Protein AF-A0A812UNE4-F1 (afdb_monomer_lite)

pLDDT: mean 74.18, std 19.71, range [27.61, 98.0]

Structure (mmCIF, N/CA/C/O backbone):
data_AF-A0A812UNE4-F1
#
_entry.id   AF-A0A812UNE4-F1
#
loop_
_atom_site.group_PDB
_atom_site.id
_atom_site.type_symbol
_atom_site.label_atom_id
_atom_site.label_alt_id
_atom_site.label_comp_id
_atom_site.label_asym_id
_atom_site.label_entity_id
_atom_site.label_seq_id
_atom_site.pdbx_PDB_ins_code
_atom_site.Cartn_x
_atom_site.Cartn_y
_atom_site.Cartn_z
_atom_site.occupancy
_atom_site.B_iso_or_equiv
_atom_site.auth_seq_id
_atom_site.auth_comp_id
_atom_site.auth_asym_id
_atom_site.auth_atom_id
_atom_site.pdbx_PDB_model_num
ATOM 1 N N . MET A 1 1 ? 1.009 -18.721 12.507 1.00 39.38 1 MET A N 1
ATOM 2 C CA . MET A 1 1 ? 2.216 -18.278 13.247 1.00 39.38 1 MET A CA 1
ATOM 3 C C . MET A 1 1 ? 1.965 -18.351 14.753 1.00 39.38 1 MET A C 1
ATOM 5 O O . MET A 1 1 ? 1.065 -17.675 15.223 1.00 39.38 1 MET A O 1
ATOM 9 N N . TRP A 1 2 ? 2.750 -19.126 15.506 1.00 39.91 2 TRP A N 1
ATOM 10 C CA . TRP A 1 2 ? 2.801 -19.058 16.975 1.00 39.91 2 TRP A CA 1
ATOM 11 C C . TRP A 1 2 ? 4.215 -18.581 17.345 1.00 39.91 2 TRP A C 1
ATOM 13 O O . TRP A 1 2 ? 5.193 -19.127 16.836 1.00 39.91 2 TRP A O 1
ATOM 23 N N . GLY A 1 3 ? 4.352 -17.502 18.121 1.00 40.56 3 GLY A N 1
ATOM 24 C CA . GLY A 1 3 ? 5.659 -16.883 18.385 1.00 40.56 3 GLY A CA 1
ATOM 25 C C . GLY A 1 3 ? 6.601 -17.743 19.246 1.00 40.56 3 GLY A C 1
ATOM 26 O O . GLY A 1 3 ? 6.205 -18.742 19.839 1.00 40.56 3 GLY A O 1
ATOM 27 N N . LYS A 1 4 ? 7.875 -17.334 19.345 1.00 43.41 4 LYS A N 1
ATOM 28 C CA . LYS A 1 4 ? 8.918 -18.058 20.107 1.00 43.41 4 LYS A CA 1
ATOM 29 C C . LYS A 1 4 ? 8.646 -18.134 21.625 1.00 43.41 4 LYS A C 1
ATOM 31 O O . LYS A 1 4 ? 9.214 -18.997 22.286 1.00 43.41 4 LYS A O 1
ATOM 36 N N . ARG A 1 5 ? 7.785 -17.262 22.170 1.00 56.56 5 ARG A N 1
ATOM 37 C CA . ARG A 1 5 ? 7.445 -17.157 23.604 1.00 56.56 5 ARG A CA 1
ATOM 38 C C . ARG A 1 5 ? 6.204 -17.978 23.972 1.00 56.56 5 ARG A C 1
ATOM 40 O O . ARG A 1 5 ? 5.314 -18.142 23.147 1.00 56.56 5 ARG A O 1
ATOM 47 N N . ALA A 1 6 ? 6.155 -18.468 25.212 1.00 65.50 6 ALA A N 1
ATOM 48 C CA . ALA A 1 6 ? 5.102 -19.357 25.718 1.00 65.50 6 ALA A CA 1
ATOM 49 C C . ALA A 1 6 ? 3.703 -18.706 25.810 1.00 65.50 6 ALA A C 1
ATOM 51 O O . ALA A 1 6 ? 2.700 -19.405 25.693 1.00 65.50 6 ALA A O 1
ATOM 52 N N . LEU A 1 7 ? 3.646 -17.385 25.999 1.00 76.56 7 LEU A N 1
ATOM 53 C CA . LEU A 1 7 ? 2.429 -16.577 26.060 1.00 76.56 7 LEU A CA 1
ATOM 54 C C . LEU A 1 7 ? 2.733 -15.192 25.480 1.00 76.56 7 LEU A C 1
ATOM 56 O O . LEU A 1 7 ? 3.752 -14.587 25.820 1.00 76.56 7 LEU A O 1
ATOM 60 N N . TRP A 1 8 ? 1.849 -14.692 24.627 1.00 83.44 8 TRP A N 1
ATOM 61 C CA . TRP A 1 8 ? 1.834 -13.303 24.184 1.00 83.44 8 TRP A CA 1
ATOM 62 C C . TRP A 1 8 ? 0.752 -12.549 24.938 1.00 83.44 8 TRP A C 1
ATOM 64 O O . TRP A 1 8 ? -0.376 -13.027 25.035 1.00 83.44 8 TRP A O 1
ATOM 74 N N . GLN A 1 9 ? 1.113 -11.377 25.451 1.00 85.88 9 GLN A N 1
ATOM 75 C CA . GLN A 1 9 ? 0.191 -10.428 26.061 1.00 85.88 9 GLN A CA 1
ATOM 76 C C . GLN A 1 9 ? 0.309 -9.131 25.269 1.00 85.88 9 GLN A C 1
ATOM 78 O O . GLN A 1 9 ? 1.378 -8.523 25.226 1.00 85.88 9 GLN A O 1
ATOM 83 N N . LEU A 1 10 ? -0.758 -8.770 24.571 1.00 89.00 10 LEU A N 1
ATOM 84 C CA . LEU A 1 10 ? -0.855 -7.560 23.768 1.00 89.00 10 LEU A CA 1
ATOM 85 C C . LEU A 1 10 ? -1.791 -6.605 24.499 1.00 89.00 10 LEU A C 1
ATOM 87 O O . LEU A 1 10 ? -2.883 -6.999 24.899 1.00 89.00 10 LEU A O 1
ATOM 91 N N . ILE A 1 11 ? -1.348 -5.367 24.684 1.00 88.06 11 ILE A N 1
ATOM 92 C CA . ILE A 1 11 ? -2.101 -4.331 25.389 1.00 88.06 11 ILE A CA 1
ATOM 93 C C . ILE A 1 11 ? -2.276 -3.171 24.420 1.00 88.06 11 ILE A C 1
ATOM 95 O O . ILE A 1 11 ? -1.298 -2.687 23.847 1.00 88.06 11 ILE A O 1
ATOM 99 N N . PHE A 1 12 ? -3.517 -2.740 24.222 1.00 86.06 12 PHE A N 1
ATOM 100 C CA . PHE A 1 12 ? -3.832 -1.567 23.422 1.00 86.06 12 PHE A CA 1
ATOM 101 C C . PHE A 1 12 ? -4.873 -0.721 24.145 1.00 86.06 12 PHE A C 1
ATOM 103 O O . PHE A 1 12 ? -6.046 -1.084 24.198 1.00 86.06 12 PHE A O 1
ATOM 110 N N . VAL A 1 13 ? -4.437 0.423 24.679 1.00 87.06 13 VAL A N 1
ATOM 111 C CA . VAL A 1 13 ? -5.266 1.296 25.525 1.00 87.06 13 VAL A CA 1
ATOM 112 C C . VAL A 1 13 ? -5.883 0.469 26.666 1.00 87.06 13 VAL A C 1
ATOM 114 O O . VAL A 1 13 ? -5.133 -0.008 27.513 1.00 87.06 13 VAL A O 1
ATOM 117 N N . ASP A 1 14 ? -7.197 0.234 26.645 1.00 85.31 14 ASP A N 1
ATOM 118 C CA . ASP A 1 14 ? -7.934 -0.481 27.693 1.00 85.31 14 ASP A CA 1
ATOM 119 C C . ASP A 1 14 ? -8.157 -1.974 27.370 1.00 85.31 14 ASP A C 1
ATOM 121 O O . ASP A 1 14 ? -8.713 -2.706 28.190 1.00 85.31 14 ASP A O 1
ATOM 125 N N . ASP A 1 15 ? -7.747 -2.444 26.184 1.00 85.88 15 ASP A N 1
ATOM 126 C CA . ASP A 1 15 ? -7.976 -3.817 25.724 1.00 85.88 15 ASP A CA 1
ATOM 127 C C . ASP A 1 15 ? -6.722 -4.693 25.888 1.00 85.88 15 ASP A C 1
ATOM 129 O O . ASP A 1 15 ? -5.637 -4.368 25.394 1.00 85.88 15 ASP A O 1
ATOM 133 N N . LEU A 1 16 ? -6.893 -5.869 26.505 1.00 89.19 16 LEU A N 1
ATOM 134 C CA . LEU A 1 16 ? -5.865 -6.908 26.616 1.00 89.19 16 LEU A CA 1
ATOM 135 C C . LEU A 1 16 ? -6.192 -8.114 25.732 1.00 89.19 16 LEU A C 1
ATOM 137 O O . LEU A 1 16 ? -7.337 -8.556 25.646 1.00 89.19 16 LEU A O 1
ATOM 141 N N . LEU A 1 17 ? -5.159 -8.674 25.109 1.00 89.50 17 LEU A N 1
ATOM 142 C CA . LEU A 1 17 ? -5.227 -9.897 24.321 1.00 89.50 17 LEU A CA 1
ATOM 143 C C . LEU A 1 17 ? -4.138 -10.874 24.763 1.00 89.50 17 LEU A C 1
ATOM 145 O O . LEU A 1 17 ? -2.944 -10.587 24.664 1.00 89.50 17 LEU A O 1
ATOM 149 N N . TRP A 1 18 ? -4.565 -12.061 25.186 1.00 87.69 18 TRP A N 1
ATOM 150 C CA . TRP A 1 18 ? -3.690 -13.184 25.505 1.00 87.69 18 TRP A CA 1
ATOM 151 C C . TRP A 1 18 ? -3.714 -14.224 24.389 1.00 87.69 18 TRP A C 1
ATOM 153 O O . TRP A 1 18 ? -4.770 -14.746 24.037 1.00 87.69 18 TRP A O 1
ATOM 163 N N . LEU A 1 19 ? -2.539 -14.559 23.860 1.00 85.25 19 LEU A N 1
ATOM 164 C CA . LEU A 1 19 ? -2.370 -15.609 22.858 1.00 85.25 19 LEU A CA 1
ATOM 165 C C . LEU A 1 19 ? -1.335 -16.631 23.357 1.00 85.25 19 LEU A C 1
ATOM 167 O O . LEU A 1 19 ? -0.148 -16.301 23.455 1.00 85.25 19 LEU A O 1
ATOM 171 N N . PRO A 1 20 ? -1.745 -17.866 23.695 1.00 78.56 20 PRO A N 1
ATOM 172 C CA . PRO A 1 20 ? -0.811 -18.921 24.085 1.00 78.56 20 PRO A CA 1
ATOM 173 C C . PRO A 1 20 ? -0.011 -19.409 22.868 1.00 78.56 20 PRO A C 1
ATOM 175 O O . PRO A 1 20 ? -0.375 -19.075 21.748 1.00 78.56 20 PRO A O 1
ATOM 178 N N . LYS A 1 21 ? 1.063 -20.196 23.056 1.00 71.94 21 LYS A N 1
ATOM 179 C CA . LYS A 1 21 ? 1.865 -20.777 21.950 1.00 71.94 21 LYS A CA 1
ATOM 180 C C . LYS A 1 21 ? 1.303 -22.090 21.390 1.00 71.94 21 LYS A C 1
ATOM 182 O O . LYS A 1 21 ? 1.582 -22.425 20.241 1.00 71.94 21 LYS A O 1
ATOM 187 N N . GLN A 1 22 ? 0.587 -22.869 22.192 1.00 68.12 22 GLN A N 1
ATOM 188 C CA . GLN A 1 22 ? 0.067 -24.172 21.778 1.00 68.12 22 GLN A CA 1
ATOM 189 C C . GLN A 1 22 ? -1.373 -24.378 22.246 1.00 68.12 22 GLN A C 1
ATOM 191 O O . GLN A 1 22 ? -1.836 -23.783 23.221 1.00 68.12 22 GLN A O 1
ATOM 196 N N . LYS A 1 23 ? -2.091 -25.260 21.545 1.00 60.94 23 LYS A N 1
ATOM 197 C CA . LYS A 1 23 ? -3.409 -25.737 21.966 1.00 60.94 23 LYS A CA 1
ATOM 198 C C . LYS A 1 23 ? -3.236 -26.504 23.286 1.00 60.94 23 LYS A C 1
ATOM 200 O O . LYS A 1 23 ? -2.572 -27.530 23.296 1.00 60.94 23 LYS A O 1
ATOM 205 N N . GLY A 1 24 ? -3.787 -25.982 24.385 1.00 59.56 24 GLY A N 1
ATOM 206 C CA . GLY A 1 24 ? -3.640 -26.555 25.736 1.00 59.56 24 GLY A CA 1
ATOM 207 C C . GLY A 1 24 ? -2.924 -25.647 26.743 1.00 59.56 24 GLY A C 1
ATOM 208 O O . GLY A 1 24 ? -3.093 -25.810 27.944 1.00 59.56 24 GLY A O 1
ATOM 209 N N . ASP A 1 25 ? -2.246 -24.595 26.279 1.00 71.12 25 ASP A N 1
ATOM 210 C CA . ASP A 1 25 ? -1.565 -23.605 27.129 1.00 71.12 25 ASP A CA 1
ATOM 211 C C . ASP A 1 25 ? -2.525 -22.595 27.801 1.00 71.12 25 ASP A C 1
ATOM 213 O O . ASP A 1 25 ? -2.114 -21.527 28.255 1.00 71.12 25 ASP A O 1
ATOM 217 N N . VAL A 1 26 ? -3.817 -22.924 27.895 1.00 74.12 26 VAL A N 1
ATOM 218 C CA . VAL A 1 26 ? -4.837 -22.087 28.551 1.00 74.12 26 VAL A CA 1
ATOM 219 C C . VAL A 1 26 ? -4.468 -21.835 30.013 1.00 74.12 26 VAL A C 1
ATOM 221 O O . VAL A 1 26 ? -4.659 -20.728 30.505 1.00 74.12 26 VAL A O 1
ATOM 224 N N . ALA A 1 27 ? -3.833 -22.806 30.678 1.00 69.25 27 ALA A N 1
ATOM 225 C CA . ALA A 1 27 ? -3.313 -22.648 32.036 1.00 69.25 27 ALA A CA 1
ATOM 226 C C . ALA A 1 27 ? -2.361 -21.444 32.181 1.00 69.25 27 ALA A C 1
ATOM 228 O O . ALA A 1 27 ? -2.376 -20.771 33.207 1.00 69.25 27 ALA A O 1
ATOM 229 N N . LYS A 1 28 ? -1.581 -21.108 31.142 1.00 77.00 28 LYS A N 1
ATOM 230 C CA . LYS A 1 28 ? -0.682 -19.940 31.151 1.00 77.00 28 LYS A CA 1
ATOM 231 C C . LYS A 1 28 ? -1.459 -18.627 31.098 1.00 77.00 28 LYS A C 1
ATOM 233 O O . LYS A 1 28 ? -1.069 -17.663 31.750 1.00 77.00 28 LYS A O 1
ATOM 238 N N . ILE A 1 29 ? -2.565 -18.596 30.352 1.00 81.50 29 ILE A N 1
ATOM 239 C CA . ILE A 1 29 ? -3.480 -17.448 30.327 1.00 81.50 29 ILE A CA 1
ATOM 240 C C . ILE A 1 29 ? -4.144 -17.291 31.696 1.00 81.50 29 ILE A C 1
ATOM 242 O O . ILE A 1 29 ? -4.142 -16.197 32.250 1.00 81.50 29 ILE A O 1
ATOM 246 N N . MET A 1 30 ? -4.637 -18.393 32.272 1.00 78.44 30 MET A N 1
ATOM 247 C CA . MET A 1 30 ? -5.255 -18.390 33.601 1.00 78.44 30 MET A CA 1
ATOM 248 C C . MET A 1 30 ? -4.277 -17.918 34.678 1.00 78.44 30 MET A C 1
ATOM 250 O O . MET A 1 30 ? -4.652 -17.109 35.517 1.00 78.44 30 MET A O 1
ATOM 254 N N . MET A 1 31 ? -3.013 -18.348 34.618 1.00 73.69 31 MET A N 1
ATOM 255 C CA . MET A 1 31 ? -1.964 -17.875 35.523 1.00 73.69 31 MET A CA 1
ATOM 256 C C . MET A 1 31 ? -1.707 -16.371 35.368 1.00 73.69 31 MET A C 1
ATOM 258 O O . MET A 1 31 ? -1.607 -15.662 36.363 1.00 73.69 31 MET A O 1
ATOM 262 N N . ALA A 1 32 ? -1.637 -15.859 34.134 1.00 78.12 32 ALA A N 1
ATOM 263 C CA . ALA A 1 32 ? -1.479 -14.425 33.905 1.00 78.12 32 ALA A CA 1
ATOM 264 C C . ALA A 1 32 ? -2.658 -13.632 34.491 1.00 78.12 32 ALA A C 1
ATOM 266 O O . ALA A 1 32 ? -2.442 -12.679 35.232 1.00 78.12 32 ALA A O 1
ATOM 267 N N . ILE A 1 33 ? -3.895 -14.060 34.223 1.00 79.19 33 ILE A N 1
ATOM 268 C CA . ILE A 1 33 ? -5.109 -13.440 34.776 1.00 79.19 33 ILE A CA 1
ATOM 269 C C . ILE A 1 33 ? -5.095 -13.489 36.308 1.00 79.19 33 ILE A C 1
ATOM 271 O O . ILE A 1 33 ? -5.383 -12.484 36.949 1.00 79.19 33 ILE A O 1
ATOM 275 N N . PHE A 1 34 ? -4.719 -14.626 36.896 1.00 70.94 34 PHE A N 1
ATOM 276 C CA . PHE A 1 34 ? -4.598 -14.782 38.344 1.00 70.94 34 PHE A CA 1
ATOM 277 C C . PHE A 1 34 ? -3.612 -13.773 38.946 1.00 70.94 34 PHE A C 1
ATOM 279 O O . PHE A 1 34 ? -3.946 -13.108 39.922 1.00 70.94 34 PHE A O 1
ATOM 286 N N . LEU A 1 35 ? -2.446 -13.583 38.322 1.00 66.12 35 LEU A N 1
ATOM 287 C CA . LEU A 1 35 ? -1.477 -12.568 38.740 1.00 66.12 35 LEU A CA 1
ATOM 288 C C . LEU A 1 35 ? -2.051 -11.147 38.645 1.00 66.12 35 LEU A C 1
ATOM 290 O O . LEU A 1 35 ? -1.874 -10.367 39.575 1.00 66.12 35 LEU A O 1
ATOM 294 N N . TYR A 1 36 ? -2.781 -10.808 37.577 1.00 77.12 36 TYR A N 1
ATOM 295 C CA . TYR A 1 36 ? -3.452 -9.505 37.466 1.00 77.12 36 TYR A CA 1
ATOM 296 C C . TYR A 1 36 ? -4.472 -9.278 38.588 1.00 77.12 36 TYR A C 1
ATOM 298 O O . TYR A 1 36 ? -4.517 -8.192 39.162 1.00 77.12 36 TYR A O 1
ATOM 306 N N . VAL A 1 37 ? -5.256 -10.303 38.931 1.00 71.25 37 VAL A N 1
ATOM 307 C CA . VAL A 1 37 ? -6.228 -10.236 40.030 1.00 71.25 37 VAL A CA 1
ATOM 308 C C . VAL A 1 37 ? -5.527 -10.083 41.379 1.00 71.25 37 VAL A C 1
ATOM 310 O O . VAL A 1 37 ? -5.940 -9.241 42.172 1.00 71.25 37 VAL A O 1
ATOM 313 N N . LEU A 1 38 ? -4.447 -10.834 41.628 1.00 57.31 38 LEU A N 1
ATOM 314 C CA . LEU A 1 38 ? -3.642 -10.703 42.850 1.00 57.31 38 LEU A CA 1
ATOM 315 C C . LEU A 1 38 ? -3.038 -9.303 43.006 1.00 57.31 38 LEU A C 1
ATOM 317 O O . LEU A 1 38 ? -2.975 -8.782 44.114 1.00 57.31 38 LEU A O 1
ATOM 321 N N . LEU A 1 39 ? -2.624 -8.684 41.899 1.00 69.50 39 LEU A N 1
ATOM 322 C CA . LEU A 1 39 ? -2.107 -7.314 41.868 1.00 69.50 39 LEU A CA 1
ATOM 323 C C . LEU A 1 39 ? -3.211 -6.246 41.973 1.00 69.50 39 LEU A C 1
ATOM 325 O O . LEU A 1 39 ? -2.919 -5.055 41.891 1.00 69.50 39 LEU A O 1
ATOM 329 N N . GLY A 1 40 ? -4.475 -6.649 42.136 1.00 73.94 40 GLY A N 1
ATOM 330 C CA . GLY A 1 40 ? -5.607 -5.739 42.288 1.00 73.94 40 GLY A CA 1
ATOM 331 C C . GLY A 1 40 ? -6.020 -5.033 40.995 1.00 73.94 40 GLY A C 1
ATOM 332 O O . GLY A 1 40 ? -6.696 -4.006 41.055 1.00 73.94 40 GLY A O 1
ATOM 333 N N . VAL A 1 41 ? -5.636 -5.550 39.821 1.00 80.19 41 VAL A N 1
ATOM 334 C CA . VAL A 1 41 ? -6.031 -4.947 38.543 1.00 80.19 41 VAL A CA 1
ATOM 335 C C . VAL A 1 41 ? -7.535 -5.151 38.323 1.00 80.19 41 VAL A C 1
ATOM 337 O O . VAL A 1 41 ? -8.007 -6.291 38.318 1.00 80.19 41 VAL A O 1
ATOM 340 N N . PRO A 1 42 ? -8.320 -4.073 38.131 1.00 78.75 42 PRO A N 1
ATOM 341 C CA . PRO A 1 42 ? -9.765 -4.178 37.994 1.00 78.75 42 PRO A CA 1
ATOM 342 C C . PRO A 1 42 ? -10.139 -4.795 36.641 1.00 78.75 42 PRO A C 1
ATOM 344 O O . PRO A 1 42 ? -9.988 -4.176 35.588 1.00 78.75 42 PRO A O 1
ATOM 347 N N . VAL A 1 43 ? -10.668 -6.020 36.669 1.00 79.94 43 VAL A N 1
ATOM 348 C CA . VAL A 1 43 ? -11.084 -6.761 35.472 1.00 79.94 43 VAL A CA 1
ATOM 349 C C . VAL A 1 43 ? -12.603 -6.715 35.295 1.00 79.94 43 VAL A C 1
ATOM 351 O O . VAL A 1 43 ? -13.371 -7.083 36.182 1.00 79.94 43 VAL A O 1
ATOM 354 N N . SER A 1 44 ? -13.066 -6.319 34.106 1.00 86.00 44 SER A N 1
ATOM 355 C CA . SER A 1 44 ? -14.484 -6.416 33.741 1.00 86.00 44 SER A CA 1
ATOM 356 C C . SER A 1 44 ? -14.812 -7.814 33.203 1.00 86.00 44 SER A C 1
ATOM 358 O O . SER A 1 44 ? -14.820 -8.033 31.994 1.00 86.00 44 SER A O 1
ATOM 360 N N . TRP A 1 45 ? -15.112 -8.765 34.092 1.00 85.44 45 TRP A N 1
ATOM 361 C CA . TRP A 1 45 ? -15.359 -10.176 33.742 1.00 85.44 45 TRP A CA 1
ATOM 362 C C . TRP A 1 45 ? -16.441 -10.388 32.675 1.00 85.44 45 TRP A C 1
ATOM 364 O O . TRP A 1 45 ? -16.308 -11.245 31.814 1.00 85.44 45 TRP A O 1
ATOM 374 N N . LYS A 1 46 ? -17.485 -9.552 32.657 1.00 89.31 46 LYS A N 1
ATOM 375 C CA . LYS A 1 46 ? -18.545 -9.607 31.631 1.00 89.31 46 LYS A CA 1
ATOM 376 C C . LYS A 1 46 ? -18.077 -9.247 30.214 1.00 89.31 46 LYS A C 1
ATOM 378 O O . LYS A 1 46 ? -18.796 -9.507 29.257 1.00 89.31 46 LYS A O 1
ATOM 383 N N . LYS A 1 47 ? -16.918 -8.594 30.083 1.00 85.81 47 LYS A N 1
ATOM 384 C CA . LYS A 1 47 ? -16.292 -8.243 28.799 1.00 85.81 47 LYS A CA 1
ATOM 385 C C . LYS A 1 47 ? -15.219 -9.249 28.380 1.00 85.81 47 LYS A C 1
ATOM 387 O O . LYS A 1 47 ? -14.664 -9.102 27.296 1.00 85.81 47 LYS A O 1
ATOM 392 N N . PHE A 1 48 ? -14.906 -10.238 29.219 1.00 86.25 48 PHE A N 1
ATOM 393 C CA . PHE A 1 48 ? -13.948 -11.274 28.860 1.00 86.25 48 PHE A CA 1
ATOM 394 C C . PHE A 1 48 ? -14.534 -12.155 27.763 1.00 86.25 48 PHE A C 1
ATOM 396 O O . PHE A 1 48 ? -15.601 -12.745 27.916 1.00 86.25 48 PHE A O 1
ATOM 403 N N . ILE A 1 49 ? -13.815 -12.234 26.651 1.00 85.12 49 ILE A N 1
ATOM 404 C CA . ILE A 1 49 ? -14.174 -13.056 25.503 1.00 85.12 49 ILE A CA 1
ATOM 405 C C . ILE A 1 49 ? -13.003 -14.000 25.260 1.00 85.12 49 ILE A C 1
ATOM 407 O O . ILE A 1 49 ? -11.849 -13.578 25.215 1.00 85.12 49 ILE A O 1
ATOM 411 N N . GLY A 1 50 ? -13.307 -15.284 25.118 1.00 84.38 50 GLY A N 1
ATOM 412 C CA . GLY A 1 50 ? -12.340 -16.320 24.782 1.00 84.38 50 GLY A CA 1
ATOM 413 C C . GLY A 1 50 ? -12.844 -17.174 23.628 1.00 84.38 50 GLY A C 1
ATOM 414 O O . GLY A 1 50 ? -13.998 -17.077 23.218 1.00 84.38 50 GLY A O 1
ATOM 415 N N . GLY A 1 51 ? -11.969 -18.028 23.107 1.00 86.56 51 GLY A N 1
ATOM 416 C CA . GLY A 1 51 ? -12.295 -18.950 22.025 1.00 86.56 51 GLY A CA 1
ATOM 417 C C . GLY A 1 51 ? -11.256 -18.931 20.911 1.00 86.56 51 GLY A C 1
ATOM 418 O O . GLY A 1 51 ? -10.205 -18.304 21.017 1.00 86.56 51 GLY A O 1
ATOM 419 N N . LEU A 1 52 ? -11.556 -19.655 19.834 1.00 85.81 52 LEU A N 1
ATOM 420 C CA . LEU A 1 52 ? -10.710 -19.710 18.635 1.00 85.81 52 LEU A CA 1
ATOM 421 C C . LEU A 1 52 ? -11.052 -18.610 17.624 1.00 85.81 52 LEU A C 1
ATOM 423 O O . LEU A 1 52 ? -10.310 -18.410 16.666 1.00 85.81 52 LEU A O 1
ATOM 427 N N . GLU A 1 53 ? -12.169 -17.918 17.832 1.00 88.88 53 GLU A N 1
ATOM 428 C CA . GLU A 1 53 ? -12.652 -16.834 16.988 1.00 88.88 53 GLU A CA 1
ATOM 429 C C . GLU A 1 53 ? -13.141 -15.711 17.891 1.00 88.88 53 GLU A C 1
ATOM 431 O O . GLU A 1 53 ? -14.039 -15.910 18.707 1.00 88.88 53 GLU A O 1
ATOM 436 N N . PHE A 1 54 ? -12.523 -14.542 17.784 1.00 90.19 54 PHE A N 1
ATOM 437 C CA . PHE A 1 54 ? -12.882 -13.387 18.600 1.00 90.19 54 PHE A CA 1
ATOM 438 C C . PHE A 1 54 ? -12.450 -12.094 17.912 1.00 90.19 54 PHE A C 1
ATOM 440 O O . PHE A 1 54 ? -11.765 -12.105 16.887 1.00 90.19 54 PHE A O 1
ATOM 447 N N . SER A 1 55 ? -12.888 -10.962 18.463 1.00 90.69 55 SER A N 1
ATOM 448 C CA . SER A 1 55 ? -12.492 -9.642 17.976 1.00 90.69 55 SER A CA 1
ATOM 449 C C . SER A 1 55 ? -11.625 -8.913 18.996 1.00 90.69 55 SER A C 1
ATOM 451 O O . SER A 1 55 ? -11.893 -8.995 20.190 1.00 90.69 55 SER A O 1
ATOM 453 N N . TRP A 1 56 ? -10.621 -8.176 18.526 1.00 89.88 56 TRP A N 1
ATOM 454 C CA . TRP A 1 56 ? -9.761 -7.335 19.361 1.00 89.88 56 TRP A CA 1
ATOM 455 C C . TRP A 1 56 ? -9.428 -6.040 18.616 1.00 89.88 56 TRP A C 1
ATOM 457 O O . TRP A 1 56 ? -9.008 -6.082 17.460 1.00 89.88 56 TRP A O 1
ATOM 467 N N . VAL A 1 57 ? -9.697 -4.885 19.238 1.00 87.81 57 VAL A N 1
ATOM 468 C CA . VAL A 1 57 ? -9.496 -3.539 18.655 1.00 87.81 57 VAL A CA 1
ATOM 469 C C . VAL A 1 57 ? -10.110 -3.401 17.244 1.00 87.81 57 VAL A C 1
ATOM 471 O O . VAL A 1 57 ? -9.567 -2.783 16.334 1.00 87.81 57 VAL A O 1
ATOM 474 N N . GLY A 1 58 ? -11.279 -4.014 17.031 1.00 84.69 58 GLY A N 1
ATOM 475 C CA . GLY A 1 58 ? -12.002 -3.985 15.751 1.00 84.69 58 GLY A CA 1
ATOM 476 C C . GLY A 1 58 ? -11.549 -5.009 14.702 1.00 84.69 58 GLY A C 1
ATOM 477 O O . GLY A 1 58 ? -12.261 -5.185 13.705 1.00 84.69 58 GLY A O 1
ATOM 478 N N . PHE A 1 59 ? -10.453 -5.731 14.941 1.00 91.12 59 PHE A N 1
ATOM 479 C CA . PHE A 1 59 ? -9.999 -6.827 14.088 1.00 91.12 59 PHE A CA 1
ATOM 480 C C . PHE A 1 59 ? -10.675 -8.140 14.462 1.00 91.12 59 PHE A C 1
ATOM 482 O O . PHE A 1 59 ? -10.900 -8.400 15.638 1.00 91.12 59 PHE A O 1
ATOM 489 N N . ALA A 1 60 ? -10.976 -8.974 13.469 1.00 92.25 60 ALA A N 1
ATOM 490 C CA . ALA A 1 60 ? -11.341 -10.370 13.669 1.00 92.25 60 ALA A CA 1
ATOM 491 C C . ALA A 1 60 ? -10.084 -11.230 13.653 1.00 92.25 60 ALA A C 1
ATOM 493 O O . ALA A 1 60 ? -9.341 -11.217 12.672 1.00 92.25 60 ALA A O 1
ATOM 494 N N . LEU A 1 61 ? -9.898 -12.012 14.710 1.00 91.31 61 LEU A N 1
ATOM 495 C CA . LEU A 1 61 ? -8.894 -13.057 14.788 1.00 91.31 61 LEU A CA 1
ATOM 496 C C . LEU A 1 61 ? -9.610 -14.399 14.672 1.00 91.31 61 LEU A C 1
ATOM 498 O O . LEU A 1 61 ? -10.476 -14.716 15.488 1.00 91.31 61 LEU A O 1
ATOM 502 N N . ASN A 1 62 ? -9.246 -15.184 13.663 1.00 88.69 62 ASN A N 1
ATOM 503 C CA . ASN A 1 62 ? -9.703 -16.556 13.515 1.00 88.69 62 ASN A CA 1
ATOM 504 C C . ASN A 1 62 ? -8.499 -17.498 13.586 1.00 88.69 62 ASN A C 1
ATOM 506 O O . ASN A 1 62 ? -7.774 -17.704 12.615 1.00 88.69 62 ASN A O 1
ATOM 510 N N . ILE A 1 63 ? -8.289 -18.077 14.763 1.00 85.25 63 ILE A N 1
ATOM 511 C CA . ILE A 1 63 ? -7.186 -18.998 15.034 1.00 85.25 63 ILE A CA 1
ATOM 512 C C . ILE A 1 63 ? -7.419 -20.338 14.324 1.00 85.25 63 ILE A C 1
ATOM 514 O O . ILE A 1 63 ? -6.455 -20.976 13.906 1.00 85.25 63 ILE A O 1
ATOM 518 N N . ARG A 1 64 ? -8.681 -20.757 14.139 1.00 83.44 64 ARG A N 1
ATOM 519 C CA . ARG A 1 64 ? -9.040 -22.045 13.521 1.00 83.44 64 ARG A CA 1
ATOM 520 C C . ARG A 1 64 ? -8.536 -22.148 12.083 1.00 83.44 64 ARG A C 1
ATOM 522 O O . ARG A 1 64 ? -7.969 -23.172 11.722 1.00 83.44 64 ARG A O 1
ATOM 529 N N . ILE A 1 65 ? -8.733 -21.095 11.294 1.00 83.81 65 ILE A N 1
ATOM 530 C CA . ILE A 1 65 ? -8.279 -21.028 9.894 1.00 83.81 65 ILE A CA 1
ATOM 531 C C . ILE A 1 65 ? -7.011 -20.184 9.718 1.00 83.81 65 ILE A C 1
ATOM 533 O O . ILE A 1 65 ? -6.631 -19.890 8.591 1.00 83.81 65 ILE A O 1
ATOM 537 N N . ALA A 1 66 ? -6.370 -19.783 10.823 1.00 85.31 66 ALA A N 1
ATOM 538 C CA . ALA A 1 66 ? -5.215 -18.891 10.837 1.00 85.31 66 ALA A CA 1
ATOM 539 C C . ALA A 1 66 ? -5.427 -17.642 9.963 1.00 85.31 66 ALA A C 1
ATOM 541 O O . ALA A 1 66 ? -4.660 -17.394 9.042 1.00 85.31 66 ALA A O 1
ATOM 542 N N . ALA A 1 67 ? -6.470 -16.858 10.241 1.00 88.00 67 ALA A N 1
ATOM 543 C CA . ALA A 1 67 ? -6.803 -15.650 9.493 1.00 88.00 67 ALA A CA 1
ATOM 544 C C . ALA A 1 67 ? -6.991 -14.432 10.410 1.00 88.00 67 ALA A C 1
ATOM 546 O O . ALA A 1 67 ? -7.424 -14.550 11.559 1.00 88.00 67 ALA A O 1
ATOM 547 N N . LEU A 1 68 ? -6.678 -13.252 9.881 1.00 90.94 68 LEU A N 1
ATOM 548 C CA . LEU A 1 68 ? -6.806 -11.953 10.538 1.00 90.94 68 LEU A CA 1
ATOM 549 C C . LEU A 1 68 ? -7.482 -10.982 9.575 1.00 90.94 68 LEU A C 1
ATOM 551 O O . LEU A 1 68 ? -7.202 -10.987 8.383 1.00 90.94 68 LEU A O 1
ATOM 555 N N . GLY A 1 69 ? -8.342 -10.109 10.075 1.00 93.25 69 GLY A N 1
ATOM 556 C CA . GLY A 1 69 ? -8.910 -9.057 9.243 1.00 93.25 69 GLY A CA 1
ATOM 557 C C . GLY A 1 69 ? -9.924 -8.232 9.998 1.00 93.25 69 GLY A C 1
ATOM 558 O O . GLY A 1 69 ? -9.745 -7.947 11.177 1.00 93.25 69 GLY A O 1
ATOM 559 N N . LEU A 1 70 ? -11.012 -7.857 9.341 1.00 93.81 70 LEU A N 1
ATOM 560 C CA . LEU A 1 70 ? -12.070 -7.057 9.943 1.00 93.81 70 LEU A CA 1
ATOM 561 C C . LEU A 1 70 ? -13.125 -7.920 10.629 1.00 93.81 70 LEU A C 1
ATOM 563 O O . LEU A 1 70 ? -13.599 -8.927 10.089 1.00 93.81 70 LEU A O 1
ATOM 567 N N . SER A 1 71 ? -13.549 -7.469 11.812 1.00 91.69 71 SER A N 1
ATOM 568 C CA . SER A 1 71 ? -14.778 -7.958 12.445 1.00 91.69 71 SER A CA 1
ATOM 569 C C . SER A 1 71 ? -15.979 -7.771 11.519 1.00 91.69 71 SER A C 1
ATOM 571 O O . SER A 1 71 ? -16.022 -6.839 10.715 1.00 91.69 71 SER A O 1
ATOM 573 N N . ALA A 1 72 ? -16.961 -8.671 11.618 1.00 91.25 72 ALA A N 1
ATOM 574 C CA . ALA A 1 72 ? -18.122 -8.672 10.727 1.00 91.25 72 ALA A CA 1
ATOM 575 C C . ALA A 1 72 ? -18.878 -7.332 10.760 1.00 91.25 72 ALA A C 1
ATOM 577 O O . ALA A 1 72 ? -19.241 -6.804 9.713 1.00 91.25 72 ALA A O 1
ATOM 578 N N . SER A 1 73 ? -19.028 -6.733 11.945 1.00 91.19 73 SER A N 1
ATOM 579 C CA . SER A 1 73 ? -19.662 -5.422 12.115 1.00 91.19 73 SER A CA 1
ATOM 580 C C . SER A 1 73 ? -18.875 -4.288 11.450 1.00 91.19 73 SER A C 1
ATOM 582 O O . SER A 1 73 ? -19.465 -3.420 10.809 1.00 91.19 73 SER A O 1
ATOM 584 N N . ARG A 1 74 ? -17.538 -4.295 11.550 1.00 91.88 74 ARG A N 1
ATOM 585 C CA . ARG A 1 74 ? -16.674 -3.289 10.908 1.00 91.88 74 ARG A CA 1
ATOM 586 C C . ARG A 1 74 ? -16.650 -3.438 9.393 1.00 91.88 74 ARG A C 1
ATOM 588 O O . ARG A 1 74 ? -16.705 -2.427 8.700 1.00 91.88 74 ARG A O 1
ATOM 595 N N . ALA A 1 75 ? -16.600 -4.672 8.895 1.00 94.44 75 ALA A N 1
ATOM 596 C CA . ALA A 1 75 ? -16.696 -4.956 7.470 1.00 94.44 75 ALA A CA 1
ATOM 597 C C . ALA A 1 75 ? -18.048 -4.487 6.912 1.00 94.44 75 ALA A C 1
ATOM 599 O O . ALA A 1 75 ? -18.067 -3.748 5.936 1.00 94.44 75 ALA A O 1
ATOM 600 N N . ALA A 1 76 ? -19.161 -4.817 7.579 1.00 95.19 76 ALA A N 1
ATOM 601 C CA . ALA A 1 76 ? -20.497 -4.375 7.176 1.00 95.19 76 ALA A CA 1
ATOM 602 C C . ALA A 1 76 ? -20.619 -2.845 7.149 1.00 95.19 76 ALA A C 1
ATOM 604 O O . ALA A 1 76 ? -21.110 -2.281 6.176 1.00 95.19 76 ALA A O 1
ATOM 605 N N . TRP A 1 77 ? -20.110 -2.159 8.179 1.00 94.88 77 TRP A N 1
ATOM 606 C CA . TRP A 1 77 ? -20.061 -0.697 8.186 1.00 94.88 77 TRP A CA 1
ATOM 607 C C . TRP A 1 77 ? -19.266 -0.143 6.994 1.00 94.88 77 TRP A C 1
ATOM 609 O O . TRP A 1 77 ? -19.740 0.772 6.322 1.00 94.88 77 TRP A O 1
ATOM 619 N N . ALA A 1 78 ? -18.077 -0.693 6.724 1.00 95.62 78 ALA A N 1
ATOM 620 C CA . ALA A 1 78 ? -17.219 -0.227 5.638 1.00 95.62 78 ALA A CA 1
ATOM 621 C C . ALA A 1 78 ? -17.875 -0.442 4.268 1.00 95.62 78 ALA A C 1
ATOM 623 O O . ALA A 1 78 ? -17.927 0.496 3.481 1.00 95.62 78 ALA A O 1
ATOM 624 N N . ILE A 1 79 ? -18.420 -1.636 4.015 1.00 97.31 79 ILE A N 1
ATOM 625 C CA . ILE A 1 79 ? -19.112 -1.985 2.767 1.00 97.31 79 ILE A CA 1
ATOM 626 C C . ILE A 1 79 ? -20.301 -1.050 2.546 1.00 97.31 79 ILE A C 1
ATOM 628 O O . ILE A 1 79 ? -20.358 -0.377 1.521 1.00 97.31 79 ILE A O 1
ATOM 632 N N . ASN A 1 80 ? -21.190 -0.925 3.535 1.00 97.38 80 ASN A N 1
ATOM 633 C CA . ASN A 1 80 ? -22.382 -0.086 3.416 1.00 97.38 80 ASN A CA 1
ATOM 634 C C . ASN A 1 80 ? -22.022 1.384 3.176 1.00 97.38 80 ASN A C 1
ATOM 636 O O . ASN A 1 80 ? -22.680 2.067 2.395 1.00 97.38 80 ASN A O 1
ATOM 640 N N . TRP A 1 81 ? -20.976 1.886 3.840 1.00 97.12 81 TRP A N 1
ATOM 641 C CA . TRP A 1 81 ? -20.519 3.256 3.631 1.00 97.12 81 TRP A CA 1
ATOM 642 C C . TRP A 1 81 ? -19.940 3.449 2.223 1.00 97.12 81 TRP A C 1
ATOM 644 O O . TRP A 1 81 ? -20.305 4.407 1.549 1.00 97.12 81 TRP A O 1
ATOM 654 N N . LEU A 1 82 ? -19.082 2.533 1.761 1.00 97.56 82 LEU A N 1
ATOM 655 C CA . LEU A 1 82 ? -18.470 2.581 0.428 1.00 97.56 82 LEU A CA 1
ATOM 656 C C . LEU A 1 82 ? -19.529 2.554 -0.680 1.00 97.56 82 LEU A C 1
ATOM 658 O O . LEU A 1 82 ? -19.505 3.406 -1.566 1.00 97.56 82 LEU A O 1
ATOM 662 N N . GLU A 1 83 ? -20.477 1.618 -0.603 1.00 98.00 83 GLU A N 1
ATOM 663 C CA . GLU A 1 83 ? -21.552 1.463 -1.589 1.00 98.00 83 GLU A CA 1
ATOM 664 C C . GLU A 1 83 ? -22.505 2.658 -1.583 1.00 98.00 83 GLU A C 1
ATOM 666 O O . GLU A 1 83 ? -22.860 3.166 -2.643 1.00 98.00 83 GLU A O 1
ATOM 671 N N . SER A 1 84 ? -22.873 3.160 -0.400 1.00 97.38 84 SER A N 1
ATOM 672 C CA . SER A 1 84 ? -23.762 4.318 -0.272 1.00 97.38 84 SER A CA 1
ATOM 673 C C . SER A 1 84 ? -23.144 5.584 -0.868 1.00 97.38 84 SER A C 1
ATOM 675 O O . SER A 1 84 ? -23.803 6.293 -1.625 1.00 97.38 84 SER A O 1
ATOM 677 N N . ILE A 1 85 ? -21.865 5.854 -0.589 1.00 97.19 85 ILE A N 1
ATOM 678 C CA . ILE A 1 85 ? -21.170 7.023 -1.142 1.00 97.19 85 ILE A CA 1
ATOM 679 C C . ILE A 1 85 ? -20.961 6.880 -2.652 1.00 97.19 85 ILE A C 1
ATOM 681 O O . ILE A 1 85 ? -21.181 7.842 -3.389 1.00 97.19 85 ILE A O 1
ATOM 685 N N . ALA A 1 86 ? -20.598 5.686 -3.128 1.00 97.00 86 ALA A N 1
ATOM 686 C CA . ALA A 1 86 ? -20.484 5.416 -4.557 1.00 97.00 86 ALA A CA 1
ATOM 687 C C . ALA A 1 86 ? -21.822 5.625 -5.291 1.00 97.00 86 ALA A C 1
ATOM 689 O O . ALA A 1 86 ? -21.838 6.265 -6.339 1.00 97.00 86 ALA A O 1
ATOM 690 N N . ALA A 1 87 ? -22.937 5.157 -4.719 1.00 97.12 87 ALA A N 1
ATOM 691 C CA . ALA A 1 87 ? -24.277 5.319 -5.287 1.00 97.12 87 ALA A CA 1
ATOM 692 C C . ALA A 1 87 ? -24.763 6.777 -5.270 1.00 97.12 87 ALA A C 1
ATOM 694 O O . ALA A 1 87 ? -25.387 7.233 -6.223 1.00 97.12 87 ALA A O 1
ATOM 695 N N . GLN A 1 88 ? -24.460 7.527 -4.206 1.00 96.19 88 GLN A N 1
ATOM 696 C CA . GLN A 1 88 ? -24.798 8.951 -4.117 1.00 96.19 88 GLN A CA 1
ATOM 697 C C . GLN A 1 88 ? -24.012 9.800 -5.123 1.00 96.19 88 GLN A C 1
ATOM 699 O O . GLN A 1 88 ? -24.485 10.859 -5.534 1.00 96.19 88 GLN A O 1
ATOM 704 N N . GLY A 1 89 ? -22.794 9.391 -5.485 1.00 95.69 89 GLY A N 1
ATOM 705 C CA . GLY A 1 89 ? -21.950 10.119 -6.433 1.00 95.69 89 GLY A CA 1
ATOM 706 C C . GLY A 1 89 ? -21.334 11.409 -5.877 1.00 95.69 89 GLY A C 1
ATOM 707 O O . GLY A 1 89 ? -20.565 12.059 -6.577 1.00 95.69 89 GLY A O 1
ATOM 708 N N . HIS A 1 90 ? -21.603 11.778 -4.623 1.00 94.62 90 HIS A N 1
ATOM 709 C CA . HIS A 1 90 ? -21.068 12.983 -3.993 1.00 94.62 90 HIS A CA 1
ATOM 710 C C . HIS A 1 90 ? -20.817 12.774 -2.495 1.00 94.62 90 HIS A C 1
ATOM 712 O O . HIS A 1 90 ? -21.439 11.931 -1.855 1.00 94.62 90 HIS A O 1
ATOM 718 N N . VAL A 1 91 ? -19.892 13.545 -1.914 1.00 94.94 91 VAL A N 1
ATOM 719 C CA . VAL A 1 91 ? -19.526 13.422 -0.494 1.00 94.94 91 VAL A CA 1
ATOM 720 C C . VAL A 1 91 ? -19.077 14.757 0.093 1.00 94.94 91 VAL A C 1
ATOM 722 O O . VAL A 1 91 ? -18.488 15.596 -0.590 1.00 94.94 91 VAL A O 1
ATOM 725 N N . ARG A 1 92 ? -19.343 14.965 1.386 1.00 93.81 92 ARG A N 1
ATOM 726 C CA . ARG A 1 92 ? -18.771 16.081 2.149 1.00 93.81 92 ARG A CA 1
ATOM 727 C C . ARG A 1 92 ? -17.319 15.774 2.519 1.00 93.81 92 ARG A C 1
ATOM 729 O O . ARG A 1 92 ? -17.029 14.690 3.023 1.00 93.81 92 ARG A O 1
ATOM 736 N N . VAL A 1 93 ? -16.412 16.737 2.346 1.00 90.31 93 VAL A N 1
ATOM 737 C CA . VAL A 1 93 ? -14.965 16.531 2.579 1.00 90.31 93 VAL A CA 1
ATOM 738 C C . VAL A 1 93 ? -14.668 16.024 3.995 1.00 90.31 93 VAL A C 1
ATOM 740 O O . VAL A 1 93 ? -13.857 15.116 4.168 1.00 90.31 93 VAL A O 1
ATOM 743 N N . GLY A 1 94 ? -15.337 16.573 5.013 1.00 90.94 94 GLY A N 1
ATOM 744 C CA . GLY A 1 94 ? -15.192 16.138 6.403 1.00 90.94 94 GLY A CA 1
ATOM 745 C C . GLY A 1 94 ? -15.576 14.671 6.619 1.00 90.94 94 GLY A C 1
ATOM 746 O O . GLY A 1 94 ? -14.851 13.945 7.299 1.00 90.94 94 GLY A O 1
ATOM 747 N N . ASP A 1 95 ? -16.652 14.210 5.977 1.00 93.38 95 ASP A N 1
ATOM 748 C CA . ASP A 1 95 ? -17.095 12.814 6.074 1.00 93.38 95 ASP A CA 1
ATOM 749 C C . ASP A 1 95 ? -16.134 11.877 5.344 1.00 93.38 95 ASP A C 1
ATOM 751 O O . ASP A 1 95 ? -15.784 10.825 5.882 1.00 93.38 95 ASP A O 1
ATOM 755 N N . MET A 1 96 ? -15.639 12.292 4.170 1.00 94.56 96 MET A N 1
ATOM 756 C CA . MET A 1 96 ? -14.618 11.552 3.426 1.00 94.56 96 MET A CA 1
ATOM 757 C C . MET A 1 96 ? -13.337 11.402 4.253 1.00 94.56 96 MET A C 1
ATOM 759 O O . MET A 1 96 ? -12.815 10.299 4.371 1.00 94.56 96 MET A O 1
ATOM 763 N N . ARG A 1 97 ? -12.850 12.480 4.888 1.00 92.94 97 ARG A N 1
ATOM 764 C CA . ARG A 1 97 ? -11.661 12.444 5.762 1.00 92.94 97 ARG A CA 1
ATOM 765 C C . ARG A 1 97 ? -11.861 11.521 6.963 1.00 92.94 97 ARG A C 1
ATOM 767 O O . ARG A 1 97 ? -10.988 10.706 7.258 1.00 92.94 97 ARG A O 1
ATOM 774 N N . ALA A 1 98 ? -13.010 11.619 7.633 1.00 93.06 98 ALA A N 1
ATOM 775 C CA . ALA A 1 98 ? -13.327 10.774 8.780 1.00 93.06 98 ALA A CA 1
ATOM 776 C C . ALA A 1 98 ? -13.407 9.289 8.392 1.00 93.06 98 ALA A C 1
ATOM 778 O O . ALA A 1 98 ? -12.879 8.427 9.097 1.00 93.06 98 ALA A O 1
ATOM 779 N N . ALA A 1 99 ? -14.041 8.978 7.261 1.00 94.12 99 ALA A N 1
ATOM 780 C CA . ALA A 1 99 ? -14.117 7.617 6.750 1.00 94.12 99 ALA A CA 1
ATOM 781 C C . ALA A 1 99 ? -12.752 7.091 6.301 1.00 94.12 99 ALA A C 1
ATOM 783 O O . ALA A 1 99 ? -12.402 5.972 6.663 1.00 94.12 99 ALA A O 1
ATOM 784 N N . LEU A 1 100 ? -11.951 7.906 5.613 1.00 94.06 100 LEU A N 1
ATOM 785 C CA . LEU A 1 100 ? -10.607 7.550 5.163 1.00 94.06 100 LEU A CA 1
ATOM 786 C C . LEU A 1 100 ? -9.678 7.219 6.338 1.00 94.06 100 LEU A C 1
ATOM 788 O O . LEU A 1 100 ? -8.944 6.235 6.279 1.00 94.06 100 LEU A O 1
ATOM 792 N N . GLY A 1 101 ? -9.762 7.967 7.444 1.00 92.31 101 GLY A N 1
ATOM 793 C CA . GLY A 1 101 ? -9.051 7.635 8.684 1.00 92.31 101 GLY A CA 1
ATOM 794 C C . GLY A 1 101 ? -9.469 6.274 9.255 1.00 92.31 101 GLY A C 1
ATOM 795 O O . GLY A 1 101 ? -8.618 5.443 9.576 1.00 92.31 101 GLY A O 1
ATOM 796 N N . ARG A 1 102 ? -10.782 5.998 9.308 1.00 92.25 102 ARG A N 1
ATOM 797 C CA . ARG A 1 102 ? -11.308 4.693 9.750 1.00 92.25 102 ARG A CA 1
ATOM 798 C C . ARG A 1 102 ? -10.898 3.551 8.816 1.00 92.25 102 ARG A C 1
ATOM 800 O O . ARG A 1 102 ? -10.569 2.474 9.301 1.00 92.25 102 ARG A O 1
ATOM 807 N N . MET A 1 103 ? -10.884 3.781 7.505 1.00 92.56 103 MET A N 1
ATOM 808 C CA . MET A 1 103 ? -10.459 2.798 6.505 1.00 92.56 103 MET A CA 1
ATOM 809 C C . MET A 1 103 ? -8.966 2.518 6.579 1.00 92.56 103 MET A C 1
ATOM 811 O O . MET A 1 103 ? -8.576 1.361 6.529 1.00 92.56 103 MET A O 1
ATOM 815 N N . SER A 1 104 ? -8.127 3.537 6.767 1.00 92.31 104 SER A N 1
ATOM 816 C CA . SER A 1 104 ? -6.689 3.330 6.950 1.00 92.31 104 SER A CA 1
ATOM 817 C C . SER A 1 104 ? -6.391 2.451 8.160 1.00 92.31 104 SER A C 1
ATOM 819 O O . SER A 1 104 ? -5.498 1.608 8.096 1.00 92.31 104 SER A O 1
ATOM 821 N N . PHE A 1 105 ? -7.134 2.631 9.254 1.00 89.00 105 PHE A N 1
ATOM 822 C CA . PHE A 1 105 ? -7.026 1.755 10.415 1.00 89.00 105 PHE A CA 1
ATOM 823 C C . PHE A 1 105 ? -7.528 0.340 10.096 1.00 89.00 105 PHE A C 1
ATOM 825 O O . PHE A 1 105 ? -6.825 -0.637 10.344 1.00 89.00 105 PHE A O 1
ATOM 832 N N . ALA A 1 106 ? -8.708 0.227 9.483 1.00 88.38 106 ALA A N 1
ATOM 833 C CA . ALA A 1 106 ? -9.320 -1.047 9.118 1.00 88.38 106 ALA A CA 1
ATOM 834 C C . ALA A 1 106 ? -8.422 -1.888 8.184 1.00 88.38 106 ALA A C 1
ATOM 836 O O . ALA A 1 106 ? -8.171 -3.066 8.437 1.00 88.38 106 ALA A O 1
ATOM 837 N N . LEU A 1 107 ? -7.875 -1.275 7.135 1.00 91.38 107 LEU A N 1
ATOM 838 C CA . LEU A 1 107 ? -7.049 -1.947 6.133 1.00 91.38 107 LEU A CA 1
ATOM 839 C C . LEU A 1 107 ? -5.612 -2.212 6.604 1.00 91.38 107 LEU A C 1
ATOM 841 O O . LEU A 1 107 ? -4.823 -2.770 5.849 1.00 91.38 107 LEU A O 1
ATOM 845 N N . SER A 1 108 ? -5.251 -1.880 7.849 1.00 88.44 108 SER A N 1
ATOM 846 C CA . SER A 1 108 ? -3.946 -2.273 8.401 1.00 88.44 108 SER A CA 1
ATOM 847 C C . SER A 1 108 ? -3.781 -3.798 8.489 1.00 88.44 108 SER A C 1
ATOM 849 O O . SER A 1 108 ? -2.684 -4.299 8.262 1.00 88.44 108 SER A O 1
ATOM 851 N N . ALA A 1 109 ? -4.871 -4.537 8.728 1.00 86.75 109 ALA A N 1
ATOM 852 C CA . ALA A 1 109 ? -4.888 -6.002 8.694 1.00 86.75 109 ALA A CA 1
ATOM 853 C C . ALA A 1 109 ? -5.045 -6.586 7.276 1.00 86.75 109 ALA A C 1
ATOM 855 O O . ALA A 1 109 ? -4.757 -7.758 7.057 1.00 86.75 109 ALA A O 1
ATOM 856 N N . LEU A 1 110 ? -5.489 -5.774 6.311 1.00 90.62 110 LEU A N 1
ATOM 857 C CA . LEU A 1 110 ? -5.704 -6.146 4.909 1.00 90.62 110 LEU A CA 1
ATOM 858 C C . LEU A 1 110 ? -4.773 -5.310 4.024 1.00 90.62 110 LEU A C 1
ATOM 860 O O . LEU A 1 110 ? -5.215 -4.502 3.207 1.00 90.62 110 LEU A O 1
ATOM 864 N N . GLY A 1 111 ? -3.464 -5.480 4.236 1.00 88.88 111 GLY A N 1
ATOM 865 C CA . GLY A 1 111 ? -2.423 -4.629 3.651 1.00 88.88 111 GLY A CA 1
ATOM 866 C C . GLY A 1 111 ? -2.508 -4.483 2.128 1.00 88.88 111 GLY A C 1
ATOM 867 O O . GLY A 1 111 ? -2.303 -3.387 1.614 1.00 88.88 111 GLY A O 1
ATOM 868 N N . HIS A 1 112 ? -2.902 -5.549 1.427 1.00 90.88 112 HIS A N 1
ATOM 869 C CA . HIS A 1 112 ? -3.082 -5.584 -0.028 1.00 90.88 112 HIS A CA 1
ATOM 870 C C . HIS A 1 112 ? -4.150 -4.600 -0.548 1.00 90.88 112 HIS A C 1
ATOM 872 O O . HIS A 1 112 ? -4.075 -4.182 -1.697 1.00 90.88 112 HIS A O 1
ATOM 878 N N . LEU A 1 113 ? -5.106 -4.163 0.286 1.00 95.06 113 LEU A N 1
ATOM 879 C CA . LEU A 1 113 ? -6.114 -3.159 -0.089 1.00 95.06 113 LEU A CA 1
ATOM 880 C C . LEU A 1 113 ? -5.679 -1.717 0.206 1.00 95.06 113 LEU A C 1
ATOM 882 O O . LEU A 1 113 ? -6.338 -0.774 -0.228 1.00 95.06 113 LEU A O 1
ATOM 886 N N . ARG A 1 114 ? -4.580 -1.496 0.936 1.00 94.69 114 ARG A N 1
ATOM 887 C CA . ARG A 1 114 ? -4.101 -0.139 1.262 1.00 94.69 114 ARG A CA 1
ATOM 888 C C . ARG A 1 114 ? -3.769 0.728 0.037 1.00 94.69 114 ARG A C 1
ATOM 890 O O . ARG A 1 114 ? -4.076 1.922 0.111 1.00 94.69 114 ARG A O 1
ATOM 897 N N . PRO A 1 115 ? -3.229 0.199 -1.084 1.00 96.00 115 PRO A N 1
ATOM 898 C CA . PRO A 1 115 ? -2.938 1.002 -2.273 1.00 96.00 115 PRO A CA 1
ATOM 899 C C . PRO A 1 115 ? -4.148 1.777 -2.808 1.00 96.00 115 PRO A C 1
ATOM 901 O O . PRO A 1 115 ? -4.001 2.910 -3.269 1.00 96.00 115 PRO A O 1
ATOM 904 N N . PHE A 1 116 ? -5.352 1.222 -2.650 1.00 96.75 116 PHE A N 1
ATOM 905 C CA . PHE A 1 116 ? -6.618 1.822 -3.079 1.00 96.75 116 PHE A CA 1
ATOM 906 C C . PHE A 1 116 ? -6.981 3.101 -2.313 1.00 96.75 116 PHE A C 1
ATOM 908 O O . PHE A 1 116 ? -7.748 3.926 -2.802 1.00 96.75 116 PHE A O 1
ATOM 915 N N . LEU A 1 117 ? -6.389 3.344 -1.140 1.00 96.44 117 LEU A N 1
ATOM 916 C CA . LEU A 1 117 ? -6.572 4.612 -0.430 1.00 96.44 117 LEU A CA 1
ATOM 917 C C . LEU A 1 117 ? -5.757 5.757 -1.055 1.00 96.44 117 LEU A C 1
ATOM 919 O O . LEU A 1 117 ? -6.078 6.926 -0.846 1.00 96.44 117 LEU A O 1
ATOM 923 N N . GLY A 1 118 ? -4.716 5.447 -1.833 1.00 95.75 118 GLY A N 1
ATOM 924 C CA . GLY A 1 118 ? -3.806 6.416 -2.449 1.00 95.75 118 GLY A CA 1
ATOM 925 C C . GLY A 1 118 ? -4.497 7.478 -3.317 1.00 95.75 118 GLY A C 1
ATOM 926 O O . GLY A 1 118 ? -4.334 8.671 -3.038 1.00 95.75 118 GLY A O 1
ATOM 927 N N . PRO A 1 119 ? -5.295 7.088 -4.334 1.00 95.69 119 PRO A N 1
ATOM 928 C CA . PRO A 1 119 ? -6.081 8.027 -5.138 1.00 95.69 119 PRO A CA 1
ATOM 929 C C . PRO A 1 119 ? -7.014 8.906 -4.296 1.00 95.69 119 PRO A C 1
ATOM 931 O O . PRO A 1 119 ? -7.129 10.107 -4.540 1.00 95.69 119 PRO A O 1
ATOM 934 N N . ILE A 1 120 ? -7.634 8.331 -3.261 1.00 96.00 120 ILE A N 1
ATOM 935 C CA . ILE A 1 120 ? -8.547 9.050 -2.369 1.00 96.00 120 ILE A CA 1
ATOM 936 C C . ILE A 1 120 ? -7.789 10.110 -1.560 1.00 96.00 120 ILE A C 1
ATOM 938 O O . ILE A 1 120 ? -8.234 11.256 -1.489 1.00 96.00 120 ILE A O 1
ATOM 942 N N . TYR A 1 121 ? -6.628 9.770 -0.990 1.00 95.56 121 TYR A N 1
ATOM 943 C CA . TYR A 1 121 ? -5.767 10.742 -0.309 1.00 95.56 121 TYR A CA 1
ATOM 944 C C . TYR A 1 121 ? -5.337 11.872 -1.247 1.00 95.56 121 TYR A C 1
ATOM 946 O O . TYR A 1 121 ? -5.390 13.040 -0.860 1.00 95.56 121 TYR A O 1
ATOM 954 N N . ALA A 1 122 ? -4.934 11.539 -2.478 1.00 94.38 122 ALA A N 1
ATOM 955 C CA . ALA A 1 122 ? -4.518 12.524 -3.473 1.00 94.38 122 ALA A CA 1
ATOM 956 C C . ALA A 1 122 ? -5.647 13.505 -3.816 1.00 94.38 122 ALA A C 1
ATOM 958 O O . ALA A 1 122 ? -5.411 14.712 -3.900 1.00 94.38 122 ALA A O 1
ATOM 959 N N . TRP A 1 123 ? -6.866 12.985 -3.971 1.00 94.50 123 TRP A N 1
ATOM 960 C CA . TRP A 1 123 ? -8.062 13.768 -4.246 1.00 94.50 123 TRP A CA 1
ATOM 961 C C . TRP A 1 123 ? -8.438 14.660 -3.059 1.00 94.50 123 TRP A C 1
ATOM 963 O O . TRP A 1 123 ? -8.491 15.877 -3.193 1.00 94.50 123 TRP A O 1
ATOM 973 N N . VAL A 1 124 ? -8.590 14.097 -1.857 1.00 92.69 124 VAL A N 1
ATOM 974 C CA . VAL A 1 124 ? -8.990 14.845 -0.650 1.00 92.69 124 VAL A CA 1
ATOM 975 C C . VAL A 1 124 ? -7.984 15.938 -0.261 1.00 92.69 124 VAL A C 1
ATOM 977 O O . VAL A 1 124 ? -8.376 16.950 0.326 1.00 92.69 124 VAL A O 1
ATOM 980 N N . ALA A 1 125 ? -6.698 15.763 -0.584 1.00 91.06 125 ALA A N 1
ATOM 981 C CA . ALA A 1 125 ? -5.648 16.741 -0.295 1.00 91.06 125 ALA A CA 1
ATOM 982 C C . ALA A 1 125 ? -5.804 18.063 -1.069 1.00 91.06 125 ALA A C 1
ATOM 984 O O . ALA A 1 125 ? -5.323 19.103 -0.609 1.00 91.06 125 ALA A O 1
ATOM 985 N N . VAL A 1 126 ? -6.462 18.039 -2.233 1.00 89.75 126 VAL A N 1
ATOM 986 C CA . VAL A 1 126 ? -6.680 19.242 -3.052 1.00 89.75 126 VAL A CA 1
ATOM 987 C C . VAL A 1 126 ? -8.029 19.909 -2.809 1.00 89.75 126 VAL A C 1
ATOM 989 O O . VAL A 1 126 ? -8.204 21.057 -3.208 1.00 89.75 126 VAL A O 1
ATOM 992 N N . LEU A 1 127 ? -8.957 19.222 -2.137 1.00 87.31 127 LEU A N 1
ATOM 993 C CA . LEU A 1 127 ? -10.271 19.768 -1.806 1.00 87.31 127 LEU A CA 1
ATOM 994 C C . LEU A 1 127 ? -10.174 20.834 -0.709 1.00 87.31 127 LEU A C 1
ATOM 996 O O . LEU A 1 127 ? -9.280 20.799 0.148 1.00 87.31 127 LEU A O 1
ATOM 1000 N N . ASP A 1 128 ? -11.107 21.783 -0.754 1.00 77.50 128 ASP A N 1
ATOM 1001 C CA . ASP A 1 128 ? -11.182 22.901 0.180 1.00 77.50 128 ASP A CA 1
ATOM 1002 C C . ASP A 1 128 ? -11.875 22.511 1.511 1.00 77.50 128 ASP A C 1
ATOM 1004 O O . ASP A 1 128 ? -11.653 21.424 2.056 1.00 77.50 128 ASP A O 1
ATOM 1008 N N . ASN A 1 129 ? -12.628 23.450 2.082 1.00 72.62 129 ASN A N 1
ATOM 1009 C CA . ASN A 1 129 ? -13.331 23.405 3.358 1.00 72.62 129 ASN A CA 1
ATOM 1010 C C . ASN A 1 129 ? -13.981 22.038 3.667 1.00 72.62 129 ASN A C 1
ATOM 1012 O O . ASN A 1 129 ? -14.634 21.413 2.832 1.00 72.62 129 ASN A O 1
ATOM 1016 N N . THR A 1 130 ? -13.871 21.601 4.924 1.00 72.94 130 THR A N 1
ATOM 1017 C CA . THR A 1 130 ? -14.431 20.336 5.421 1.00 72.94 130 THR A CA 1
ATOM 1018 C C . THR A 1 130 ? -15.954 20.248 5.298 1.00 72.94 130 THR A C 1
ATOM 1020 O O . THR A 1 130 ? -16.498 19.142 5.310 1.00 72.94 130 THR A O 1
ATOM 1023 N N . THR A 1 131 ? -16.654 21.376 5.163 1.00 72.00 131 THR A N 1
ATOM 1024 C CA . THR A 1 131 ? -18.120 21.428 5.077 1.00 72.00 131 THR A CA 1
ATOM 1025 C C . THR A 1 131 ? -18.675 21.288 3.658 1.00 72.00 131 THR A C 1
ATOM 1027 O O . THR A 1 131 ? -19.847 20.937 3.511 1.00 72.00 131 THR A O 1
ATOM 1030 N N . ARG A 1 132 ? -17.863 21.509 2.615 1.00 85.56 132 ARG A N 1
ATOM 1031 C CA . ARG A 1 132 ? -18.315 21.503 1.215 1.00 85.56 132 ARG A CA 1
ATOM 1032 C C . ARG A 1 132 ? -18.558 20.080 0.700 1.00 85.56 132 ARG A C 1
ATOM 1034 O O . ARG A 1 132 ? -17.871 19.135 1.097 1.00 85.56 132 ARG A O 1
ATOM 1041 N N . ARG A 1 133 ? -19.547 19.931 -0.188 1.00 88.75 133 ARG A N 1
ATOM 1042 C CA . ARG A 1 133 ? -19.832 18.691 -0.929 1.00 88.75 133 ARG A CA 1
ATOM 1043 C C . ARG A 1 133 ? -19.169 18.728 -2.301 1.00 88.75 133 ARG A C 1
ATOM 1045 O O . ARG A 1 133 ? -19.223 19.752 -2.977 1.00 88.75 133 ARG A O 1
ATOM 1052 N N . TYR A 1 134 ? -18.587 17.604 -2.698 1.00 91.50 134 TYR A N 1
ATOM 1053 C CA . TYR A 1 134 ? -17.938 17.422 -3.991 1.00 91.50 134 TYR A CA 1
ATOM 1054 C C . TYR A 1 134 ? -18.488 16.196 -4.705 1.00 91.50 134 TYR A C 1
ATOM 1056 O O . TYR A 1 134 ? -18.735 15.171 -4.067 1.00 91.50 134 TYR A O 1
ATOM 1064 N N . GLN A 1 135 ? -18.635 16.310 -6.024 1.00 93.50 135 GLN A N 1
ATOM 1065 C CA . GLN A 1 135 ? -18.916 15.177 -6.897 1.00 93.50 135 GLN A CA 1
ATOM 1066 C C . GLN A 1 135 ? -17.694 14.251 -6.933 1.00 93.50 135 GLN A C 1
ATOM 1068 O O . GLN A 1 135 ? -16.557 14.712 -7.045 1.00 93.50 135 GLN A O 1
ATOM 1073 N N . LEU A 1 136 ? -17.931 12.950 -6.820 1.00 94.00 136 LEU A N 1
ATOM 1074 C CA . LEU A 1 136 ? -16.910 11.919 -6.943 1.00 94.00 136 LEU A CA 1
ATOM 1075 C C . LEU A 1 136 ? -16.547 11.756 -8.423 1.00 94.00 136 LEU A C 1
ATOM 1077 O O . LEU A 1 136 ? -17.429 11.657 -9.278 1.00 94.00 136 LEU A O 1
ATOM 1081 N N . SER A 1 137 ? -15.252 11.688 -8.729 1.00 93.25 137 SER A N 1
ATOM 1082 C CA . SER A 1 137 ? -14.812 11.302 -10.070 1.00 93.25 137 SER A CA 1
ATOM 1083 C C . SER A 1 137 ? -15.052 9.807 -10.300 1.00 93.25 137 SER A C 1
ATOM 1085 O O . SER A 1 137 ? -15.115 9.018 -9.350 1.00 93.25 137 SER A O 1
ATOM 1087 N N . LYS A 1 138 ? -15.125 9.393 -11.571 1.00 94.19 138 LYS A N 1
ATOM 1088 C CA . LYS A 1 138 ? -15.311 7.980 -11.947 1.00 94.19 138 LYS A CA 1
ATOM 1089 C C . LYS A 1 138 ? -14.257 7.068 -11.310 1.00 94.19 138 LYS A C 1
ATOM 1091 O O . LYS A 1 138 ? -14.609 6.022 -10.779 1.00 94.19 138 LYS A O 1
ATOM 1096 N N . ALA A 1 139 ? -12.995 7.502 -11.273 1.00 95.06 139 ALA A N 1
ATOM 1097 C CA . ALA A 1 139 ? -11.908 6.749 -10.647 1.00 95.06 139 ALA A CA 1
ATOM 1098 C C . ALA A 1 139 ? -12.137 6.516 -9.147 1.00 95.06 139 ALA A C 1
ATOM 1100 O O . ALA A 1 139 ? -11.917 5.413 -8.654 1.00 95.06 139 ALA A O 1
ATOM 1101 N N . ILE A 1 140 ? -12.607 7.532 -8.412 1.00 96.62 140 ILE A N 1
ATOM 1102 C CA . ILE A 1 140 ? -12.910 7.366 -6.986 1.00 96.62 140 ILE A CA 1
ATOM 1103 C C . ILE A 1 140 ? -14.083 6.399 -6.810 1.00 96.62 140 ILE A C 1
ATOM 1105 O O . ILE A 1 140 ? -13.994 5.508 -5.974 1.00 96.62 140 ILE A O 1
ATOM 1109 N N . ILE A 1 141 ? -15.145 6.517 -7.612 1.00 96.88 141 ILE A N 1
ATOM 1110 C CA . ILE A 1 141 ? -16.290 5.593 -7.557 1.00 96.88 141 ILE A CA 1
ATOM 1111 C C . ILE A 1 141 ? -15.836 4.148 -7.800 1.00 96.88 141 ILE A C 1
ATOM 1113 O O . ILE A 1 141 ? -16.177 3.270 -7.008 1.00 96.88 141 ILE A O 1
ATOM 1117 N N . LEU A 1 142 ? -15.019 3.906 -8.830 1.00 96.62 142 LEU A N 1
ATOM 1118 C CA . LEU A 1 142 ? -14.467 2.581 -9.129 1.00 96.62 142 LEU A CA 1
ATOM 1119 C C . LEU A 1 142 ? -13.666 2.017 -7.954 1.00 96.62 142 LEU A C 1
ATOM 1121 O O . LEU A 1 142 ? -13.887 0.879 -7.548 1.00 96.62 142 LEU A O 1
ATOM 1125 N N . VAL A 1 143 ? -12.794 2.829 -7.352 1.00 97.25 143 VAL A N 1
ATOM 1126 C CA . VAL A 1 143 ? -12.020 2.442 -6.166 1.00 97.25 143 VAL A CA 1
ATOM 1127 C C . VAL A 1 143 ? -12.932 2.088 -4.984 1.00 97.25 143 VAL A C 1
ATOM 1129 O O . VAL A 1 143 ? -12.701 1.080 -4.314 1.00 97.25 143 VAL A O 1
ATOM 1132 N N . LEU A 1 144 ? -13.977 2.881 -4.719 1.00 97.31 144 LEU A N 1
ATOM 1133 C CA . LEU A 1 144 ? -14.910 2.620 -3.615 1.00 97.31 144 LEU A CA 1
ATOM 1134 C C . LEU A 1 144 ? -15.697 1.319 -3.836 1.00 97.31 144 LEU A C 1
ATOM 1136 O O . LEU A 1 144 ? -15.808 0.508 -2.915 1.00 97.31 144 LEU A O 1
ATOM 1140 N N . LEU A 1 145 ? -16.202 1.099 -5.053 1.00 97.50 145 LEU A N 1
ATOM 1141 C CA . LEU A 1 145 ? -16.926 -0.120 -5.424 1.00 97.50 145 LEU A CA 1
ATOM 1142 C C . LEU A 1 145 ? -16.025 -1.355 -5.367 1.00 97.50 145 LEU A C 1
ATOM 1144 O O . LEU A 1 145 ? -16.446 -2.402 -4.870 1.00 97.50 145 LEU A O 1
ATOM 1148 N N . PHE A 1 146 ? -14.775 -1.231 -5.817 1.00 96.81 146 PHE A N 1
ATOM 1149 C CA . PHE A 1 146 ? -13.797 -2.306 -5.724 1.00 96.81 146 PHE A CA 1
ATOM 1150 C C . PHE A 1 146 ? -13.528 -2.685 -4.266 1.00 96.81 146 PHE A C 1
ATOM 1152 O O . PHE A 1 146 ? -13.633 -3.857 -3.910 1.00 96.81 146 PHE A O 1
ATOM 1159 N N . LEU A 1 147 ? -13.256 -1.702 -3.400 1.00 96.94 147 LEU A N 1
ATOM 1160 C CA . LEU A 1 147 ? -13.047 -1.939 -1.970 1.00 96.94 147 LEU A CA 1
ATOM 1161 C C . LEU A 1 147 ? -14.270 -2.595 -1.318 1.00 96.94 147 LEU A C 1
ATOM 1163 O O . LEU A 1 147 ? -14.119 -3.534 -0.538 1.00 96.94 147 LEU A O 1
ATOM 1167 N N . ALA A 1 148 ? -15.482 -2.147 -1.656 1.00 97.06 148 ALA A N 1
ATOM 1168 C CA . ALA A 1 148 ? -16.706 -2.750 -1.140 1.00 97.06 148 ALA A CA 1
ATOM 1169 C C . ALA A 1 148 ? -16.819 -4.221 -1.555 1.00 97.06 148 ALA A C 1
ATOM 1171 O O . ALA A 1 148 ? -17.077 -5.082 -0.715 1.00 97.06 148 ALA A O 1
ATOM 1172 N N . LYS A 1 149 ? -16.570 -4.523 -2.836 1.00 96.62 149 LYS A N 1
ATOM 1173 C CA . LYS A 1 149 ? -16.570 -5.889 -3.370 1.00 96.62 149 LYS A CA 1
ATOM 1174 C C . LYS A 1 149 ? -15.504 -6.756 -2.696 1.00 96.62 149 LYS A C 1
ATOM 1176 O O . LYS A 1 149 ? -15.818 -7.869 -2.284 1.00 96.62 149 LYS A O 1
ATOM 1181 N N . ALA A 1 150 ? -14.287 -6.240 -2.534 1.00 94.75 150 ALA A N 1
ATOM 1182 C CA . ALA A 1 150 ? -13.166 -6.956 -1.931 1.00 94.75 150 ALA A CA 1
ATOM 1183 C C . ALA A 1 150 ? -13.400 -7.301 -0.452 1.00 94.75 150 ALA A C 1
ATOM 1185 O O . ALA A 1 150 ? -12.926 -8.326 0.022 1.00 94.75 150 ALA A O 1
ATOM 1186 N N . LEU A 1 151 ? -14.160 -6.485 0.284 1.00 95.44 151 LEU A N 1
ATOM 1187 C CA . LEU A 1 151 ? -14.454 -6.727 1.699 1.00 95.44 151 LEU A CA 1
ATOM 1188 C C . LEU A 1 151 ? -15.625 -7.695 1.939 1.00 95.44 151 LEU A C 1
ATOM 1190 O O . LEU A 1 151 ? -15.842 -8.110 3.081 1.00 95.44 151 LEU A O 1
ATOM 1194 N N . LYS A 1 152 ? -16.397 -8.066 0.911 1.00 94.44 152 LYS A N 1
ATOM 1195 C CA . LYS A 1 152 ? -17.543 -8.975 1.067 1.00 94.44 152 LYS A CA 1
ATOM 1196 C C . LYS A 1 152 ? -17.102 -10.401 1.408 1.00 94.44 152 LYS A C 1
ATOM 1198 O O . LYS A 1 152 ? -16.041 -10.879 1.010 1.00 94.44 152 LYS A O 1
ATOM 1203 N N . GLY A 1 153 ? -17.963 -11.111 2.139 1.00 88.94 153 GLY A N 1
ATOM 1204 C CA . GLY A 1 153 ? -17.770 -12.525 2.464 1.00 88.94 153 GLY A CA 1
ATOM 1205 C C . GLY A 1 153 ? -16.455 -12.792 3.204 1.00 88.94 153 GLY A C 1
ATOM 1206 O O . GLY A 1 153 ? -16.218 -12.244 4.283 1.00 88.94 153 GLY A O 1
ATOM 1207 N N . GLN A 1 154 ? -15.618 -13.660 2.631 1.00 84.81 154 GLN A N 1
ATOM 1208 C CA . GLN A 1 154 ? -14.313 -14.021 3.195 1.00 84.81 154 GLN A CA 1
ATOM 1209 C C . GLN A 1 154 ? -13.220 -12.977 2.931 1.00 84.81 154 GLN A C 1
ATOM 1211 O O . GLN A 1 154 ? -12.232 -12.976 3.656 1.00 84.81 154 GLN A O 1
ATOM 1216 N N . GLY A 1 155 ? -13.404 -12.046 1.987 1.00 88.62 155 GLY A N 1
ATOM 1217 C CA . GLY A 1 155 ? -12.390 -11.039 1.651 1.00 88.62 155 GLY A CA 1
ATOM 1218 C C . GLY A 1 155 ? -12.110 -10.022 2.768 1.00 88.62 155 GLY A C 1
ATOM 1219 O O . GLY A 1 155 ? -11.067 -9.372 2.786 1.00 88.62 155 GLY A O 1
ATOM 1220 N N . ARG A 1 156 ? -12.978 -9.950 3.789 1.00 92.69 156 ARG A N 1
ATOM 1221 C CA . ARG A 1 156 ? -12.700 -9.217 5.037 1.00 92.69 156 ARG A CA 1
ATOM 1222 C C . ARG A 1 156 ? -11.590 -9.841 5.891 1.00 92.69 156 ARG A C 1
ATOM 1224 O O . ARG A 1 156 ? -11.205 -9.225 6.882 1.00 92.69 156 ARG A O 1
ATOM 1231 N N . LEU A 1 157 ? -11.153 -11.064 5.590 1.00 91.00 157 LEU A N 1
ATOM 1232 C CA . LEU A 1 157 ? -10.099 -11.791 6.293 1.00 91.00 157 LEU A CA 1
ATOM 1233 C C . LEU A 1 157 ? -8.941 -12.069 5.332 1.00 91.00 157 LEU A C 1
ATOM 1235 O O . LEU A 1 157 ? -9.150 -12.455 4.188 1.00 91.00 157 LEU A O 1
ATOM 1239 N N . ALA A 1 158 ? -7.718 -11.928 5.826 1.00 87.00 158 ALA A N 1
ATOM 1240 C CA . ALA A 1 158 ? -6.507 -12.369 5.158 1.00 87.00 158 ALA A CA 1
ATOM 1241 C C . ALA A 1 158 ? -5.924 -13.585 5.895 1.00 87.00 158 ALA A C 1
ATOM 1243 O O . ALA A 1 158 ? -5.898 -13.600 7.133 1.00 87.00 158 ALA A O 1
ATOM 1244 N N . PRO A 1 159 ? -5.442 -14.607 5.171 1.00 81.75 159 PRO A N 1
ATOM 1245 C CA . PRO A 1 159 ? -4.716 -15.705 5.788 1.00 81.75 159 PRO A CA 1
ATOM 1246 C C . PRO A 1 159 ? -3.418 -15.186 6.423 1.00 81.75 159 PRO A C 1
ATOM 1248 O O . PRO A 1 159 ? -2.701 -14.362 5.862 1.00 81.75 159 PRO A O 1
ATOM 1251 N N . VAL A 1 160 ? -3.102 -15.695 7.607 1.00 77.81 160 VAL A N 1
ATOM 1252 C CA . VAL A 1 160 ? -1.882 -15.412 8.362 1.00 77.81 160 VAL A CA 1
ATOM 1253 C C . VAL A 1 160 ? -0.980 -16.637 8.267 1.00 77.81 160 VAL A C 1
ATOM 1255 O O . VAL A 1 160 ? -1.104 -17.598 9.032 1.00 77.81 160 VAL A O 1
ATOM 1258 N N . GLY A 1 161 ? -0.059 -16.604 7.305 1.00 63.94 161 GLY A N 1
ATOM 1259 C CA . GLY A 1 161 ? 0.852 -17.713 7.031 1.00 63.94 161 GLY A CA 1
ATOM 1260 C C . GLY A 1 161 ? 1.910 -17.956 8.115 1.00 63.94 161 GLY A C 1
ATOM 1261 O O . GLY A 1 161 ? 2.103 -17.178 9.056 1.00 63.94 161 GLY A O 1
ATOM 1262 N N . VAL A 1 162 ? 2.625 -19.074 7.989 1.00 54.91 162 VAL A N 1
ATOM 1263 C CA . VAL A 1 162 ? 3.941 -19.259 8.620 1.00 54.91 162 VAL A CA 1
ATOM 1264 C C . VAL A 1 162 ? 4.929 -18.375 7.852 1.00 54.91 162 VAL A C 1
ATOM 1266 O O . VAL A 1 162 ? 4.845 -18.310 6.628 1.00 54.91 162 VAL A O 1
ATOM 1269 N N . ARG A 1 163 ? 5.822 -17.655 8.552 1.00 51.44 163 ARG A N 1
ATOM 1270 C CA . ARG A 1 163 ? 6.902 -16.897 7.892 1.00 51.44 163 ARG A CA 1
ATOM 1271 C C . ARG A 1 163 ? 7.656 -17.850 6.966 1.00 51.44 163 ARG A C 1
ATOM 1273 O O . ARG A 1 163 ? 8.095 -18.891 7.457 1.00 51.44 163 ARG A O 1
ATOM 1280 N N . ALA A 1 164 ? 7.823 -17.488 5.693 1.00 54.75 164 ALA A N 1
ATOM 1281 C CA . ALA A 1 164 ? 8.782 -18.167 4.834 1.00 54.75 164 ALA A CA 1
ATOM 1282 C C . ALA A 1 164 ? 10.123 -18.254 5.570 1.00 54.75 164 ALA A C 1
ATOM 1284 O O . ALA A 1 164 ? 10.653 -17.256 6.061 1.00 54.75 164 ALA A O 1
ATOM 1285 N N . THR A 1 165 ? 10.631 -19.474 5.709 1.00 51.28 165 THR A N 1
ATOM 1286 C CA . THR A 1 165 ? 11.960 -19.745 6.262 1.00 51.28 165 THR A CA 1
ATOM 1287 C C . THR A 1 165 ? 13.060 -19.457 5.244 1.00 51.28 165 THR A C 1
ATOM 1289 O O . THR A 1 165 ? 14.221 -19.368 5.627 1.00 51.28 165 THR A O 1
ATOM 1292 N N . CYS A 1 166 ? 12.697 -19.291 3.970 1.00 56.16 166 CYS A N 1
ATOM 1293 C CA . CYS A 1 166 ? 13.596 -19.009 2.863 1.00 56.16 166 CYS A CA 1
ATOM 1294 C C . CYS A 1 166 ? 13.056 -17.812 2.070 1.00 56.16 166 CYS A C 1
ATOM 1296 O O . CYS A 1 166 ? 11.936 -17.849 1.565 1.00 56.16 166 CYS A O 1
ATOM 1298 N N . GLU A 1 167 ? 13.845 -16.745 2.011 1.00 67.00 167 GLU A N 1
ATOM 1299 C CA . GLU A 1 167 ? 13.659 -15.623 1.096 1.00 67.00 167 GLU A CA 1
ATOM 1300 C C . GLU A 1 167 ? 14.566 -15.892 -0.105 1.00 67.00 167 GLU A C 1
ATOM 1302 O O . GLU A 1 167 ? 15.775 -16.061 0.067 1.00 67.00 167 GLU A O 1
ATOM 1307 N N . LYS A 1 168 ? 13.979 -16.014 -1.299 1.00 72.12 168 LYS A N 1
ATOM 1308 C CA . LYS A 1 168 ? 14.716 -16.255 -2.543 1.00 72.12 168 LYS A CA 1
ATOM 1309 C C . LYS A 1 168 ? 14.467 -15.093 -3.489 1.00 72.12 168 LYS A C 1
ATOM 1311 O O . LYS A 1 168 ? 13.316 -14.705 -3.708 1.00 72.12 168 LYS A O 1
ATOM 1316 N N . GLU A 1 169 ? 15.550 -14.586 -4.065 1.00 82.25 169 GLU A N 1
ATOM 1317 C CA . GLU A 1 169 ? 15.463 -13.583 -5.118 1.00 82.25 169 GLU A CA 1
ATOM 1318 C C . GLU A 1 169 ? 14.990 -14.279 -6.395 1.00 82.25 169 GLU A C 1
ATOM 1320 O O . GLU A 1 169 ? 15.598 -15.250 -6.846 1.00 82.25 169 GLU A O 1
ATOM 1325 N N . LEU A 1 170 ? 13.828 -13.858 -6.897 1.00 87.06 170 LEU A N 1
ATOM 1326 C CA . LEU A 1 170 ? 13.144 -14.522 -8.005 1.00 87.06 170 LEU A CA 1
ATOM 1327 C C . LEU A 1 170 ? 13.498 -13.915 -9.351 1.00 87.06 170 LEU A C 1
ATOM 1329 O O . LEU A 1 170 ? 13.588 -14.634 -10.340 1.00 87.06 170 LEU A O 1
ATOM 1333 N N . PHE A 1 171 ? 13.649 -12.599 -9.401 1.00 90.56 171 PHE A N 1
ATOM 1334 C CA . PHE A 1 171 ? 13.885 -11.875 -10.636 1.00 90.56 171 PHE A CA 1
ATOM 1335 C C . PHE A 1 171 ? 14.528 -10.525 -10.350 1.00 90.56 171 PHE A C 1
ATOM 1337 O O . PHE A 1 171 ? 14.431 -9.983 -9.244 1.00 90.56 171 PHE A O 1
ATOM 1344 N N . ARG A 1 172 ? 15.138 -9.961 -11.387 1.00 91.88 172 ARG A N 1
ATOM 1345 C CA . ARG A 1 172 ? 15.620 -8.582 -11.401 1.00 91.88 172 ARG A CA 1
ATOM 1346 C C . ARG A 1 172 ? 14.973 -7.838 -12.544 1.00 91.88 172 ARG A C 1
ATOM 1348 O O . ARG A 1 172 ? 14.784 -8.398 -13.624 1.00 91.88 172 ARG A O 1
ATOM 1355 N N . THR A 1 173 ? 14.621 -6.590 -12.287 1.00 93.06 173 THR A N 1
ATOM 1356 C CA . THR A 1 173 ? 13.966 -5.728 -13.265 1.00 93.06 173 THR A CA 1
ATOM 1357 C C . THR A 1 173 ? 14.663 -4.392 -13.333 1.00 93.06 173 THR A C 1
ATOM 1359 O O . THR A 1 173 ? 15.304 -3.961 -12.375 1.00 93.06 173 THR A O 1
ATOM 1362 N N . ASP A 1 174 ? 14.506 -3.740 -14.470 1.00 92.50 174 ASP A N 1
ATOM 1363 C CA . ASP A 1 174 ? 14.971 -2.388 -14.692 1.00 92.50 174 ASP A CA 1
ATOM 1364 C C . ASP A 1 174 ? 14.024 -1.659 -15.651 1.00 92.50 174 ASP A C 1
ATOM 1366 O O . ASP A 1 174 ? 13.227 -2.278 -16.375 1.00 92.50 174 ASP A O 1
ATOM 1370 N N . ALA A 1 175 ? 14.110 -0.333 -15.664 1.00 91.75 175 ALA A N 1
ATOM 1371 C CA . ALA A 1 175 ? 13.486 0.471 -16.695 1.00 91.75 175 ALA A CA 1
ATOM 1372 C C . ALA A 1 175 ? 14.384 1.629 -17.126 1.00 91.75 175 ALA A C 1
ATOM 1374 O O . ALA A 1 175 ? 15.033 2.278 -16.312 1.00 91.75 175 ALA A O 1
ATOM 1375 N N . ARG A 1 176 ? 14.331 1.953 -18.418 1.00 90.38 176 ARG A N 1
ATOM 1376 C CA . ARG A 1 176 ? 15.016 3.102 -19.010 1.00 90.38 176 ARG A CA 1
ATOM 1377 C C . ARG A 1 176 ? 13.999 4.045 -19.632 1.00 90.38 176 ARG A C 1
ATOM 1379 O O . ARG A 1 176 ? 13.047 3.614 -20.278 1.00 90.38 176 ARG A O 1
ATOM 1386 N N . ALA A 1 177 ? 14.221 5.340 -19.447 1.00 88.25 177 ALA A N 1
ATOM 1387 C CA . ALA A 1 177 ? 13.483 6.391 -20.131 1.00 88.25 177 ALA A CA 1
ATOM 1388 C C . ALA A 1 177 ? 14.454 7.499 -20.539 1.00 88.25 177 ALA A C 1
ATOM 1390 O O . ALA A 1 177 ? 14.879 8.294 -19.698 1.00 88.25 177 ALA A O 1
ATOM 1391 N N . GLU A 1 178 ? 14.813 7.535 -21.820 1.00 83.62 178 GLU A N 1
ATOM 1392 C CA . GLU A 1 178 ? 15.698 8.549 -22.387 1.00 83.62 178 GLU A CA 1
ATOM 1393 C C . GLU A 1 178 ? 15.123 9.063 -23.710 1.00 83.62 178 GLU A C 1
ATOM 1395 O O . GLU A 1 178 ? 15.029 8.334 -24.695 1.00 83.62 178 GLU A O 1
ATOM 1400 N N . GLY A 1 179 ? 14.689 10.326 -23.717 1.00 78.38 179 GLY A N 1
ATOM 1401 C CA . GLY A 1 179 ? 13.929 10.888 -24.834 1.00 78.38 179 GLY A CA 1
ATOM 1402 C C . GLY A 1 179 ? 12.650 10.085 -25.107 1.00 78.38 179 GLY A C 1
ATOM 1403 O O . GLY A 1 179 ? 11.846 9.860 -24.194 1.00 78.38 179 GLY A O 1
ATOM 1404 N N . ASP A 1 180 ? 12.500 9.642 -26.358 1.00 78.62 180 ASP A N 1
ATOM 1405 C CA . ASP A 1 180 ? 11.385 8.812 -26.835 1.00 78.62 180 ASP A CA 1
ATOM 1406 C C . ASP A 1 180 ? 11.635 7.300 -26.699 1.00 78.62 180 ASP A C 1
ATOM 1408 O O . ASP A 1 180 ? 10.726 6.503 -26.934 1.00 78.62 180 ASP A O 1
ATOM 1412 N N . GLU A 1 181 ? 12.840 6.891 -26.292 1.00 85.31 181 GLU A N 1
ATOM 1413 C CA . GLU A 1 181 ? 13.177 5.488 -26.061 1.00 85.31 181 GLU A CA 1
ATOM 1414 C C . GLU A 1 181 ? 12.869 5.119 -24.608 1.00 85.31 181 GLU A C 1
ATOM 1416 O O . GLU A 1 181 ? 13.606 5.441 -23.668 1.00 85.31 181 GLU A O 1
ATOM 1421 N N . VAL A 1 182 ? 11.736 4.440 -24.426 1.00 91.12 182 VAL A N 1
ATOM 1422 C CA . VAL A 1 182 ? 11.270 3.958 -23.127 1.00 91.12 182 VAL A CA 1
ATOM 1423 C C . VAL A 1 182 ? 11.189 2.441 -23.153 1.00 91.12 182 VAL A C 1
ATOM 1425 O O . VAL A 1 182 ? 10.472 1.860 -23.966 1.00 91.12 182 VAL A O 1
ATOM 1428 N N . TRP A 1 183 ? 11.905 1.802 -22.236 1.00 93.56 183 TRP A N 1
ATOM 1429 C CA . TRP A 1 183 ? 12.037 0.352 -22.178 1.00 93.56 183 TRP A CA 1
ATOM 1430 C C . TRP A 1 183 ? 11.846 -0.161 -20.757 1.00 93.56 183 TRP A C 1
ATOM 1432 O O . TRP A 1 183 ? 12.296 0.447 -19.786 1.00 93.56 183 TRP A O 1
ATOM 1442 N N . THR A 1 184 ? 11.209 -1.321 -20.646 1.00 94.38 184 THR A N 1
ATOM 1443 C CA . THR A 1 184 ? 11.142 -2.111 -19.413 1.00 94.38 184 THR A CA 1
ATOM 1444 C C . THR A 1 184 ? 11.742 -3.479 -19.674 1.00 94.38 184 THR A C 1
ATOM 1446 O O . THR A 1 184 ? 11.430 -4.099 -20.691 1.00 94.38 184 THR A O 1
ATOM 1449 N N . GLY A 1 185 ? 12.574 -3.960 -18.759 1.00 94.69 185 GLY A N 1
ATOM 1450 C CA . GLY A 1 185 ? 13.268 -5.230 -18.912 1.00 94.69 185 GLY A CA 1
ATOM 1451 C C . GLY A 1 185 ? 13.360 -5.983 -17.599 1.00 94.69 185 GLY A C 1
ATOM 1452 O O . GLY A 1 185 ? 13.317 -5.402 -16.512 1.00 94.69 185 GLY A O 1
ATOM 1453 N N . GLY A 1 186 ? 13.486 -7.298 -17.697 1.00 94.69 186 GLY A N 1
ATOM 1454 C CA . GLY A 1 186 ? 13.705 -8.129 -16.531 1.00 94.69 186 GLY A CA 1
ATOM 1455 C C . GLY A 1 186 ? 14.009 -9.568 -16.886 1.00 94.69 186 GLY A C 1
ATOM 1456 O O . GLY A 1 186 ? 13.712 -10.038 -17.984 1.00 94.69 186 GLY A O 1
ATOM 1457 N N . TRP A 1 187 ? 14.596 -10.277 -15.932 1.00 94.75 187 TRP A N 1
ATOM 1458 C CA . TRP A 1 187 ? 14.934 -11.686 -16.070 1.00 94.75 187 TRP A CA 1
ATOM 1459 C C . TRP A 1 187 ? 14.713 -12.434 -14.759 1.00 94.75 187 TRP A C 1
ATOM 1461 O O . TRP A 1 187 ? 14.860 -11.874 -13.668 1.00 94.75 187 TRP A O 1
ATOM 1471 N N . ALA A 1 188 ? 14.329 -13.700 -14.878 1.00 92.75 188 ALA A N 1
ATOM 1472 C CA . ALA A 1 188 ? 14.113 -14.607 -13.765 1.00 92.75 188 ALA A CA 1
ATOM 1473 C C . ALA A 1 188 ? 15.432 -15.261 -13.348 1.00 92.75 188 ALA A C 1
ATOM 1475 O O . ALA A 1 188 ? 16.191 -15.742 -14.186 1.00 92.75 188 ALA A O 1
ATOM 1476 N N . MET A 1 189 ? 15.687 -15.348 -12.046 1.00 89.00 189 MET A N 1
ATOM 1477 C CA . MET A 1 189 ? 16.864 -16.019 -11.495 1.00 89.00 189 MET A CA 1
ATOM 1478 C C . MET A 1 189 ? 16.634 -17.530 -11.371 1.00 89.00 189 MET A C 1
ATOM 1480 O O . MET A 1 189 ? 16.690 -18.121 -10.286 1.00 89.00 189 MET A O 1
ATOM 1484 N N . ASP A 1 190 ? 16.329 -18.144 -12.513 1.00 85.88 190 ASP A N 1
ATOM 1485 C CA . ASP A 1 190 ? 16.075 -19.577 -12.635 1.00 85.88 190 ASP A CA 1
ATOM 1486 C C . ASP A 1 190 ? 17.386 -20.382 -12.578 1.00 85.88 190 ASP A C 1
ATOM 1488 O O . ASP A 1 190 ? 17.419 -21.469 -11.998 1.00 85.88 190 ASP A O 1
ATOM 1492 N N . HIS A 1 191 ? 18.472 -19.833 -13.135 1.00 89.38 191 HIS A N 1
ATOM 1493 C CA . HIS A 1 191 ? 19.763 -20.501 -13.293 1.00 89.38 191 HIS A CA 1
ATOM 1494 C C . HIS A 1 191 ? 20.949 -19.526 -13.113 1.00 89.38 191 HIS A C 1
ATOM 1496 O O . HIS A 1 191 ? 20.775 -18.308 -13.127 1.00 89.38 191 HIS A O 1
ATOM 1502 N N . SER A 1 192 ? 22.168 -20.050 -12.918 1.00 88.44 192 SER A N 1
ATOM 1503 C CA . SER A 1 192 ? 23.399 -19.238 -12.818 1.00 88.44 192 SER A CA 1
ATOM 1504 C C . SER A 1 192 ? 23.887 -18.705 -14.171 1.00 88.44 192 SER A C 1
ATOM 1506 O O . SER A 1 192 ? 24.568 -17.686 -14.226 1.00 88.44 192 SER A O 1
ATOM 1508 N N . ASP A 1 193 ? 23.538 -19.402 -15.249 1.00 92.31 193 ASP A N 1
ATOM 1509 C CA . ASP A 1 193 ? 23.775 -19.006 -16.640 1.00 92.31 193 ASP A CA 1
ATOM 1510 C C . ASP A 1 193 ? 22.543 -18.286 -17.203 1.00 92.31 193 ASP A C 1
ATOM 1512 O O . ASP A 1 193 ? 21.476 -18.890 -17.336 1.00 92.31 193 ASP A O 1
ATOM 1516 N N . THR A 1 194 ? 22.708 -17.010 -17.565 1.00 92.69 194 THR A N 1
ATOM 1517 C CA . THR A 1 194 ? 21.632 -16.140 -18.068 1.00 92.69 194 THR A CA 1
ATOM 1518 C C . THR A 1 194 ? 21.008 -16.639 -19.363 1.00 92.69 194 THR A C 1
ATOM 1520 O O . THR A 1 194 ? 19.844 -16.343 -19.620 1.00 92.69 194 THR A O 1
ATOM 1523 N N . LYS A 1 195 ? 21.717 -17.446 -20.164 1.00 94.44 195 LYS A N 1
ATOM 1524 C CA . LYS A 1 195 ? 21.139 -18.027 -21.385 1.00 94.44 195 LYS A CA 1
ATOM 1525 C C . LYS A 1 195 ? 20.003 -19.004 -21.100 1.00 94.44 195 LYS A C 1
ATOM 1527 O O . LYS A 1 195 ? 19.138 -19.185 -21.944 1.00 94.44 195 LYS A O 1
ATOM 1532 N N . GLN A 1 196 ? 19.977 -19.592 -19.908 1.00 94.19 196 GLN A N 1
ATOM 1533 C CA . GLN A 1 196 ? 18.940 -20.532 -19.478 1.00 94.19 196 GLN A CA 1
ATOM 1534 C C . GLN A 1 196 ? 17.855 -19.863 -18.622 1.00 94.19 196 GLN A C 1
ATOM 1536 O O . GLN A 1 196 ? 16.973 -20.540 -18.099 1.00 94.19 196 GLN A O 1
ATOM 1541 N N . CYS A 1 197 ? 17.913 -18.542 -18.455 1.00 94.44 197 CYS A N 1
ATOM 1542 C CA . CYS A 1 197 ? 16.955 -17.789 -17.659 1.00 94.44 197 CYS A CA 1
ATOM 1543 C C . CYS A 1 197 ? 15.841 -17.225 -18.537 1.00 94.44 197 CYS A C 1
ATOM 1545 O O . CYS A 1 197 ? 16.097 -16.696 -19.620 1.00 94.44 197 CYS A O 1
ATOM 1547 N N . ARG A 1 198 ? 14.598 -17.276 -18.046 1.00 96.06 198 ARG A N 1
ATOM 1548 C CA . ARG A 1 198 ? 13.473 -16.577 -18.684 1.00 96.06 198 ARG A CA 1
ATOM 1549 C C . ARG A 1 198 ? 13.679 -15.070 -18.589 1.00 96.06 198 ARG A C 1
ATOM 1551 O O . ARG A 1 198 ? 14.136 -14.569 -17.562 1.00 96.06 198 ARG A O 1
ATOM 1558 N N . TRP A 1 199 ? 13.312 -14.334 -19.631 1.00 96.94 199 TRP A N 1
ATOM 1559 C CA . TRP A 1 199 ? 13.516 -12.884 -19.675 1.00 96.94 199 TRP A CA 1
ATOM 1560 C C . TRP A 1 199 ? 12.467 -12.176 -20.530 1.00 96.94 199 TRP A C 1
ATOM 1562 O O . TRP A 1 199 ? 11.823 -12.793 -21.373 1.00 96.94 199 TRP A O 1
ATOM 1572 N N . PHE A 1 200 ? 12.300 -10.872 -20.324 1.00 96.75 200 PHE A N 1
ATOM 1573 C CA . PHE A 1 200 ? 11.518 -10.000 -21.196 1.00 96.75 200 PHE A CA 1
ATOM 1574 C C . PHE A 1 200 ? 12.241 -8.666 -21.400 1.00 96.75 200 PHE A C 1
ATOM 1576 O O . PHE A 1 200 ? 13.031 -8.218 -20.568 1.00 96.75 200 PHE A O 1
ATOM 1583 N N . SER A 1 201 ? 11.948 -8.025 -22.525 1.00 96.06 201 SER A N 1
ATOM 1584 C CA . SER A 1 201 ? 12.356 -6.656 -22.833 1.00 96.06 201 SER A CA 1
ATOM 1585 C C . SER A 1 201 ? 11.295 -6.071 -23.750 1.00 96.06 201 SER A C 1
ATOM 1587 O O . SER A 1 201 ? 11.002 -6.648 -24.803 1.00 96.06 201 SER A O 1
ATOM 1589 N N . GLU A 1 202 ? 10.664 -4.989 -23.313 1.00 94.75 202 GLU A N 1
ATOM 1590 C CA . GLU A 1 202 ? 9.504 -4.404 -23.976 1.00 94.75 202 GLU A CA 1
ATOM 1591 C C . GLU A 1 202 ? 9.683 -2.901 -24.116 1.00 94.75 202 GLU A C 1
ATOM 1593 O O . GLU A 1 202 ? 9.985 -2.198 -23.146 1.00 94.75 202 GLU A O 1
ATOM 1598 N N . ARG A 1 203 ? 9.475 -2.424 -25.344 1.00 93.25 203 ARG A N 1
ATOM 1599 C CA . ARG A 1 203 ? 9.478 -1.005 -25.670 1.00 93.25 203 ARG A CA 1
ATOM 1600 C C . ARG A 1 203 ? 8.087 -0.440 -25.453 1.00 93.25 203 ARG A C 1
ATOM 1602 O O . ARG A 1 203 ? 7.110 -0.989 -25.959 1.00 93.25 203 ARG A O 1
ATOM 1609 N N . LEU A 1 204 ? 8.015 0.678 -24.748 1.00 91.00 204 LEU A N 1
ATOM 1610 C CA . LEU A 1 204 ? 6.790 1.434 -24.545 1.00 91.00 204 LEU A CA 1
ATOM 1611 C C . LEU A 1 204 ? 6.788 2.653 -25.461 1.00 91.00 204 LEU A C 1
ATOM 1613 O O . LEU A 1 204 ? 7.819 3.269 -25.715 1.00 91.00 204 LEU A O 1
ATOM 1617 N N . ASP A 1 205 ? 5.607 3.002 -25.952 1.00 85.94 205 ASP A N 1
ATOM 1618 C CA . ASP A 1 205 ? 5.393 4.145 -26.829 1.00 85.94 205 ASP A CA 1
ATOM 1619 C C . ASP A 1 205 ? 4.131 4.930 -26.438 1.00 85.94 205 ASP A C 1
ATOM 1621 O O . ASP A 1 205 ? 3.396 4.588 -25.508 1.00 85.94 205 ASP A O 1
ATOM 1625 N N . HIS A 1 206 ? 3.860 6.010 -27.169 1.00 80.75 206 HIS A N 1
ATOM 1626 C CA . HIS A 1 206 ? 2.699 6.871 -26.944 1.00 80.75 206 HIS A CA 1
ATOM 1627 C C . HIS A 1 206 ? 1.345 6.167 -27.130 1.00 80.75 206 HIS A C 1
ATOM 1629 O O . HIS A 1 206 ? 0.342 6.670 -26.624 1.00 80.75 206 HIS A O 1
ATOM 1635 N N . LYS A 1 207 ? 1.290 5.036 -27.849 1.00 80.75 207 LYS A N 1
ATOM 1636 C CA . LYS A 1 207 ? 0.051 4.277 -28.075 1.00 80.75 207 LYS A CA 1
ATOM 1637 C C . LYS A 1 207 ? -0.210 3.305 -26.932 1.00 80.75 207 LYS A C 1
ATOM 1639 O O . LYS A 1 207 ? -1.326 3.227 -26.432 1.00 80.75 207 LYS A O 1
ATOM 1644 N N . THR A 1 208 ? 0.831 2.595 -26.516 1.00 80.81 208 THR A N 1
ATOM 1645 C CA . THR A 1 208 ? 0.803 1.562 -25.473 1.00 80.81 208 THR A CA 1
ATOM 1646 C C . THR A 1 208 ? 0.788 2.150 -24.062 1.00 80.81 208 THR A C 1
ATOM 1648 O O . THR A 1 208 ? 0.159 1.592 -23.165 1.00 80.81 208 THR A O 1
ATOM 1651 N N . ALA A 1 209 ? 1.424 3.306 -23.853 1.00 83.94 209 ALA A N 1
ATOM 1652 C CA . ALA A 1 209 ? 1.500 3.971 -22.556 1.00 83.94 209 ALA A CA 1
ATOM 1653 C C . ALA A 1 209 ? 1.294 5.503 -22.653 1.00 83.94 209 ALA A C 1
ATOM 1655 O O . ALA A 1 209 ? 2.200 6.278 -22.329 1.00 83.94 209 ALA A O 1
ATOM 1656 N N . PRO A 1 210 ? 0.080 5.986 -23.003 1.00 81.75 210 PRO A N 1
ATOM 1657 C CA . PRO A 1 210 ? -0.208 7.423 -23.132 1.00 81.75 210 PRO A CA 1
ATOM 1658 C C . PRO A 1 210 ? 0.096 8.240 -21.864 1.00 81.75 210 PRO A C 1
ATOM 1660 O O . PRO A 1 210 ? 0.440 9.421 -21.921 1.00 81.75 210 PRO A O 1
ATOM 1663 N N . TRP A 1 211 ? -0.004 7.606 -20.692 1.00 82.44 211 TRP A N 1
ATOM 1664 C CA . TRP A 1 211 ? 0.261 8.217 -19.391 1.00 82.44 211 TRP A CA 1
ATOM 1665 C C . TRP A 1 211 ? 1.717 8.677 -19.212 1.00 82.44 211 TRP A C 1
ATOM 1667 O O . TRP A 1 211 ? 1.945 9.589 -18.410 1.00 82.44 211 TRP A O 1
ATOM 1677 N N . LEU A 1 212 ? 2.684 8.112 -19.949 1.00 78.94 212 LEU A N 1
ATOM 1678 C CA . LEU A 1 212 ? 4.105 8.485 -19.862 1.00 78.94 212 LEU A CA 1
ATOM 1679 C C . LEU A 1 212 ? 4.318 9.971 -20.146 1.00 78.94 212 LEU A C 1
ATOM 1681 O O . LEU A 1 212 ? 5.003 10.664 -19.397 1.00 78.94 212 LEU A O 1
ATOM 1685 N N . TYR A 1 213 ? 3.625 10.472 -21.162 1.00 72.44 213 TYR A N 1
ATOM 1686 C CA . TYR A 1 213 ? 3.819 11.810 -21.713 1.00 72.44 213 TYR A CA 1
ATOM 1687 C C . TYR A 1 213 ? 2.945 12.872 -21.032 1.00 72.44 213 TYR A C 1
ATOM 1689 O O . TYR A 1 213 ? 3.069 14.070 -21.277 1.00 72.44 213 TYR A O 1
ATOM 1697 N N . THR A 1 214 ? 2.073 12.471 -20.099 1.00 68.00 214 THR A N 1
ATOM 1698 C CA . THR A 1 214 ? 1.184 13.410 -19.390 1.00 68.00 214 THR A CA 1
ATOM 1699 C C . THR A 1 214 ? 1.912 14.324 -18.398 1.00 68.00 214 THR A C 1
ATOM 1701 O O . THR A 1 214 ? 1.322 15.291 -17.913 1.00 68.00 214 THR A O 1
ATOM 1704 N N . SER A 1 215 ? 3.170 14.041 -18.050 1.00 60.59 215 SER A N 1
ATOM 1705 C CA . SER A 1 215 ? 3.978 14.820 -17.091 1.00 60.59 215 SER A CA 1
ATOM 1706 C C . SER A 1 215 ? 5.106 15.633 -17.750 1.00 60.59 215 SER A C 1
ATOM 1708 O O . SER A 1 215 ? 5.972 16.164 -17.039 1.00 60.59 215 SER A O 1
ATOM 1710 N N . GLY A 1 216 ? 5.081 15.753 -19.081 1.00 68.88 216 GLY A N 1
ATOM 1711 C CA . GLY A 1 216 ? 6.201 16.240 -19.883 1.00 68.88 216 GLY A CA 1
ATOM 1712 C C . GLY A 1 216 ? 7.172 15.094 -20.157 1.00 68.88 216 GLY A C 1
ATOM 1713 O O . GLY A 1 216 ? 6.773 14.089 -20.731 1.00 68.88 216 GLY A O 1
ATOM 1714 N N . GLU A 1 217 ? 8.412 15.241 -19.694 1.00 67.88 217 GLU A N 1
ATOM 1715 C CA . GLU A 1 217 ? 9.508 14.292 -19.926 1.00 67.88 217 GLU A CA 1
ATOM 1716 C C . GLU A 1 217 ? 9.262 12.886 -19.346 1.00 67.88 217 GLU A C 1
ATOM 1718 O O . GLU A 1 217 ? 8.860 12.744 -18.183 1.00 67.88 217 GLU A O 1
ATOM 1723 N N . SER A 1 218 ? 9.589 11.852 -20.128 1.00 69.38 218 SER A N 1
ATOM 1724 C CA . SER A 1 218 ? 9.398 10.427 -19.808 1.00 69.38 218 SER A CA 1
ATOM 1725 C C . SER A 1 218 ? 10.168 9.979 -18.553 1.00 69.38 218 SER A C 1
ATOM 1727 O O . SER A 1 218 ? 9.620 9.250 -17.720 1.00 69.38 218 SER A O 1
ATOM 1729 N N . TYR A 1 219 ? 11.379 10.507 -18.322 1.00 70.50 219 TYR A N 1
ATOM 1730 C CA . TYR A 1 219 ? 12.196 10.186 -17.136 1.00 70.50 219 TYR A CA 1
ATOM 1731 C C . TYR A 1 219 ? 11.517 10.552 -15.806 1.00 70.50 219 TYR A C 1
ATOM 1733 O O . TYR A 1 219 ? 11.804 9.962 -14.764 1.00 70.50 219 TYR A O 1
ATOM 1741 N N . ARG A 1 220 ? 10.564 11.497 -15.803 1.00 77.81 220 ARG A N 1
ATOM 1742 C CA . ARG A 1 220 ? 9.817 11.867 -14.584 1.00 77.81 220 ARG A CA 1
ATOM 1743 C C . ARG A 1 220 ? 8.922 10.736 -14.079 1.00 77.81 220 ARG A C 1
ATOM 1745 O O . ARG A 1 220 ? 8.442 10.803 -12.946 1.00 77.81 220 ARG A O 1
ATOM 1752 N N . GLN A 1 221 ? 8.696 9.717 -14.907 1.00 83.38 221 GLN A N 1
ATOM 1753 C CA . GLN A 1 221 ? 7.894 8.540 -14.603 1.00 83.38 221 GLN A CA 1
ATOM 1754 C C . GLN A 1 221 ? 8.732 7.286 -14.334 1.00 83.38 221 GLN A C 1
ATOM 1756 O O . GLN A 1 221 ? 8.150 6.210 -14.225 1.00 83.38 221 GLN A O 1
ATOM 1761 N N . ILE A 1 222 ? 10.055 7.408 -14.162 1.00 86.81 222 ILE A N 1
ATOM 1762 C CA . ILE A 1 222 ? 10.962 6.262 -13.984 1.00 86.81 222 ILE A CA 1
ATOM 1763 C C . ILE A 1 222 ? 10.512 5.301 -12.874 1.00 86.81 222 ILE A C 1
ATOM 1765 O O . ILE A 1 222 ? 10.403 4.104 -13.096 1.00 86.81 222 ILE A O 1
ATOM 1769 N N . ALA A 1 223 ? 10.072 5.825 -11.724 1.00 88.31 223 ALA A N 1
ATOM 1770 C CA . ALA A 1 223 ? 9.553 4.990 -10.638 1.00 88.31 223 ALA A CA 1
ATOM 1771 C C . ALA A 1 223 ? 8.312 4.177 -11.051 1.00 88.31 223 ALA A C 1
ATOM 1773 O O . ALA A 1 223 ? 8.163 3.025 -10.650 1.00 88.31 223 ALA A O 1
ATOM 1774 N N . SER A 1 224 ? 7.420 4.769 -11.854 1.00 91.31 224 SER A N 1
ATOM 1775 C CA . SER A 1 224 ? 6.231 4.086 -12.380 1.00 91.31 224 SER A CA 1
ATOM 1776 C C . SER A 1 224 ? 6.617 3.005 -13.390 1.00 91.31 224 SER A C 1
ATOM 1778 O O . SER A 1 224 ? 6.023 1.934 -13.371 1.00 91.31 224 SER A O 1
ATOM 1780 N N . LEU A 1 225 ? 7.615 3.278 -14.234 1.00 91.75 225 LEU A N 1
ATOM 1781 C CA . LEU A 1 225 ? 8.149 2.340 -15.222 1.00 91.75 225 LEU A CA 1
ATOM 1782 C C . LEU A 1 225 ? 8.839 1.140 -14.574 1.00 91.75 225 LEU A C 1
ATOM 1784 O O . LEU A 1 225 ? 8.587 0.005 -14.956 1.00 91.75 225 LEU A O 1
ATOM 1788 N N . GLU A 1 226 ? 9.647 1.368 -13.549 1.00 91.06 226 GLU A N 1
ATOM 1789 C CA . GLU A 1 226 ? 10.274 0.281 -12.803 1.00 91.06 226 GLU A CA 1
ATOM 1790 C C . GLU A 1 226 ? 9.249 -0.568 -12.042 1.00 91.06 226 GLU A C 1
ATOM 1792 O O . GLU A 1 226 ? 9.362 -1.794 -11.992 1.00 91.06 226 GLU A O 1
ATOM 1797 N N . LEU A 1 227 ? 8.205 0.056 -11.477 1.00 92.69 227 LEU A N 1
ATOM 1798 C CA . LEU A 1 227 ? 7.136 -0.705 -10.827 1.00 92.69 227 LEU A CA 1
ATOM 1799 C C . LEU A 1 227 ? 6.311 -1.496 -11.853 1.00 92.69 227 LEU A C 1
ATOM 1801 O O . LEU A 1 227 ? 5.869 -2.604 -11.556 1.00 92.69 227 LEU A O 1
ATOM 1805 N N . LEU A 1 228 ? 6.135 -0.959 -13.063 1.00 94.38 228 LEU A N 1
ATOM 1806 C CA . LEU A 1 228 ? 5.560 -1.682 -14.194 1.00 94.38 228 LEU A CA 1
ATOM 1807 C C . LEU A 1 228 ? 6.442 -2.868 -14.608 1.00 94.38 228 LEU A C 1
ATOM 1809 O O . LEU A 1 228 ? 5.909 -3.953 -14.803 1.00 94.38 228 LEU A O 1
ATOM 1813 N N . ALA A 1 229 ? 7.766 -2.705 -14.680 1.00 93.94 229 ALA A N 1
ATOM 1814 C CA . ALA A 1 229 ? 8.688 -3.805 -14.962 1.00 93.94 229 ALA A CA 1
ATOM 1815 C C . ALA A 1 229 ? 8.582 -4.905 -13.890 1.00 93.94 229 ALA A C 1
ATOM 1817 O O . ALA A 1 229 ? 8.495 -6.087 -14.214 1.00 93.94 229 ALA A O 1
ATOM 1818 N N . THR A 1 230 ? 8.477 -4.520 -12.613 1.00 93.38 230 THR A N 1
ATOM 1819 C CA . THR A 1 230 ? 8.210 -5.459 -11.511 1.00 93.38 230 THR A CA 1
ATOM 1820 C C . THR A 1 230 ? 6.873 -6.184 -11.688 1.00 93.38 230 THR A C 1
ATOM 1822 O O . THR A 1 230 ? 6.800 -7.398 -11.509 1.00 93.38 230 THR A O 1
ATOM 1825 N N . LEU A 1 231 ? 5.804 -5.465 -12.043 1.00 94.12 231 LEU A N 1
ATOM 1826 C CA . LEU A 1 231 ? 4.496 -6.064 -12.312 1.00 94.12 231 LEU A CA 1
ATOM 1827 C C . LEU A 1 231 ? 4.563 -7.053 -13.483 1.00 94.12 231 LEU A C 1
ATOM 1829 O O . LEU A 1 231 ? 4.062 -8.167 -13.356 1.00 94.12 231 LEU A O 1
ATOM 1833 N N . ALA A 1 232 ? 5.209 -6.670 -14.583 1.00 94.69 232 ALA A N 1
ATOM 1834 C CA . ALA A 1 232 ? 5.421 -7.529 -15.741 1.00 94.69 232 ALA A CA 1
ATOM 1835 C C . ALA A 1 232 ? 6.170 -8.809 -15.346 1.00 94.69 232 ALA A C 1
ATOM 1837 O O . ALA A 1 232 ? 5.719 -9.901 -15.674 1.00 94.69 232 ALA A O 1
ATOM 1838 N N . ALA A 1 233 ? 7.240 -8.700 -14.553 1.00 93.25 233 ALA A N 1
ATOM 1839 C CA . ALA A 1 233 ? 7.978 -9.854 -14.047 1.00 93.25 233 ALA A CA 1
ATOM 1840 C C . ALA A 1 233 ? 7.097 -10.799 -13.212 1.00 93.25 233 ALA A C 1
ATOM 1842 O O . ALA A 1 233 ? 7.107 -12.004 -13.446 1.00 93.25 233 ALA A O 1
ATOM 1843 N N . VAL A 1 234 ? 6.284 -10.264 -12.292 1.00 91.44 234 VAL A N 1
ATOM 1844 C CA . VAL A 1 234 ? 5.342 -11.068 -11.487 1.00 91.44 234 VAL A CA 1
ATOM 1845 C C . VAL A 1 234 ? 4.304 -11.775 -12.359 1.00 91.44 234 VAL A C 1
ATOM 1847 O O . VAL A 1 234 ? 3.933 -12.911 -12.074 1.00 91.44 234 VAL A O 1
ATOM 1850 N N . VAL A 1 235 ? 3.821 -11.114 -13.411 1.00 92.06 235 VAL A N 1
ATOM 1851 C CA . VAL A 1 235 ? 2.822 -11.681 -14.325 1.00 92.06 235 VAL A CA 1
ATOM 1852 C C . VAL A 1 235 ? 3.432 -12.761 -15.218 1.00 92.06 235 VAL A C 1
ATOM 1854 O O . VAL A 1 235 ? 2.798 -13.787 -15.442 1.00 92.06 235 VAL A O 1
ATOM 1857 N N . VAL A 1 236 ? 4.643 -12.536 -15.726 1.00 93.62 236 VAL A N 1
ATOM 1858 C CA . VAL A 1 236 ? 5.221 -13.322 -16.822 1.00 93.62 236 VAL A CA 1
ATOM 1859 C C . VAL A 1 236 ? 6.126 -14.452 -16.335 1.00 93.62 236 VAL A C 1
ATOM 1861 O O . VAL A 1 236 ? 6.110 -15.537 -16.911 1.00 93.62 236 VAL A O 1
ATOM 1864 N N . PHE A 1 237 ? 6.896 -14.244 -15.265 1.00 90.69 237 PHE A N 1
ATOM 1865 C CA . PHE A 1 237 ? 7.697 -15.316 -14.658 1.00 90.69 237 PHE A CA 1
ATOM 1866 C C . PHE A 1 237 ? 6.891 -16.192 -13.704 1.00 90.69 237 PHE A C 1
ATOM 1868 O O . PHE A 1 237 ? 7.351 -17.279 -13.341 1.00 90.69 237 PHE A O 1
ATOM 1875 N N . ASP A 1 238 ? 5.693 -15.727 -13.356 1.00 79.50 238 ASP A N 1
ATOM 1876 C CA . ASP A 1 238 ? 4.845 -16.254 -12.300 1.00 79.50 238 ASP A CA 1
ATOM 1877 C C . ASP A 1 238 ? 5.537 -16.256 -10.925 1.00 79.50 238 ASP A C 1
ATOM 1879 O O . ASP A 1 238 ? 6.737 -15.995 -10.782 1.00 79.50 238 ASP A O 1
ATOM 1883 N N . VAL A 1 239 ? 4.768 -16.515 -9.872 1.00 74.00 239 VAL A N 1
ATOM 1884 C CA . VAL A 1 239 ? 5.320 -16.722 -8.531 1.00 74.00 239 VAL A CA 1
ATOM 1885 C C . VAL A 1 239 ? 5.250 -18.214 -8.222 1.00 74.00 239 VAL A C 1
ATOM 1887 O O . VAL A 1 239 ? 4.158 -18.768 -8.307 1.00 74.00 239 VAL A O 1
ATOM 1890 N N . PRO A 1 240 ? 6.366 -18.880 -7.859 1.00 66.94 240 PRO A N 1
ATOM 1891 C CA . PRO A 1 240 ? 6.359 -20.315 -7.600 1.00 66.94 240 PRO A CA 1
ATOM 1892 C C . PRO A 1 240 ? 5.277 -20.724 -6.593 1.00 66.94 240 PRO A C 1
ATOM 1894 O O . PRO A 1 240 ? 5.161 -20.118 -5.523 1.00 66.94 240 PRO A O 1
ATOM 1897 N N . ASP A 1 241 ? 4.550 -21.801 -6.903 1.00 56.78 241 ASP A N 1
ATOM 1898 C CA . ASP A 1 241 ? 3.558 -22.422 -6.021 1.00 56.78 241 ASP A CA 1
ATOM 1899 C C . ASP A 1 241 ? 4.231 -23.040 -4.782 1.00 56.78 241 ASP A C 1
ATOM 1901 O O . ASP A 1 241 ? 4.470 -24.243 -4.682 1.00 56.78 241 ASP A O 1
ATOM 1905 N N . ALA A 1 242 ? 4.534 -22.227 -3.774 1.00 50.34 242 ALA A N 1
ATOM 1906 C CA . ALA A 1 242 ? 4.945 -22.716 -2.462 1.00 50.34 242 ALA A CA 1
ATOM 1907 C C . ALA A 1 242 ? 3.697 -23.009 -1.616 1.00 50.34 242 ALA A C 1
ATOM 1909 O O . ALA A 1 242 ? 3.379 -22.282 -0.674 1.00 50.34 242 ALA A O 1
ATOM 1910 N N . SER A 1 243 ? 2.953 -24.052 -1.993 1.00 40.75 243 SER A N 1
ATOM 1911 C CA . SER A 1 243 ? 1.716 -24.533 -1.362 1.00 40.75 243 SER A CA 1
ATOM 1912 C C . SER A 1 243 ? 1.518 -24.075 0.104 1.00 40.75 243 SER A C 1
ATOM 1914 O O . SER A 1 243 ? 2.051 -24.668 1.042 1.00 40.75 243 SER A O 1
ATOM 1916 N N . LYS A 1 244 ? 0.694 -23.035 0.300 1.00 40.16 244 LYS A N 1
ATOM 1917 C CA . LYS A 1 244 ? 0.083 -22.601 1.579 1.00 40.16 244 LYS A CA 1
ATOM 1918 C C . LYS A 1 244 ? 0.969 -21.912 2.632 1.00 40.16 244 LYS A C 1
ATOM 1920 O O . LYS A 1 244 ? 0.515 -21.759 3.769 1.00 40.16 244 LYS A O 1
ATOM 1925 N N . CYS A 1 245 ? 2.164 -21.423 2.304 1.00 34.34 245 CYS A N 1
ATOM 1926 C CA . CYS A 1 245 ? 2.908 -20.525 3.200 1.00 34.34 245 CYS A CA 1
ATOM 1927 C C . CYS A 1 245 ? 3.286 -19.216 2.512 1.00 34.34 245 CYS A C 1
ATOM 1929 O O . CYS A 1 245 ? 3.591 -19.195 1.331 1.00 34.34 245 CYS A O 1
ATOM 1931 N N . CYS A 1 246 ? 3.248 -18.135 3.293 1.00 45.12 246 CYS A N 1
ATOM 1932 C CA . CYS A 1 246 ? 3.562 -16.760 2.916 1.00 45.12 246 CYS A CA 1
ATOM 1933 C C . CYS A 1 246 ? 4.962 -16.702 2.286 1.00 45.12 246 CYS A C 1
ATOM 1935 O O . CYS A 1 246 ? 5.946 -16.603 3.018 1.00 45.12 246 CYS A O 1
ATOM 1937 N N . PHE A 1 247 ? 5.053 -16.845 0.962 1.00 43.31 247 PHE A N 1
ATOM 1938 C CA . PHE A 1 247 ? 6.310 -16.802 0.225 1.00 43.31 247 PHE A CA 1
ATOM 1939 C C . PHE A 1 247 ? 6.782 -15.351 0.174 1.00 43.31 247 PHE A C 1
ATOM 1941 O O . PHE A 1 247 ? 6.003 -14.472 -0.192 1.00 43.31 247 PHE A O 1
ATOM 1948 N N . ARG A 1 248 ? 8.033 -15.102 0.574 1.00 49.06 248 ARG A N 1
ATOM 1949 C CA . ARG A 1 248 ? 8.664 -13.789 0.446 1.00 49.06 248 ARG A CA 1
ATOM 1950 C C . ARG A 1 248 ? 9.541 -13.813 -0.797 1.00 49.06 248 ARG A C 1
ATOM 1952 O O . ARG A 1 248 ? 10.662 -14.315 -0.750 1.00 49.06 248 ARG A O 1
ATOM 1959 N N . CYS A 1 249 ? 9.001 -13.311 -1.901 1.00 54.69 249 CYS A N 1
ATOM 1960 C CA . CYS A 1 249 ? 9.778 -13.060 -3.104 1.00 54.69 249 CYS A CA 1
ATOM 1961 C C . CYS A 1 249 ? 10.692 -11.883 -2.816 1.00 54.69 249 CYS A C 1
ATOM 1963 O O . CYS A 1 249 ? 10.202 -10.837 -2.388 1.00 54.69 249 CYS A O 1
ATOM 1965 N N . SER A 1 250 ? 11.981 -12.021 -3.089 1.00 55.66 250 SER A N 1
ATOM 1966 C CA . SER A 1 250 ? 12.826 -10.855 -3.249 1.00 55.66 250 SER A CA 1
ATOM 1967 C C . SER A 1 250 ? 12.993 -10.532 -4.725 1.00 55.66 250 SER A C 1
ATOM 1969 O O . SER A 1 250 ? 13.058 -11.419 -5.575 1.00 55.66 250 SER A O 1
ATOM 1971 N N . ALA A 1 251 ? 12.984 -9.251 -5.045 1.00 57.31 251 ALA A N 1
ATOM 1972 C CA . ALA A 1 251 ? 13.368 -8.779 -6.361 1.00 57.31 251 ALA A CA 1
ATOM 1973 C C . ALA A 1 251 ? 14.178 -7.509 -6.191 1.00 57.31 251 ALA A C 1
ATOM 1975 O O . ALA A 1 251 ? 14.061 -6.830 -5.168 1.00 57.31 251 ALA A O 1
ATOM 1976 N N . ALA A 1 252 ? 15.015 -7.215 -7.169 1.00 56.41 252 ALA A N 1
ATOM 1977 C CA . ALA A 1 252 ? 15.864 -6.052 -7.106 1.00 56.41 252 ALA A CA 1
ATOM 1978 C C . ALA A 1 252 ? 15.541 -5.031 -8.183 1.00 56.41 252 ALA A C 1
ATOM 1980 O O . ALA A 1 252 ? 15.222 -5.374 -9.321 1.00 56.41 252 ALA A O 1
ATOM 1981 N N . THR A 1 253 ? 15.651 -3.774 -7.772 1.00 62.16 253 THR A N 1
ATOM 1982 C CA . THR A 1 253 ? 15.502 -2.585 -8.605 1.00 62.16 253 THR A CA 1
ATOM 1983 C C . THR A 1 253 ? 16.517 -1.554 -8.120 1.00 62.16 253 THR A C 1
ATOM 1985 O O . THR A 1 253 ? 16.914 -1.563 -6.947 1.00 62.16 253 THR A O 1
ATOM 1988 N N . ASP A 1 254 ? 16.961 -0.657 -8.987 1.00 58.16 254 ASP A N 1
ATOM 1989 C CA . ASP A 1 254 ? 17.932 0.378 -8.623 1.00 58.16 254 ASP A CA 1
ATOM 1990 C C . ASP A 1 254 ? 17.267 1.642 -8.023 1.00 58.16 254 ASP A C 1
ATOM 1992 O O . ASP A 1 254 ? 17.950 2.547 -7.527 1.00 58.16 254 ASP A O 1
ATOM 1996 N N . ASN A 1 255 ? 15.933 1.667 -7.920 1.00 70.25 255 ASN A N 1
ATOM 1997 C CA . ASN A 1 255 ? 15.159 2.746 -7.306 1.00 70.25 255 ASN A CA 1
ATOM 1998 C C . ASN A 1 255 ? 14.702 2.464 -5.879 1.00 70.25 255 ASN A C 1
ATOM 2000 O O . ASN A 1 255 ? 13.720 1.768 -5.600 1.00 70.25 255 ASN A O 1
ATOM 2004 N N . LYS A 1 256 ? 15.351 3.162 -4.947 1.00 69.06 256 LYS A N 1
ATOM 2005 C CA . LYS A 1 256 ? 15.008 3.152 -3.516 1.00 69.06 256 LYS A CA 1
ATOM 2006 C C . LYS A 1 256 ? 13.554 3.556 -3.236 1.00 69.06 256 LYS A C 1
ATOM 2008 O O . LYS A 1 256 ? 12.979 3.143 -2.229 1.00 69.06 256 LYS A O 1
ATOM 2013 N N . GLY A 1 257 ? 12.946 4.367 -4.103 1.00 70.88 257 GLY A N 1
ATOM 2014 C CA . GLY A 1 257 ? 11.562 4.813 -3.969 1.00 70.88 257 GLY A CA 1
ATOM 2015 C C . GLY A 1 257 ? 10.563 3.660 -4.043 1.00 70.88 257 GLY A C 1
ATOM 2016 O O . GLY A 1 257 ? 9.645 3.604 -3.223 1.00 70.88 257 GLY A O 1
ATOM 2017 N N . ASN A 1 258 ? 10.765 2.709 -4.956 1.00 77.69 258 ASN A N 1
ATOM 2018 C CA . ASN A 1 258 ? 9.851 1.579 -5.133 1.00 77.69 258 ASN A CA 1
ATOM 2019 C C . ASN A 1 258 ? 9.907 0.592 -3.960 1.00 77.69 258 ASN A C 1
ATOM 2021 O O . ASN A 1 258 ? 8.855 0.132 -3.507 1.00 77.69 258 ASN A O 1
ATOM 2025 N N . SER A 1 259 ? 11.081 0.383 -3.357 1.00 76.25 259 SER A N 1
ATOM 2026 C CA . SER A 1 259 ? 11.210 -0.353 -2.089 1.00 76.25 259 SER A CA 1
ATOM 2027 C C . SER A 1 259 ? 10.378 0.281 -0.962 1.00 76.25 259 SER A C 1
ATOM 2029 O O . SER A 1 259 ? 9.689 -0.410 -0.202 1.00 76.25 259 SER A O 1
ATOM 2031 N N . HIS A 1 260 ? 10.370 1.615 -0.855 1.00 78.62 260 HIS A N 1
ATOM 2032 C CA . HIS A 1 260 ? 9.545 2.321 0.133 1.00 78.62 260 HIS A CA 1
ATOM 2033 C C . HIS A 1 260 ? 8.044 2.254 -0.174 1.00 78.62 260 HIS A C 1
ATOM 2035 O O . HIS A 1 260 ? 7.228 2.167 0.746 1.00 78.62 260 HIS A O 1
ATOM 2041 N N . VAL A 1 261 ? 7.666 2.294 -1.451 1.00 80.12 261 VAL A N 1
ATOM 2042 C CA . VAL A 1 261 ? 6.265 2.217 -1.879 1.00 80.12 261 VAL A CA 1
ATOM 2043 C C . VAL A 1 261 ? 5.684 0.829 -1.616 1.00 80.12 261 VAL A C 1
ATOM 2045 O O . VAL A 1 261 ? 4.588 0.746 -1.060 1.00 80.12 261 VAL A O 1
ATOM 2048 N N . LEU A 1 262 ? 6.420 -0.245 -1.923 1.00 79.31 262 LEU A N 1
ATOM 2049 C CA . LEU A 1 262 ? 5.978 -1.612 -1.637 1.00 79.31 262 LEU A CA 1
ATOM 2050 C C . LEU A 1 262 ? 5.953 -1.930 -0.148 1.00 79.31 262 LEU A C 1
ATOM 2052 O O . LEU A 1 262 ? 4.964 -2.472 0.326 1.00 79.31 262 LEU A O 1
ATOM 2056 N N . SER A 1 263 ? 6.972 -1.536 0.619 1.00 79.12 263 SER A N 1
ATOM 2057 C CA . SER A 1 263 ? 6.965 -1.779 2.072 1.00 79.12 263 SER A CA 1
ATOM 2058 C C . SER A 1 263 ? 5.806 -1.073 2.786 1.00 79.12 263 SER A C 1
ATOM 2060 O O . SER A 1 263 ? 5.280 -1.576 3.779 1.00 79.12 263 SER A O 1
ATOM 2062 N N . ARG A 1 264 ? 5.369 0.089 2.281 1.00 84.50 264 ARG A N 1
ATOM 2063 C CA . ARG A 1 264 ? 4.207 0.815 2.817 1.00 84.50 264 ARG A CA 1
ATOM 2064 C C . ARG A 1 264 ? 2.873 0.385 2.204 1.00 84.50 264 ARG A C 1
ATOM 2066 O O . ARG A 1 264 ? 1.842 0.672 2.816 1.00 84.50 264 ARG A O 1
ATOM 2073 N N . LEU A 1 265 ? 2.890 -0.249 1.026 1.00 89.06 265 LEU A N 1
ATOM 2074 C CA . LEU A 1 265 ? 1.736 -0.491 0.152 1.00 89.06 265 LEU A CA 1
ATOM 2075 C C . LEU A 1 265 ? 0.848 0.755 -0.002 1.00 89.06 265 LEU A C 1
ATOM 2077 O O . LEU A 1 265 ? -0.376 0.695 0.114 1.00 89.06 265 LEU A O 1
ATOM 2081 N N . LEU A 1 266 ? 1.468 1.921 -0.207 1.00 92.38 266 LEU A N 1
ATOM 2082 C CA . LEU A 1 266 ? 0.741 3.179 -0.355 1.00 92.38 266 LEU A CA 1
ATOM 2083 C C . LEU A 1 266 ? 1.546 4.212 -1.147 1.00 92.38 266 LEU A C 1
ATOM 2085 O O . LEU A 1 266 ? 2.682 4.535 -0.806 1.00 92.38 266 LEU A O 1
ATOM 2089 N N . THR A 1 267 ? 0.909 4.809 -2.151 1.00 93.56 267 THR A N 1
ATOM 2090 C CA . THR A 1 267 ? 1.409 5.991 -2.858 1.00 93.56 267 THR A CA 1
ATOM 2091 C C . THR A 1 267 ? 0.247 6.824 -3.384 1.00 93.56 267 THR A C 1
ATOM 2093 O O . THR A 1 267 ? -0.808 6.299 -3.730 1.00 93.56 267 THR A O 1
ATOM 2096 N N . THR A 1 268 ? 0.427 8.141 -3.431 1.00 93.31 268 THR A N 1
ATOM 2097 C CA . THR A 1 268 ? -0.558 9.089 -3.972 1.00 93.31 268 THR A CA 1
ATOM 2098 C C . THR A 1 268 ? -0.192 9.571 -5.374 1.00 93.31 268 THR A C 1
ATOM 2100 O O . THR A 1 268 ? -0.938 10.360 -5.954 1.00 93.31 268 THR A O 1
ATOM 2103 N N . LYS A 1 269 ? 0.946 9.128 -5.926 1.00 91.12 269 LYS A N 1
ATOM 2104 C CA . LYS A 1 269 ? 1.436 9.528 -7.251 1.00 91.12 269 LYS A CA 1
ATOM 2105 C C . LYS A 1 269 ? 0.819 8.646 -8.338 1.00 91.12 269 LYS A C 1
ATOM 2107 O O . LYS A 1 269 ? 0.840 7.428 -8.214 1.00 91.12 269 LYS A O 1
ATOM 2112 N N . PHE A 1 270 ? 0.319 9.267 -9.401 1.00 91.12 270 PHE A N 1
ATOM 2113 C CA . PHE A 1 270 ? -0.166 8.585 -10.601 1.00 91.12 270 PHE A CA 1
ATOM 2114 C C . PHE A 1 270 ? 0.890 8.648 -11.712 1.00 91.12 270 PHE A C 1
ATOM 2116 O O . PHE A 1 270 ? 1.508 9.711 -11.861 1.00 91.12 270 PHE A O 1
ATOM 2123 N N . PRO A 1 271 ? 1.089 7.571 -12.495 1.00 92.12 271 PRO A N 1
ATOM 2124 C CA . PRO A 1 271 ? 0.348 6.297 -12.492 1.00 92.12 271 PRO A CA 1
ATOM 2125 C C . PRO A 1 271 ? 0.878 5.227 -11.529 1.00 92.12 271 PRO A C 1
ATOM 2127 O O . PRO A 1 271 ? 0.313 4.142 -11.451 1.00 92.12 271 PRO A O 1
ATOM 2130 N N . LEU A 1 272 ? 1.917 5.535 -10.748 1.00 92.44 272 LEU A N 1
ATOM 2131 C CA . LEU A 1 272 ? 2.530 4.607 -9.791 1.00 92.44 272 LEU A CA 1
ATOM 2132 C C . LEU A 1 272 ? 1.520 3.889 -8.872 1.00 92.44 272 LEU A C 1
ATOM 2134 O O . LEU A 1 272 ? 1.671 2.706 -8.587 1.00 92.44 272 LEU A O 1
ATOM 2138 N N . ASN A 1 273 ? 0.475 4.578 -8.410 1.00 94.31 273 ASN A N 1
ATOM 2139 C CA . ASN A 1 273 ? -0.575 3.975 -7.587 1.00 94.31 273 ASN A CA 1
ATOM 2140 C C . ASN A 1 273 ? -1.436 2.939 -8.328 1.00 94.31 273 ASN A C 1
ATOM 2142 O O . ASN A 1 273 ? -1.882 1.995 -7.685 1.00 94.31 273 ASN A O 1
ATOM 2146 N N . ALA A 1 274 ? -1.659 3.089 -9.636 1.00 94.94 274 ALA A N 1
ATOM 2147 C CA . ALA A 1 274 ? -2.383 2.127 -10.466 1.00 94.94 274 ALA A CA 1
ATOM 2148 C C . ALA A 1 274 ? -1.601 0.818 -10.583 1.00 94.94 274 ALA A C 1
ATOM 2150 O O . ALA A 1 274 ? -2.140 -0.245 -10.282 1.00 94.94 274 ALA A O 1
ATOM 2151 N N . PHE A 1 275 ? -0.303 0.909 -10.883 1.00 95.06 275 PHE A N 1
ATOM 2152 C CA . PHE A 1 275 ? 0.583 -0.256 -10.897 1.00 95.06 275 PHE A CA 1
ATOM 2153 C C . PHE A 1 275 ? 0.696 -0.912 -9.521 1.00 95.06 275 PHE A C 1
ATOM 2155 O O . PHE A 1 275 ? 0.663 -2.134 -9.424 1.00 95.06 275 PHE A O 1
ATOM 2162 N N . LEU A 1 276 ? 0.754 -0.121 -8.445 1.00 95.75 276 LEU A N 1
ATOM 2163 C CA . LEU A 1 276 ? 0.775 -0.655 -7.084 1.00 95.75 276 LEU A CA 1
ATOM 2164 C C . LEU A 1 276 ? -0.521 -1.392 -6.715 1.00 95.75 276 LEU A C 1
ATOM 2166 O O . LEU A 1 276 ? -0.456 -2.432 -6.063 1.00 95.75 276 LEU A O 1
ATOM 2170 N N . MET A 1 277 ? -1.685 -0.853 -7.097 1.00 96.56 277 MET A N 1
ATOM 2171 C CA . MET A 1 277 ? -2.983 -1.503 -6.883 1.00 96.56 277 MET A CA 1
ATOM 2172 C C . MET A 1 277 ? -3.043 -2.844 -7.617 1.00 96.56 277 MET A C 1
ATOM 2174 O O . MET A 1 277 ? -3.373 -3.854 -7.002 1.00 96.56 277 MET A O 1
ATOM 2178 N N . GLU A 1 278 ? -2.658 -2.871 -8.893 1.00 96.31 278 GLU A N 1
ATOM 2179 C CA . GLU A 1 278 ? -2.629 -4.101 -9.685 1.00 96.31 278 GLU A CA 1
ATOM 2180 C C . GLU A 1 278 ? -1.656 -5.132 -9.105 1.00 96.31 278 GLU A C 1
ATOM 2182 O O . GLU A 1 278 ? -2.036 -6.273 -8.856 1.00 96.31 278 GLU A O 1
ATOM 2187 N N . LEU A 1 279 ? -0.421 -4.720 -8.811 1.00 94.44 279 LEU A N 1
ATOM 2188 C CA . LEU A 1 279 ? 0.604 -5.592 -8.246 1.00 94.44 279 LEU A CA 1
ATOM 2189 C C . LEU A 1 279 ? 0.161 -6.200 -6.911 1.00 94.44 279 LEU A C 1
ATOM 2191 O O . LEU A 1 279 ? 0.327 -7.400 -6.699 1.00 94.44 279 LEU A O 1
ATOM 2195 N N . ALA A 1 280 ? -0.459 -5.410 -6.030 1.00 93.12 280 ALA A N 1
ATOM 2196 C CA . ALA A 1 280 ? -0.989 -5.918 -4.768 1.00 93.12 280 ALA A CA 1
ATOM 2197 C C . ALA A 1 280 ? -2.075 -6.988 -4.980 1.00 93.12 280 ALA A C 1
ATOM 2199 O O . ALA A 1 280 ? -2.083 -7.992 -4.266 1.00 93.12 280 ALA A O 1
ATOM 2200 N N . MET A 1 281 ? -2.948 -6.816 -5.977 1.00 93.19 281 MET A N 1
ATOM 2201 C CA . MET A 1 281 ? -3.992 -7.795 -6.297 1.00 93.19 281 MET A CA 1
ATOM 2202 C C . MET A 1 281 ? -3.436 -9.062 -6.958 1.00 93.19 281 MET A C 1
ATOM 2204 O O . MET A 1 281 ? -3.876 -10.169 -6.634 1.00 93.19 281 MET A O 1
ATOM 2208 N N . GLN A 1 282 ? -2.445 -8.927 -7.841 1.00 92.19 282 GLN A N 1
ATOM 2209 C CA . GLN A 1 282 ? -1.769 -10.061 -8.478 1.00 92.19 282 GLN A CA 1
ATOM 2210 C C . GLN A 1 282 ? -1.026 -10.920 -7.445 1.00 92.19 282 GLN A C 1
ATOM 2212 O O . GLN A 1 282 ? -1.127 -12.149 -7.477 1.00 92.19 282 GLN A O 1
ATOM 2217 N N . LEU A 1 283 ? -0.341 -10.279 -6.492 1.00 87.25 283 LEU A N 1
ATOM 2218 C CA . LEU A 1 283 ? 0.337 -10.948 -5.379 1.00 87.25 283 LEU A CA 1
ATOM 2219 C C . LEU A 1 283 ? -0.657 -11.604 -4.419 1.00 87.25 283 LEU A C 1
ATOM 2221 O O . LEU A 1 283 ? -0.467 -12.756 -4.033 1.00 87.25 283 LEU A O 1
ATOM 2225 N N . GLN A 1 284 ? -1.751 -10.915 -4.080 1.00 86.31 284 GLN A N 1
ATOM 2226 C CA . GLN A 1 284 ? -2.796 -11.480 -3.229 1.00 86.31 284 GLN A CA 1
ATOM 2227 C C . GLN A 1 284 ? -3.413 -12.740 -3.844 1.00 86.31 284 GLN A C 1
ATOM 2229 O O . GLN A 1 284 ? -3.583 -13.734 -3.141 1.00 86.31 284 GLN A O 1
ATOM 2234 N N . THR A 1 285 ? -3.740 -12.704 -5.138 1.00 85.75 285 THR A N 1
ATOM 2235 C CA . THR A 1 285 ? -4.355 -13.839 -5.847 1.00 85.75 285 THR A CA 1
ATOM 2236 C C . THR A 1 285 ? -3.430 -15.058 -5.859 1.00 85.75 285 THR A C 1
ATOM 2238 O O . THR A 1 285 ? -3.904 -16.186 -5.769 1.00 85.75 285 THR A O 1
ATOM 2241 N N . ARG A 1 286 ? -2.111 -14.826 -5.875 1.00 83.00 286 ARG A N 1
ATOM 2242 C CA . ARG A 1 286 ? -1.066 -15.859 -5.782 1.00 83.00 286 ARG A CA 1
ATOM 2243 C C . ARG A 1 286 ? -0.674 -16.227 -4.346 1.00 83.00 286 ARG A C 1
ATOM 2245 O O . ARG A 1 286 ? 0.169 -17.091 -4.144 1.00 83.00 286 ARG A O 1
ATOM 2252 N N . GLY A 1 287 ? -1.244 -15.574 -3.331 1.00 79.31 287 GLY A N 1
ATOM 2253 C CA . GLY A 1 287 ? -0.872 -15.798 -1.930 1.00 79.31 287 GLY A CA 1
ATOM 2254 C C . GLY A 1 287 ? 0.586 -15.442 -1.605 1.00 79.31 287 GLY A C 1
ATOM 2255 O O . GLY A 1 287 ? 1.168 -16.031 -0.692 1.00 79.31 287 GLY A O 1
ATOM 2256 N N . ALA A 1 288 ? 1.170 -14.493 -2.341 1.00 79.31 288 ALA A N 1
ATOM 2257 C CA . ALA A 1 288 ? 2.578 -14.121 -2.264 1.00 79.31 288 ALA A CA 1
ATOM 2258 C C . ALA A 1 288 ? 2.796 -12.754 -1.596 1.00 79.31 288 ALA A C 1
ATOM 2260 O O . ALA A 1 288 ? 1.964 -11.851 -1.686 1.00 79.31 288 ALA A O 1
ATOM 2261 N N . GLU A 1 289 ? 3.952 -12.584 -0.954 1.00 79.12 289 GLU A N 1
ATOM 2262 C CA . GLU A 1 289 ? 4.456 -11.303 -0.458 1.00 79.12 289 GLU A CA 1
ATOM 2263 C C . GLU A 1 289 ? 5.740 -10.953 -1.225 1.00 79.12 289 GLU A C 1
ATOM 2265 O O . GLU A 1 289 ? 6.668 -11.756 -1.297 1.00 79.12 289 GLU A O 1
ATOM 2270 N N . LEU A 1 290 ? 5.809 -9.755 -1.805 1.00 82.69 290 LEU A N 1
ATOM 2271 C CA . LEU A 1 290 ? 6.986 -9.283 -2.538 1.00 82.69 290 LEU A CA 1
ATOM 2272 C C . LEU A 1 290 ? 7.745 -8.249 -1.709 1.00 82.69 290 LEU A C 1
ATOM 2274 O O . LEU A 1 290 ? 7.179 -7.242 -1.283 1.00 82.69 290 LEU A O 1
ATOM 2278 N N . HIS A 1 291 ? 9.044 -8.466 -1.544 1.00 81.19 291 HIS A N 1
ATOM 2279 C CA . HIS A 1 291 ? 9.974 -7.522 -0.954 1.00 81.19 291 HIS A CA 1
ATOM 2280 C C . HIS A 1 291 ? 10.973 -7.050 -2.021 1.00 81.19 291 HIS A C 1
ATOM 2282 O O . HIS A 1 291 ? 11.821 -7.810 -2.479 1.00 81.19 291 HIS A O 1
ATOM 2288 N N . LEU A 1 292 ? 10.864 -5.785 -2.439 1.00 80.19 292 LEU A N 1
ATOM 2289 C CA . LEU A 1 292 ? 11.826 -5.194 -3.373 1.00 80.19 292 LEU A CA 1
ATOM 2290 C C . LEU A 1 292 ? 13.049 -4.665 -2.627 1.00 80.19 292 LEU A C 1
ATOM 2292 O O . LEU A 1 292 ? 12.960 -3.678 -1.888 1.00 80.19 292 LEU A O 1
ATOM 2296 N N . PHE A 1 293 ? 14.197 -5.278 -2.877 1.00 77.75 293 PHE A N 1
ATOM 2297 C CA . PHE A 1 293 ? 15.493 -4.816 -2.416 1.00 77.75 293 PHE A CA 1
ATOM 2298 C C . PHE A 1 293 ? 16.069 -3.792 -3.381 1.00 77.75 293 PHE A C 1
ATOM 2300 O O . PHE A 1 293 ? 15.887 -3.861 -4.594 1.00 77.75 293 PHE A O 1
ATOM 2307 N N . TRP A 1 294 ? 16.797 -2.838 -2.818 1.00 77.75 294 TRP A N 1
ATOM 2308 C CA . TRP A 1 294 ? 17.617 -1.958 -3.625 1.00 77.75 294 TRP A CA 1
ATOM 2309 C C . TRP A 1 294 ? 18.934 -2.661 -3.956 1.00 77.75 294 TRP A C 1
ATOM 2311 O O . TRP A 1 294 ? 19.630 -3.096 -3.034 1.00 77.75 294 TRP A O 1
ATOM 2321 N N . LEU A 1 295 ? 19.286 -2.730 -5.239 1.00 74.75 295 LEU A N 1
ATOM 2322 C CA . LEU A 1 295 ? 20.620 -3.137 -5.679 1.00 74.75 295 LEU A CA 1
ATOM 2323 C C . LEU A 1 295 ? 21.379 -1.940 -6.268 1.00 74.75 295 LEU A C 1
ATOM 2325 O O . LEU A 1 295 ? 20.787 -1.113 -6.964 1.00 74.75 295 LEU A O 1
ATOM 2329 N N . PRO A 1 296 ? 22.700 -1.843 -6.038 1.00 75.69 296 PRO A N 1
ATOM 2330 C CA . PRO A 1 296 ? 23.544 -0.924 -6.786 1.00 75.69 296 PRO A CA 1
ATOM 2331 C C . PRO A 1 296 ? 23.450 -1.206 -8.288 1.00 75.69 296 PRO A C 1
ATOM 2333 O O . PRO A 1 296 ? 23.487 -2.362 -8.701 1.00 75.69 296 PRO A O 1
ATOM 2336 N N . ARG A 1 297 ? 23.431 -0.156 -9.114 1.00 72.81 297 ARG A N 1
ATOM 2337 C CA . ARG A 1 297 ? 23.310 -0.276 -10.578 1.00 72.81 297 ARG A CA 1
ATOM 2338 C C . ARG A 1 297 ? 24.350 -1.211 -11.211 1.00 72.81 297 ARG A C 1
ATOM 2340 O O . ARG A 1 297 ? 24.015 -2.014 -12.069 1.00 72.81 297 ARG A O 1
ATOM 2347 N N . LEU A 1 298 ? 25.591 -1.188 -10.714 1.00 77.88 298 LEU A N 1
ATOM 2348 C CA . LEU A 1 298 ? 26.675 -2.080 -11.164 1.00 77.88 298 LEU A CA 1
ATOM 2349 C C . LEU A 1 298 ? 26.423 -3.573 -10.879 1.00 77.88 298 LEU A C 1
ATOM 2351 O O . LEU A 1 298 ? 27.159 -4.416 -11.376 1.00 77.88 298 LEU A O 1
ATOM 2355 N N . GLN A 1 299 ? 25.422 -3.905 -10.062 1.00 78.88 299 GLN A N 1
ATOM 2356 C CA . GLN A 1 299 ? 25.001 -5.275 -9.749 1.00 78.88 299 GLN A CA 1
ATOM 2357 C C . GLN A 1 299 ? 23.696 -5.667 -10.469 1.00 78.88 299 GLN A C 1
ATOM 2359 O O . GLN A 1 299 ? 23.239 -6.797 -10.312 1.00 78.88 299 GLN A O 1
ATOM 2364 N N . ASN A 1 300 ? 23.109 -4.755 -11.256 1.00 84.94 300 ASN A N 1
ATOM 2365 C CA . ASN A 1 300 ? 21.891 -4.968 -12.046 1.00 84.94 300 ASN A CA 1
ATOM 2366 C C . ASN A 1 300 ? 22.164 -4.922 -13.564 1.00 84.94 300 ASN A C 1
ATOM 2368 O O . ASN A 1 300 ? 21.297 -4.546 -14.349 1.00 84.94 300 ASN A O 1
ATOM 2372 N N . VAL A 1 301 ? 23.388 -5.274 -13.975 1.00 88.88 301 VAL A N 1
ATOM 2373 C CA . VAL A 1 301 ? 23.893 -5.095 -15.350 1.00 88.88 301 VAL A CA 1
ATOM 2374 C C . VAL A 1 301 ? 23.051 -5.850 -16.371 1.00 88.88 301 VAL A C 1
ATOM 2376 O O . VAL A 1 301 ? 22.817 -5.349 -17.464 1.00 88.88 301 VAL A O 1
ATOM 2379 N N . GLU A 1 302 ? 22.581 -7.047 -16.035 1.00 91.38 302 GLU A N 1
ATOM 2380 C CA . GLU A 1 302 ? 21.774 -7.873 -16.931 1.00 91.38 302 GLU A CA 1
ATOM 2381 C C . GLU A 1 302 ? 20.413 -7.234 -17.222 1.00 91.38 302 GLU A C 1
ATOM 2383 O O . GLU A 1 302 ? 19.978 -7.223 -18.371 1.00 91.38 302 GLU A O 1
ATOM 2388 N N . ALA A 1 303 ? 19.754 -6.670 -16.205 1.00 89.88 303 ALA A N 1
ATOM 2389 C CA . ALA A 1 303 ? 18.475 -5.991 -16.395 1.00 89.88 303 ALA A CA 1
ATOM 2390 C C . ALA A 1 303 ? 18.652 -4.648 -17.128 1.00 89.88 303 ALA A C 1
ATOM 2392 O O . ALA A 1 303 ? 17.862 -4.351 -18.021 1.00 89.88 303 ALA A O 1
ATOM 2393 N N . ASP A 1 304 ? 19.724 -3.901 -16.834 1.00 89.88 304 ASP A N 1
ATOM 2394 C CA . ASP A 1 304 ? 20.100 -2.671 -17.559 1.00 89.88 304 ASP A CA 1
ATOM 2395 C C . ASP A 1 304 ? 20.434 -2.966 -19.038 1.00 89.88 304 ASP A C 1
ATOM 2397 O O . ASP A 1 304 ? 20.016 -2.251 -19.945 1.00 89.88 304 ASP A O 1
ATOM 2401 N N . SER A 1 305 ? 21.087 -4.095 -19.333 1.00 92.25 305 SER A N 1
ATOM 2402 C CA . SER A 1 305 ? 21.329 -4.528 -20.722 1.00 92.25 305 SER A CA 1
ATOM 2403 C C . SER A 1 305 ? 20.009 -4.772 -21.467 1.00 92.25 305 SER A C 1
ATOM 2405 O O . SER A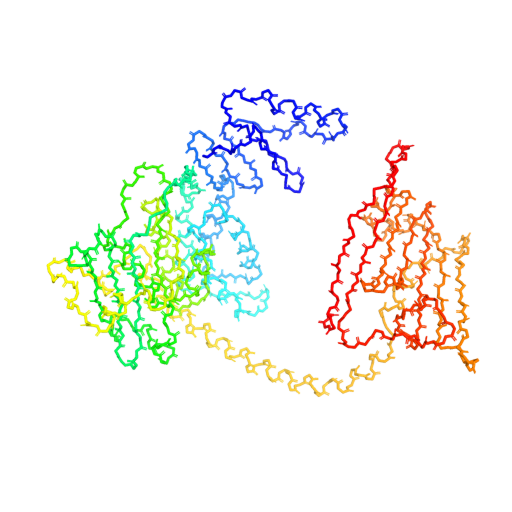 1 305 ? 19.834 -4.302 -22.592 1.00 92.25 305 SER A O 1
ATOM 2407 N N . LEU A 1 306 ? 19.034 -5.418 -20.813 1.00 93.94 306 LEU A N 1
ATOM 2408 C CA . LEU A 1 306 ? 17.711 -5.668 -21.393 1.00 93.94 306 LEU A CA 1
ATOM 2409 C C . LEU A 1 306 ? 16.930 -4.378 -21.681 1.00 93.94 306 LEU A C 1
ATOM 2411 O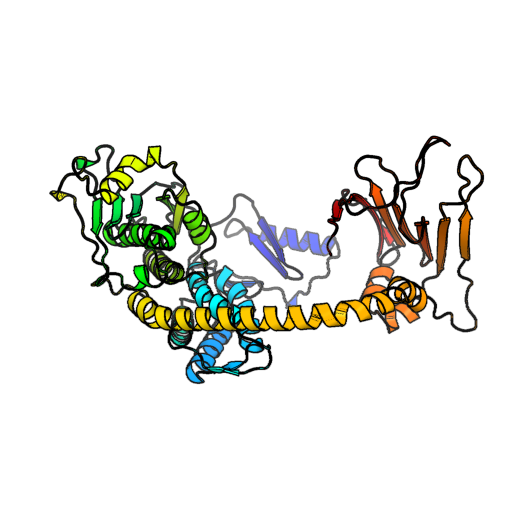 O . LEU A 1 306 ? 16.223 -4.326 -22.690 1.00 93.94 306 LEU A O 1
ATOM 2415 N N . THR A 1 307 ? 17.052 -3.339 -20.849 1.00 91.81 307 THR A N 1
ATOM 2416 C CA . THR A 1 307 ? 16.427 -2.023 -21.098 1.00 91.81 307 THR A CA 1
ATOM 2417 C C . THR A 1 307 ? 17.167 -1.209 -22.161 1.00 91.81 307 THR A C 1
ATOM 2419 O O . THR A 1 307 ? 16.581 -0.322 -22.777 1.00 91.81 307 THR A O 1
ATOM 2422 N N . ASN A 1 308 ? 18.422 -1.554 -22.450 1.00 91.81 308 ASN A N 1
ATOM 2423 C CA . ASN A 1 308 ? 19.198 -1.033 -23.575 1.00 91.81 308 ASN A CA 1
ATOM 2424 C C . ASN A 1 308 ? 19.012 -1.836 -24.875 1.00 91.81 308 ASN A C 1
ATOM 2426 O O . ASN A 1 308 ? 19.702 -1.564 -25.858 1.00 91.81 308 ASN A O 1
ATOM 2430 N N . ASN A 1 309 ? 18.089 -2.808 -24.890 1.00 90.56 309 ASN A N 1
ATOM 2431 C CA . ASN A 1 309 ? 17.862 -3.737 -26.002 1.00 90.56 309 ASN A CA 1
ATOM 2432 C C . ASN A 1 309 ? 19.110 -4.581 -26.367 1.00 90.56 309 ASN A C 1
ATOM 2434 O O . ASN A 1 309 ? 19.189 -5.150 -27.457 1.00 90.56 309 ASN A O 1
ATOM 2438 N N . ASP A 1 310 ? 20.070 -4.709 -25.443 1.00 93.25 310 ASP A N 1
ATOM 2439 C CA . ASP A 1 310 ? 21.173 -5.663 -25.538 1.00 93.25 310 ASP A CA 1
ATOM 2440 C C . ASP A 1 310 ? 20.738 -7.002 -24.933 1.00 93.25 310 ASP A C 1
ATOM 2442 O O . ASP A 1 310 ? 20.629 -7.182 -23.719 1.00 93.25 310 ASP A O 1
ATOM 2446 N N . THR A 1 311 ? 20.466 -7.956 -25.820 1.00 94.12 311 THR A N 1
ATOM 2447 C CA . THR A 1 311 ? 19.949 -9.285 -25.471 1.00 94.12 311 THR A CA 1
ATOM 2448 C C . THR A 1 311 ? 20.985 -10.390 -25.676 1.00 94.12 311 THR A C 1
ATOM 2450 O O . THR A 1 311 ? 20.668 -11.561 -25.499 1.00 94.12 311 THR A O 1
ATOM 2453 N N . ALA A 1 312 ? 22.244 -10.050 -25.985 1.00 93.44 312 ALA A N 1
ATOM 2454 C CA . ALA A 1 312 ? 23.279 -11.022 -26.355 1.00 93.44 312 ALA A CA 1
ATOM 2455 C C . ALA A 1 312 ? 23.591 -12.059 -25.254 1.00 93.44 312 ALA A C 1
ATOM 2457 O O . ALA A 1 312 ? 24.083 -13.155 -25.536 1.00 93.44 312 ALA A O 1
ATOM 2458 N N . ARG A 1 313 ? 23.306 -11.717 -23.990 1.00 91.38 313 ARG A N 1
ATOM 2459 C CA . ARG A 1 313 ? 23.514 -12.580 -22.812 1.00 91.38 313 ARG A CA 1
ATOM 2460 C C . ARG A 1 313 ? 22.376 -13.568 -22.547 1.00 91.38 313 ARG A C 1
ATOM 2462 O O . ARG A 1 313 ? 22.510 -14.404 -21.654 1.00 91.38 313 ARG A O 1
ATOM 2469 N N . PHE A 1 314 ? 21.289 -13.481 -23.302 1.00 95.62 314 PHE A N 1
ATOM 2470 C CA . PHE A 1 314 ? 20.090 -14.282 -23.111 1.00 95.62 314 PHE A CA 1
ATOM 2471 C C . PHE A 1 314 ? 19.756 -15.071 -24.377 1.00 95.62 314 PHE A C 1
ATOM 2473 O O . PHE A 1 314 ? 20.008 -14.619 -25.492 1.00 95.62 314 PHE A O 1
ATOM 2480 N N . ASP A 1 315 ? 19.185 -16.263 -24.216 1.00 95.69 315 ASP A N 1
ATOM 2481 C CA . ASP A 1 315 ? 18.719 -17.057 -25.352 1.00 95.69 315 ASP A CA 1
ATOM 2482 C C . ASP A 1 315 ? 17.361 -16.516 -25.846 1.00 95.69 315 ASP A C 1
ATOM 2484 O O . ASP A 1 315 ? 16.422 -16.417 -25.045 1.00 95.69 315 ASP A O 1
ATOM 2488 N N . PRO A 1 316 ? 17.203 -16.177 -27.141 1.00 95.62 316 PRO A N 1
ATOM 2489 C CA . PRO A 1 316 ? 15.928 -15.735 -27.705 1.00 95.62 316 PRO A CA 1
ATOM 2490 C C . PRO A 1 316 ? 14.753 -16.694 -27.474 1.00 95.62 316 PRO A C 1
ATOM 2492 O O . PRO A 1 316 ? 13.617 -16.233 -27.384 1.00 95.62 316 PRO A O 1
ATOM 2495 N N . SER A 1 317 ? 15.004 -18.000 -27.351 1.00 96.44 317 SER A N 1
ATOM 2496 C CA . SER A 1 317 ? 13.969 -19.007 -27.075 1.00 96.44 317 SER A CA 1
ATOM 2497 C C . SER A 1 317 ? 13.382 -18.904 -25.663 1.00 96.44 317 SER A C 1
ATOM 2499 O O . SER A 1 317 ? 12.244 -19.312 -25.441 1.00 96.44 317 SER A O 1
ATOM 2501 N N . MET A 1 318 ? 14.116 -18.293 -24.727 1.00 96.50 318 MET A N 1
ATOM 2502 C CA . MET A 1 318 ? 13.684 -18.063 -23.344 1.00 96.50 318 MET A CA 1
ATOM 2503 C C . MET A 1 318 ? 12.933 -16.733 -23.164 1.00 96.50 318 MET A C 1
ATOM 2505 O O . MET A 1 318 ? 12.529 -16.394 -22.045 1.00 96.50 318 MET A O 1
ATOM 2509 N N . ARG A 1 319 ? 12.745 -15.961 -24.246 1.00 96.56 319 ARG A N 1
ATOM 2510 C CA . ARG A 1 319 ? 12.066 -14.664 -24.201 1.00 96.56 319 ARG A CA 1
ATOM 2511 C C . ARG A 1 319 ? 10.564 -14.842 -24.012 1.00 96.56 319 ARG A C 1
ATOM 2513 O O . ARG A 1 319 ? 9.874 -15.408 -24.856 1.00 96.56 319 ARG A O 1
ATOM 2520 N N . LEU A 1 320 ? 10.044 -14.241 -22.955 1.00 96.31 320 LEU A N 1
ATOM 2521 C CA . LEU A 1 320 ? 8.621 -14.079 -22.711 1.00 96.31 320 LEU A CA 1
ATOM 2522 C C . LEU A 1 320 ? 8.184 -12.657 -23.084 1.00 96.31 320 LEU A C 1
ATOM 2524 O O . LEU A 1 320 ? 9.001 -11.734 -23.115 1.00 96.31 320 LEU A O 1
ATOM 2528 N N . ARG A 1 321 ? 6.897 -12.482 -23.406 1.00 94.50 321 ARG A N 1
ATOM 2529 C CA . ARG A 1 321 ? 6.345 -11.195 -23.852 1.00 94.50 321 ARG A CA 1
ATOM 2530 C C . ARG A 1 321 ? 5.370 -10.619 -22.838 1.00 94.50 321 ARG A C 1
ATOM 2532 O O . ARG A 1 321 ? 4.498 -11.332 -22.346 1.00 94.50 321 ARG A O 1
ATOM 2539 N N . PHE A 1 322 ? 5.493 -9.320 -22.585 1.00 93.25 322 PHE A N 1
ATOM 2540 C CA . PHE A 1 322 ? 4.529 -8.550 -21.803 1.00 93.25 322 PHE A CA 1
ATOM 2541 C C . PHE A 1 322 ? 3.993 -7.389 -22.639 1.00 93.25 322 PHE A C 1
ATOM 2543 O O . PHE A 1 322 ? 4.685 -6.400 -22.861 1.00 93.25 322 PHE A O 1
ATOM 2550 N N . ASP A 1 323 ? 2.748 -7.495 -23.094 1.00 90.62 323 ASP A N 1
ATOM 2551 C CA . ASP A 1 323 ? 2.093 -6.413 -23.825 1.00 90.62 323 ASP A CA 1
ATOM 2552 C C . ASP A 1 323 ? 1.132 -5.654 -22.907 1.00 90.62 323 ASP A C 1
ATOM 2554 O O . ASP A 1 323 ? 0.052 -6.142 -22.567 1.00 90.62 323 ASP A O 1
ATOM 2558 N N . LEU A 1 324 ? 1.519 -4.431 -22.534 1.00 89.12 324 LEU A N 1
ATOM 2559 C CA . LEU A 1 324 ? 0.702 -3.557 -21.694 1.00 89.12 324 LEU A CA 1
ATOM 2560 C C . LEU A 1 324 ? -0.633 -3.180 -22.356 1.00 89.12 324 LEU A C 1
ATOM 2562 O O . LEU A 1 324 ? -1.607 -2.945 -21.647 1.00 89.12 324 LEU A O 1
ATOM 2566 N N . SER A 1 325 ? -0.700 -3.124 -23.690 1.00 86.06 325 SER A N 1
ATOM 2567 C CA . SER A 1 325 ? -1.916 -2.716 -24.403 1.00 86.06 325 SER A CA 1
ATOM 2568 C C . SER A 1 325 ? -3.016 -3.778 -24.350 1.00 86.06 325 SER A C 1
ATOM 2570 O O . SER A 1 325 ? -4.196 -3.441 -24.247 1.00 86.06 325 SER A O 1
ATOM 2572 N N . CYS A 1 326 ? -2.627 -5.054 -24.343 1.00 85.75 326 CYS A N 1
ATOM 2573 C CA . CYS A 1 326 ? -3.540 -6.190 -24.220 1.00 85.75 326 CYS A CA 1
ATOM 2574 C C . CYS A 1 326 ? -3.746 -6.638 -22.764 1.00 85.75 326 CYS A C 1
ATOM 2576 O O . CYS A 1 326 ? -4.660 -7.412 -22.474 1.00 85.75 326 CYS A O 1
ATOM 2578 N N . PHE A 1 327 ? -2.906 -6.180 -21.833 1.00 89.50 327 PHE A N 1
ATOM 2579 C CA . PHE A 1 327 ? -2.996 -6.561 -20.430 1.00 89.50 327 PHE A CA 1
ATOM 2580 C C . PHE A 1 327 ? -4.137 -5.816 -19.721 1.00 89.50 327 PHE A C 1
ATOM 2582 O O . PHE A 1 327 ? -4.003 -4.665 -19.306 1.00 89.50 327 PHE A O 1
ATOM 2589 N N . THR A 1 328 ? -5.270 -6.496 -19.534 1.00 83.12 328 THR A N 1
ATOM 2590 C CA . THR A 1 328 ? -6.426 -5.936 -18.813 1.00 83.12 328 THR A CA 1
ATOM 2591 C C . THR A 1 328 ? -6.160 -5.786 -17.310 1.00 83.12 328 THR A C 1
ATOM 2593 O O . THR A 1 328 ? -6.628 -4.840 -16.674 1.00 83.12 328 THR A O 1
ATOM 2596 N N . GLY A 1 329 ? -5.385 -6.710 -16.733 1.00 89.12 329 GLY A N 1
ATOM 2597 C CA . GLY A 1 329 ? -5.191 -6.807 -15.288 1.00 89.12 329 GLY A CA 1
ATOM 2598 C C . GLY A 1 329 ? -6.489 -7.105 -14.525 1.00 89.12 329 GLY A C 1
ATOM 2599 O O . GLY A 1 329 ? -7.522 -7.433 -15.110 1.00 89.12 329 GLY A O 1
ATOM 2600 N N . ILE A 1 330 ? -6.421 -7.015 -13.198 1.00 92.81 330 ILE A N 1
ATOM 2601 C CA . ILE A 1 330 ? -7.562 -7.144 -12.279 1.00 92.81 330 ILE A CA 1
ATOM 2602 C C . ILE A 1 330 ? -8.268 -5.793 -12.124 1.00 92.81 330 ILE A C 1
ATOM 2604 O O . ILE A 1 330 ? -9.493 -5.737 -12.029 1.00 92.81 330 ILE A O 1
ATOM 2608 N N . VAL A 1 331 ? -7.490 -4.711 -12.059 1.00 92.88 331 VAL A N 1
ATOM 2609 C CA . VAL A 1 331 ? -7.968 -3.330 -11.896 1.00 92.88 331 VAL A CA 1
ATOM 2610 C C . VAL A 1 331 ? -7.228 -2.327 -12.782 1.00 92.88 331 VAL A C 1
ATOM 2612 O O . VAL A 1 331 ? -7.678 -1.189 -12.917 1.00 92.88 331 VAL A O 1
ATOM 2615 N N . LEU A 1 332 ? -6.078 -2.703 -13.349 1.00 92.44 332 LEU A N 1
ATOM 2616 C CA . LEU A 1 332 ? -5.161 -1.760 -13.983 1.00 92.44 332 LEU A CA 1
ATOM 2617 C C . LEU A 1 332 ? -5.778 -0.991 -15.151 1.00 92.44 332 LEU A C 1
ATOM 2619 O O . LEU A 1 332 ? -5.637 0.231 -15.188 1.00 92.44 332 LEU A O 1
ATOM 2623 N N . HIS A 1 333 ? -6.445 -1.682 -16.079 1.00 89.38 333 HIS A N 1
ATOM 2624 C CA . HIS A 1 333 ? -6.992 -1.067 -17.289 1.00 89.38 333 HIS A CA 1
ATOM 2625 C C . HIS A 1 333 ? -7.976 0.065 -16.954 1.00 89.38 333 HIS A C 1
ATOM 2627 O O . HIS A 1 333 ? -7.737 1.225 -17.305 1.00 89.38 333 HIS A O 1
ATOM 2633 N N . ASP A 1 334 ? -8.998 -0.243 -16.151 1.00 89.31 334 ASP A N 1
ATOM 2634 C CA . ASP A 1 334 ? -10.022 0.718 -15.723 1.00 89.31 334 ASP A CA 1
ATOM 2635 C C . ASP A 1 334 ? -9.422 1.896 -14.931 1.00 89.31 334 ASP A C 1
ATOM 2637 O O . ASP A 1 334 ? -9.865 3.048 -15.040 1.00 89.31 334 ASP A O 1
ATOM 2641 N N . LEU A 1 335 ? -8.396 1.632 -14.112 1.00 91.31 335 LEU A N 1
ATOM 2642 C CA . LEU A 1 335 ? -7.750 2.645 -13.274 1.00 91.31 335 LEU A CA 1
ATOM 2643 C C . LEU A 1 335 ? -6.794 3.555 -14.046 1.00 91.31 335 LEU A C 1
ATOM 2645 O O . LEU A 1 335 ? -6.675 4.727 -13.686 1.00 91.31 335 LEU A O 1
ATOM 2649 N N . LEU A 1 336 ? -6.108 3.066 -15.080 1.00 90.75 336 LEU A N 1
ATOM 2650 C CA . LEU A 1 336 ? -5.267 3.914 -15.927 1.00 90.75 336 LEU A CA 1
ATOM 2651 C C . LEU A 1 336 ? -6.122 4.885 -16.747 1.00 90.75 336 LEU A C 1
ATOM 2653 O O . LEU A 1 336 ? -5.797 6.077 -16.813 1.00 90.75 336 LEU A O 1
ATOM 2657 N N . GLU A 1 337 ? -7.236 4.403 -17.302 1.00 86.31 337 GLU A N 1
ATOM 2658 C CA . GLU A 1 337 ? -8.170 5.228 -18.068 1.00 86.31 337 GLU A CA 1
ATOM 2659 C C . GLU A 1 337 ? -8.813 6.305 -17.180 1.00 86.31 337 GLU A C 1
ATOM 2661 O O . GLU A 1 337 ? -8.643 7.510 -17.398 1.00 86.31 337 GLU A O 1
ATOM 2666 N N . THR A 1 338 ? -9.511 5.889 -16.122 1.00 90.94 338 THR A N 1
ATOM 2667 C CA . THR A 1 338 ? -10.249 6.827 -15.263 1.00 90.94 338 THR A CA 1
ATOM 2668 C C . THR A 1 338 ? -9.333 7.653 -14.358 1.00 90.94 338 THR A C 1
ATOM 2670 O O . THR A 1 338 ? -9.623 8.819 -14.063 1.00 90.94 338 THR A O 1
ATOM 2673 N N . GLY A 1 339 ? -8.203 7.090 -13.925 1.00 90.62 339 GLY A N 1
ATOM 2674 C CA . GLY A 1 339 ? -7.222 7.761 -13.074 1.00 90.62 339 GLY A CA 1
ATOM 2675 C C . GLY A 1 339 ? -6.538 8.931 -13.775 1.00 90.62 339 GLY A C 1
ATOM 2676 O O . GLY A 1 339 ? -6.318 9.966 -13.144 1.00 90.62 339 GLY A O 1
ATOM 2677 N N . SER A 1 340 ? -6.288 8.829 -15.083 1.00 89.38 340 SER A N 1
ATOM 2678 C CA . SER A 1 340 ? -5.711 9.929 -15.865 1.00 89.38 340 SER A CA 1
ATOM 2679 C C . SER A 1 340 ? -6.562 11.200 -15.767 1.00 89.38 340 SER A C 1
ATOM 2681 O O . SER A 1 340 ? -6.029 12.285 -15.525 1.00 89.38 340 SER A O 1
ATOM 2683 N N . GLN A 1 341 ? -7.889 11.062 -15.855 1.00 89.44 341 GLN A N 1
ATOM 2684 C CA . GLN A 1 341 ? -8.835 12.177 -15.729 1.00 89.44 341 GLN A CA 1
ATOM 2685 C C . GLN A 1 341 ? -8.800 12.785 -14.318 1.00 89.44 341 GLN A C 1
ATOM 2687 O O . GLN A 1 341 ? -8.583 13.988 -14.161 1.00 89.44 341 GLN A O 1
ATOM 2692 N N . LEU A 1 342 ? -8.904 11.946 -13.279 1.00 92.19 342 LEU A N 1
ATOM 2693 C CA . LEU A 1 342 ? -8.836 12.387 -11.880 1.00 92.19 342 LEU A CA 1
ATOM 2694 C C . LEU A 1 342 ? -7.547 13.174 -11.593 1.00 92.19 342 LEU A C 1
ATOM 2696 O O . LEU A 1 342 ? -7.568 14.221 -10.946 1.00 92.19 342 LEU A O 1
ATOM 2700 N N . TYR A 1 343 ? -6.399 12.687 -12.058 1.00 91.88 343 TYR A N 1
ATOM 2701 C CA . TYR A 1 343 ? -5.120 13.324 -11.755 1.00 91.88 343 TYR A CA 1
ATOM 2702 C C . TYR A 1 343 ? -4.872 14.606 -12.554 1.00 91.88 343 TYR A C 1
ATOM 2704 O O . TYR A 1 343 ? -4.158 15.490 -12.070 1.00 91.88 343 TYR A O 1
ATOM 2712 N N . GLN A 1 344 ? -5.497 14.765 -13.722 1.00 89.25 344 GLN A N 1
ATOM 2713 C CA . GLN A 1 344 ? -5.553 16.053 -14.412 1.00 89.25 344 GLN A CA 1
ATOM 2714 C C . GLN A 1 344 ? -6.365 17.081 -13.611 1.00 89.25 344 GLN A C 1
ATOM 2716 O O . GLN A 1 344 ? -5.903 18.210 -13.434 1.00 89.25 344 GLN A O 1
ATOM 2721 N N . GLU A 1 345 ? -7.521 16.694 -13.065 1.00 89.00 345 GLU A N 1
ATOM 2722 C CA . GLU A 1 345 ? -8.333 17.555 -12.191 1.00 89.00 345 GLU A CA 1
ATOM 2723 C C . GLU A 1 345 ? -7.556 17.965 -10.933 1.00 89.00 345 GLU A C 1
ATOM 2725 O O . GLU A 1 345 ? -7.440 19.154 -10.637 1.00 89.00 345 GLU A O 1
ATOM 2730 N N . ILE A 1 346 ? -6.918 17.005 -10.252 1.00 90.88 346 ILE A N 1
ATOM 2731 C CA . ILE A 1 346 ? -6.074 17.258 -9.072 1.00 90.88 346 ILE A CA 1
ATOM 2732 C C . ILE A 1 346 ? -4.972 18.277 -9.392 1.00 90.88 346 ILE A C 1
ATOM 2734 O O . ILE A 1 346 ? -4.716 19.182 -8.595 1.00 90.88 346 ILE A O 1
ATOM 2738 N N . ARG A 1 347 ? -4.304 18.158 -10.548 1.00 89.25 347 ARG A N 1
ATOM 2739 C CA . ARG A 1 347 ? -3.259 19.108 -10.968 1.00 89.25 347 ARG A CA 1
ATOM 2740 C C . ARG A 1 347 ? -3.820 20.511 -11.189 1.00 89.25 347 ARG A C 1
ATOM 2742 O O . ARG A 1 347 ? -3.200 21.470 -10.733 1.00 89.25 347 ARG A O 1
ATOM 2749 N N . LYS A 1 348 ? -4.983 20.636 -11.838 1.00 87.75 348 LYS A N 1
ATOM 2750 C CA . LYS A 1 348 ? -5.669 21.926 -12.028 1.00 87.75 348 LYS A CA 1
ATOM 2751 C C . LYS A 1 348 ? -6.027 22.562 -10.682 1.00 87.75 348 LYS A C 1
ATOM 2753 O O . LYS A 1 348 ? -5.691 23.720 -10.453 1.00 87.75 348 LYS A O 1
ATOM 2758 N N . SER A 1 349 ? -6.600 21.794 -9.754 1.00 87.31 349 SER A N 1
ATOM 2759 C CA . SER A 1 349 ? -6.941 22.285 -8.413 1.00 87.31 349 SER A CA 1
ATOM 2760 C C . SER A 1 349 ? -5.714 22.701 -7.597 1.00 87.31 349 SER A C 1
ATOM 2762 O O . SER A 1 349 ? -5.770 23.700 -6.883 1.00 87.31 349 SER A O 1
ATOM 2764 N N . LYS A 1 350 ? -4.584 21.985 -7.715 1.00 86.31 350 LYS A N 1
ATOM 2765 C CA . LYS A 1 350 ? -3.324 22.390 -7.066 1.00 86.31 350 LYS A CA 1
ATOM 2766 C C . LYS A 1 350 ? -2.829 23.738 -7.572 1.00 86.31 350 LYS A C 1
ATOM 2768 O O . LYS A 1 350 ? -2.472 24.569 -6.745 1.00 86.31 350 LYS A O 1
ATOM 2773 N N . LYS A 1 351 ? -2.827 23.956 -8.892 1.00 85.56 351 LYS A N 1
ATOM 2774 C CA . LYS A 1 351 ? -2.411 25.237 -9.486 1.00 85.56 351 LYS A CA 1
ATOM 2775 C C . LYS A 1 351 ? -3.268 26.393 -8.966 1.00 85.56 351 LYS A C 1
ATOM 2777 O O . LYS A 1 351 ? -2.722 27.323 -8.385 1.00 85.56 351 LYS A O 1
ATOM 2782 N N . ALA A 1 352 ? -4.592 26.247 -9.019 1.00 83.31 352 ALA A N 1
ATOM 2783 C CA . ALA A 1 352 ? -5.521 27.256 -8.507 1.00 83.31 352 ALA A CA 1
ATOM 2784 C C . ALA A 1 352 ? -5.319 27.560 -7.008 1.00 83.31 352 ALA A C 1
ATOM 2786 O O . ALA A 1 352 ? -5.436 28.703 -6.573 1.00 83.31 352 ALA A O 1
ATOM 2787 N N . LYS A 1 353 ? -4.992 26.545 -6.194 1.00 81.00 353 LYS A N 1
ATOM 2788 C CA . LYS A 1 353 ? -4.727 26.725 -4.757 1.00 81.00 353 LYS A CA 1
ATOM 2789 C C . LYS A 1 353 ? -3.414 27.466 -4.489 1.00 81.00 353 LYS A C 1
ATOM 2791 O O . LYS A 1 353 ? -3.365 28.265 -3.561 1.00 81.00 353 LYS A O 1
ATOM 2796 N N . VAL A 1 354 ? -2.374 27.211 -5.286 1.00 80.62 354 VAL A N 1
ATOM 2797 C CA . VAL A 1 354 ? -1.090 27.929 -5.198 1.00 80.62 354 VAL A CA 1
ATOM 2798 C C . VAL A 1 354 ? -1.267 29.391 -5.603 1.00 80.62 354 VAL A C 1
ATOM 2800 O O . VAL A 1 354 ? -0.813 30.270 -4.881 1.00 80.62 354 VAL A O 1
ATOM 2803 N N . GLU A 1 355 ? -1.984 29.655 -6.695 1.00 78.44 355 GLU A N 1
ATOM 2804 C CA . GLU A 1 355 ? -2.290 31.016 -7.157 1.00 78.44 355 GLU A CA 1
ATOM 2805 C C . GLU A 1 355 ? -3.094 31.801 -6.110 1.00 78.44 355 GLU A C 1
ATOM 2807 O O . GLU A 1 355 ? -2.753 32.938 -5.784 1.00 78.44 355 GLU A O 1
ATOM 2812 N N . LYS A 1 356 ? -4.108 31.169 -5.504 1.00 76.00 356 LYS A N 1
ATOM 2813 C CA . LYS A 1 356 ? -4.896 31.774 -4.424 1.00 76.00 356 LYS A CA 1
ATOM 2814 C C . LYS A 1 356 ? -4.068 32.022 -3.158 1.00 76.00 356 LYS A C 1
ATOM 2816 O O . LYS A 1 356 ? -4.162 33.099 -2.583 1.00 76.00 356 LYS A O 1
ATOM 2821 N N . GLY A 1 357 ? -3.237 31.060 -2.751 1.00 71.19 357 GLY A N 1
ATOM 2822 C CA . GLY A 1 357 ? -2.357 31.208 -1.589 1.00 71.19 357 GLY A CA 1
ATOM 2823 C C . GLY A 1 357 ? -1.304 32.300 -1.781 1.00 71.19 357 GLY A C 1
ATOM 2824 O O . GLY A 1 357 ? -1.021 33.042 -0.846 1.00 71.19 357 GLY A O 1
ATOM 2825 N N . ALA A 1 358 ? -0.768 32.460 -2.994 1.00 66.44 358 ALA A N 1
ATOM 2826 C CA . ALA A 1 358 ? 0.136 33.560 -3.323 1.00 66.44 358 ALA A CA 1
ATOM 2827 C C . ALA A 1 358 ? -0.572 34.923 -3.230 1.00 66.44 358 ALA A C 1
ATOM 2829 O O . ALA A 1 358 ? -0.027 35.850 -2.638 1.00 66.44 358 ALA A O 1
ATOM 2830 N N . ALA A 1 359 ? -1.809 35.032 -3.728 1.00 59.28 359 ALA A N 1
ATOM 2831 C CA . ALA A 1 359 ? -2.611 36.251 -3.606 1.00 59.28 359 ALA A CA 1
ATOM 2832 C C . ALA A 1 359 ? -2.967 36.592 -2.143 1.00 59.28 359 ALA A C 1
ATOM 2834 O O . ALA A 1 359 ? -2.891 37.752 -1.745 1.00 59.28 359 ALA A O 1
ATOM 2835 N N . GLU A 1 360 ? -3.306 35.587 -1.328 1.00 62.19 360 GLU A N 1
ATOM 2836 C CA . GLU A 1 360 ? -3.586 35.753 0.107 1.00 62.19 360 GLU A CA 1
ATOM 2837 C C . GLU A 1 360 ? -2.325 36.120 0.902 1.00 62.19 360 GLU A C 1
ATOM 2839 O O . GLU A 1 360 ? -2.395 36.973 1.779 1.00 62.19 360 GLU A O 1
ATOM 2844 N N . THR A 1 361 ? -1.160 35.566 0.548 1.00 54.94 361 THR A N 1
ATOM 2845 C CA . THR A 1 361 ? 0.127 35.898 1.190 1.00 54.94 361 THR A CA 1
ATOM 2846 C C . THR A 1 361 ? 0.537 37.346 0.904 1.00 54.94 361 THR A C 1
ATOM 2848 O O . THR A 1 361 ? 0.996 38.043 1.804 1.00 54.94 361 THR A O 1
ATOM 2851 N N . ILE A 1 362 ? 0.315 37.836 -0.323 1.00 51.75 362 ILE A N 1
ATOM 2852 C CA . ILE A 1 362 ? 0.541 39.246 -0.691 1.00 51.75 362 ILE A CA 1
ATOM 2853 C C . ILE A 1 362 ? -0.411 40.177 0.085 1.00 51.75 362 ILE A C 1
ATOM 2855 O O . ILE A 1 362 ? -0.016 41.273 0.481 1.00 51.75 362 ILE A O 1
ATOM 2859 N N . ALA A 1 363 ? -1.646 39.739 0.356 1.00 43.25 363 ALA A N 1
ATOM 2860 C CA . ALA A 1 363 ? -2.595 40.487 1.180 1.00 43.25 363 ALA A CA 1
ATOM 2861 C C . ALA A 1 363 ? -2.236 40.454 2.682 1.00 43.25 363 ALA A C 1
ATOM 2863 O O . ALA A 1 363 ? -2.300 41.488 3.349 1.00 43.25 363 ALA A O 1
ATOM 2864 N N . GLU A 1 364 ? -1.807 39.308 3.219 1.00 41.47 364 GLU A N 1
ATOM 2865 C CA . GLU A 1 364 ? -1.377 39.161 4.617 1.00 41.47 364 GLU A CA 1
ATOM 2866 C C . GLU A 1 364 ? -0.108 39.957 4.933 1.00 41.47 364 GLU A C 1
ATOM 2868 O O . GLU A 1 364 ? -0.027 40.531 6.017 1.00 41.47 364 GLU A O 1
ATOM 2873 N N . ASP A 1 365 ? 0.846 40.076 4.006 1.00 36.91 365 ASP A N 1
ATOM 2874 C CA . ASP A 1 365 ? 2.075 40.855 4.228 1.00 36.91 365 ASP A CA 1
ATOM 2875 C C . ASP A 1 365 ? 1.795 42.367 4.351 1.00 36.91 365 ASP A C 1
ATOM 2877 O O . ASP A 1 365 ? 2.522 43.095 5.032 1.00 36.91 365 ASP A O 1
ATOM 2881 N N . SER A 1 366 ? 0.671 42.837 3.789 1.00 35.94 366 SER A N 1
ATOM 2882 C CA . SER A 1 366 ? 0.165 44.195 4.028 1.00 35.94 366 SER A CA 1
ATOM 2883 C C . SER A 1 366 ? -0.468 44.355 5.422 1.00 35.94 366 SER A C 1
ATOM 2885 O O . SER A 1 366 ? -0.242 45.373 6.071 1.00 35.94 366 SER A O 1
ATOM 2887 N N . GLY A 1 367 ? -1.164 43.330 5.937 1.00 35.44 367 GLY A N 1
ATOM 2888 C CA . GLY A 1 367 ? -1.775 43.318 7.278 1.00 35.44 367 GLY A CA 1
ATOM 2889 C C . GLY A 1 367 ? -0.815 42.967 8.428 1.00 35.44 367 GLY A C 1
ATOM 2890 O O . GLY A 1 367 ? -1.075 43.278 9.592 1.00 35.44 367 GLY A O 1
ATOM 2891 N N . ARG A 1 368 ? 0.332 42.344 8.128 1.00 32.84 368 ARG A N 1
ATOM 2892 C CA . ARG A 1 368 ? 1.348 41.933 9.113 1.00 32.84 368 ARG A CA 1
ATOM 2893 C C . ARG A 1 368 ? 2.069 43.123 9.750 1.00 32.84 368 ARG A C 1
ATOM 2895 O O . ARG A 1 368 ? 2.472 43.032 10.910 1.00 32.84 368 ARG A O 1
ATOM 2902 N N . LYS A 1 369 ? 2.163 44.255 9.039 1.00 34.22 369 LYS A N 1
ATOM 2903 C CA . LYS A 1 369 ? 2.703 45.519 9.575 1.00 34.22 369 LYS A CA 1
ATOM 2904 C C . LYS A 1 369 ? 1.850 46.092 10.716 1.00 34.22 369 LYS A C 1
ATOM 2906 O O . LYS A 1 369 ? 2.416 46.651 11.650 1.00 34.22 369 LYS A O 1
ATOM 2911 N N . ASP A 1 370 ? 0.541 45.836 10.720 1.00 35.41 370 ASP A N 1
ATOM 2912 C CA . ASP A 1 370 ? -0.376 46.301 11.773 1.00 35.41 370 ASP A CA 1
ATOM 2913 C C . ASP A 1 370 ? -0.456 45.337 12.977 1.00 35.41 370 ASP A C 1
ATOM 2915 O O . ASP A 1 370 ? -0.698 45.751 14.113 1.00 35.41 370 ASP A O 1
ATOM 2919 N N . LEU A 1 371 ? -0.184 44.042 12.773 1.00 32.34 371 LEU A N 1
ATOM 2920 C CA . LEU A 1 371 ? -0.217 43.011 13.824 1.00 32.34 371 LEU A CA 1
ATOM 2921 C C . LEU A 1 371 ? 1.037 42.980 14.714 1.00 32.34 371 LEU A C 1
ATOM 2923 O O . LEU A 1 371 ? 0.934 42.616 15.889 1.00 32.34 371 LEU A O 1
ATOM 2927 N N . ILE A 1 372 ? 2.196 43.416 14.208 1.00 36.03 372 ILE A N 1
ATOM 2928 C CA . ILE A 1 372 ? 3.430 43.563 15.006 1.00 36.03 372 ILE A CA 1
ATOM 2929 C C . ILE A 1 372 ? 3.251 44.638 16.098 1.00 36.03 372 ILE A C 1
ATOM 2931 O O . ILE A 1 372 ? 3.755 44.478 17.210 1.00 36.03 372 ILE A O 1
ATOM 2935 N N . ALA A 1 373 ? 2.426 45.663 15.852 1.00 34.56 373 ALA A N 1
ATOM 2936 C CA . ALA A 1 373 ? 2.059 46.663 16.858 1.00 34.56 373 ALA A CA 1
ATOM 2937 C C . ALA A 1 373 ? 1.117 46.117 17.958 1.00 34.56 373 ALA A C 1
ATOM 2939 O O . ALA A 1 373 ? 1.069 46.665 19.063 1.00 34.56 373 ALA A O 1
ATOM 2940 N N . LEU A 1 374 ? 0.393 45.019 17.693 1.00 32.31 374 LEU A N 1
ATOM 2941 C CA . LEU A 1 374 ? -0.567 44.411 18.625 1.00 32.31 374 LEU A CA 1
ATOM 2942 C C . LEU A 1 374 ? 0.019 43.222 19.415 1.00 32.31 374 LEU A C 1
ATOM 2944 O O . LEU A 1 374 ? -0.381 42.983 20.554 1.00 32.31 374 LEU A O 1
ATOM 2948 N N . TRP A 1 375 ? 1.000 42.503 18.854 1.00 33.66 375 TRP A N 1
ATOM 2949 C CA . TRP A 1 375 ? 1.715 41.399 19.520 1.00 33.66 375 TRP A CA 1
ATOM 2950 C C . TRP A 1 375 ? 2.644 41.864 20.654 1.00 33.66 375 TRP A C 1
ATOM 2952 O O . TRP A 1 375 ? 2.892 41.110 21.594 1.00 33.66 375 TRP A O 1
ATOM 2962 N N . GLY A 1 376 ? 3.066 43.134 20.638 1.00 36.03 376 GLY A N 1
ATOM 2963 C CA . GLY A 1 376 ? 3.785 43.777 21.745 1.00 36.03 376 GLY A CA 1
ATOM 2964 C C . GLY A 1 376 ? 2.953 43.954 23.025 1.00 36.03 376 GLY A C 1
ATOM 2965 O O . GLY A 1 376 ? 3.492 44.328 24.064 1.00 36.03 376 GLY A O 1
ATOM 2966 N N . LYS A 1 377 ? 1.643 43.669 22.991 1.00 38.62 377 LYS A N 1
ATOM 2967 C CA . LYS A 1 377 ? 0.749 43.771 24.149 1.00 38.62 377 LYS A CA 1
ATOM 2968 C C . LYS A 1 377 ? -0.008 42.454 24.377 1.00 38.62 377 LYS A C 1
ATOM 2970 O O . LYS A 1 377 ? -1.157 42.293 23.984 1.00 38.62 377 LYS A O 1
ATOM 2975 N N . MET A 1 378 ? 0.607 41.572 25.173 1.00 36.69 378 MET A N 1
ATOM 2976 C CA . MET A 1 378 ? -0.092 40.924 26.296 1.00 36.69 378 MET A CA 1
ATOM 2977 C C . MET A 1 378 ? -1.156 39.857 25.950 1.00 36.69 378 MET A C 1
ATOM 2979 O O . MET A 1 378 ? -2.337 40.196 25.879 1.00 36.69 378 MET A O 1
ATOM 2983 N N . LYS A 1 379 ? -0.833 38.543 25.879 1.00 31.83 379 LYS A N 1
ATOM 2984 C CA . LYS A 1 379 ? -1.931 37.544 26.001 1.00 31.83 379 LYS A CA 1
ATOM 2985 C C . LYS A 1 379 ? -1.685 36.103 26.449 1.00 31.83 379 LYS A C 1
ATOM 2987 O O . LYS A 1 379 ? -2.659 35.515 26.912 1.00 31.83 379 LYS A O 1
ATOM 2992 N N . VAL A 1 380 ? -0.489 35.513 26.383 1.00 36.81 380 VAL A N 1
ATOM 2993 C CA . VAL A 1 380 ? -0.368 34.060 26.679 1.00 36.81 380 VAL A CA 1
ATOM 2994 C C . VAL A 1 380 ? 0.226 33.767 28.062 1.00 36.81 380 VAL A C 1
ATOM 2996 O O . VAL A 1 380 ? -0.400 33.049 28.839 1.00 36.81 380 VAL A O 1
ATOM 2999 N N . ALA A 1 381 ? 1.331 34.409 28.453 1.00 36.22 381 ALA A N 1
ATOM 3000 C CA . ALA A 1 381 ? 1.951 34.179 29.769 1.00 36.22 381 ALA A CA 1
ATOM 3001 C C . ALA A 1 381 ? 1.084 34.672 30.951 1.00 36.22 381 ALA A C 1
ATOM 3003 O O . ALA A 1 381 ? 0.976 34.018 31.986 1.00 36.22 381 ALA A O 1
ATOM 3004 N N . VAL A 1 382 ? 0.373 35.788 30.759 1.00 37.31 382 VAL A N 1
ATOM 3005 C CA . VAL A 1 382 ? -0.540 36.377 31.755 1.00 37.31 382 VAL A CA 1
ATOM 3006 C C . VAL A 1 382 ? -1.824 35.544 31.908 1.00 37.31 382 VAL A C 1
ATOM 3008 O O . VAL A 1 382 ? -2.392 35.484 32.995 1.00 37.31 382 VAL A O 1
ATOM 3011 N N . ARG A 1 383 ? -2.267 34.826 30.862 1.00 35.66 383 ARG A N 1
ATOM 3012 C CA . ARG A 1 383 ? -3.486 33.996 30.914 1.00 35.66 383 ARG A CA 1
ATOM 3013 C C . ARG A 1 383 ? -3.316 32.721 31.737 1.00 35.66 383 ARG A C 1
ATOM 3015 O O . ARG A 1 383 ? -4.279 32.322 32.379 1.00 35.66 383 ARG A O 1
ATOM 3022 N N . LEU A 1 384 ? -2.130 32.111 31.770 1.00 34.81 384 LEU A N 1
ATOM 3023 C CA . LEU A 1 384 ? -1.896 30.959 32.651 1.00 34.81 384 LEU A CA 1
ATOM 3024 C C . LEU A 1 384 ? -1.771 31.373 34.126 1.00 34.81 384 LEU A C 1
ATOM 3026 O O . LEU A 1 384 ? -2.306 30.685 34.992 1.00 34.81 384 LEU A O 1
ATOM 3030 N N . LEU A 1 385 ? -1.155 32.525 34.413 1.00 36.81 385 LEU A N 1
ATOM 3031 C CA . LEU A 1 385 ? -1.044 33.044 35.782 1.00 36.81 385 LEU A CA 1
ATOM 3032 C C . LEU A 1 385 ? -2.379 33.573 36.342 1.00 36.81 385 LEU A C 1
ATOM 3034 O O . LEU A 1 385 ? -2.652 33.375 37.521 1.00 36.81 385 LEU A O 1
ATOM 3038 N N . LEU A 1 386 ? -3.252 34.173 35.523 1.00 35.94 386 LEU A N 1
ATOM 3039 C CA . LEU A 1 386 ? -4.559 34.677 35.984 1.00 35.94 386 LEU A CA 1
ATOM 3040 C C . LEU A 1 386 ? -5.658 33.612 36.107 1.00 35.94 386 LEU A C 1
ATOM 3042 O O . LEU A 1 386 ? -6.639 33.846 36.809 1.00 35.94 386 LEU A O 1
ATOM 3046 N N . VAL A 1 387 ? -5.528 32.449 35.461 1.00 37.12 387 VAL A N 1
ATOM 3047 C CA . VAL A 1 387 ? -6.550 31.387 35.550 1.00 37.12 387 VAL A CA 1
ATOM 3048 C C . VAL A 1 387 ? -6.380 30.524 36.809 1.00 37.12 387 VAL A C 1
ATOM 3050 O O . VAL A 1 387 ? -7.376 30.025 37.329 1.00 37.12 387 VAL A O 1
ATOM 3053 N N . CYS A 1 388 ? -5.170 30.428 37.370 1.00 35.22 388 CYS A N 1
ATOM 3054 C CA . CYS A 1 388 ? -4.929 29.746 38.650 1.00 35.22 388 CYS A CA 1
ATOM 3055 C C . CYS A 1 388 ? -5.171 30.634 39.886 1.00 35.22 388 CYS A C 1
ATOM 3057 O O . CYS A 1 388 ? -5.249 30.119 40.997 1.00 35.22 388 CYS A O 1
ATOM 3059 N N . VAL A 1 389 ? -5.335 31.951 39.714 1.00 38.03 389 VAL A N 1
ATOM 3060 C CA . VAL A 1 389 ? -5.530 32.919 40.809 1.00 38.03 389 VAL A CA 1
ATOM 3061 C C . VAL A 1 389 ? -6.938 33.521 40.735 1.00 38.03 389 VAL A C 1
ATOM 3063 O O . VAL A 1 389 ? -7.129 34.728 40.626 1.00 38.03 389 VAL A O 1
ATOM 3066 N N . LYS A 1 390 ? -7.975 32.682 40.816 1.00 34.31 390 LYS A N 1
ATOM 3067 C CA . LYS A 1 390 ? -9.258 33.128 41.382 1.00 34.31 390 LYS A CA 1
ATOM 3068 C C . LYS A 1 390 ? -9.219 32.814 42.872 1.00 34.31 390 LYS A C 1
ATOM 3070 O O . LYS A 1 390 ? -9.746 31.798 43.302 1.00 34.31 390 LYS A O 1
ATOM 3075 N N . ILE A 1 391 ? -8.555 33.679 43.641 1.00 35.97 391 ILE A N 1
ATOM 3076 C CA . ILE A 1 391 ? -8.610 33.654 45.107 1.00 35.97 391 ILE A CA 1
ATOM 3077 C C . ILE A 1 391 ? -10.071 33.936 45.493 1.00 35.97 391 ILE A C 1
ATOM 3079 O O . ILE A 1 391 ? -10.568 35.031 45.201 1.00 35.97 391 ILE A O 1
ATOM 3083 N N . PRO A 1 392 ? -10.802 32.989 46.106 1.00 30.83 392 PRO A N 1
ATOM 3084 C CA . PRO A 1 392 ? -12.063 33.316 46.752 1.00 30.83 392 PRO A CA 1
ATOM 3085 C C . PRO A 1 392 ? -11.749 34.337 47.847 1.00 30.83 392 PRO A C 1
ATOM 3087 O O . PRO A 1 392 ? -10.783 34.151 48.589 1.00 30.83 392 PRO A O 1
ATOM 3090 N N . ARG A 1 393 ? -12.536 35.416 47.958 1.00 34.31 393 ARG A N 1
ATOM 3091 C CA . ARG A 1 393 ? -12.449 36.352 49.092 1.00 34.31 393 ARG A CA 1
ATOM 3092 C C . ARG A 1 393 ? -12.565 35.534 50.389 1.00 34.31 393 ARG A C 1
ATOM 3094 O O . ARG A 1 393 ? -13.671 35.153 50.752 1.00 34.31 393 ARG A O 1
ATOM 3101 N N . GLY A 1 394 ? -11.433 35.215 51.023 1.00 38.28 394 GLY A N 1
ATOM 3102 C CA . GLY A 1 394 ? -11.386 34.476 52.288 1.00 38.28 394 GLY A CA 1
ATOM 3103 C C . GLY A 1 394 ? -10.435 33.274 52.429 1.00 38.28 394 GLY A C 1
ATOM 3104 O O . GLY A 1 394 ? -10.490 32.669 53.492 1.00 38.28 394 GLY A O 1
ATOM 3105 N N . ALA A 1 395 ? -9.565 32.896 51.475 1.00 31.45 395 ALA A N 1
ATOM 3106 C CA . ALA A 1 395 ? -8.658 31.747 51.701 1.00 31.45 395 ALA A CA 1
ATOM 3107 C C . ALA A 1 395 ? -7.241 31.865 51.086 1.00 31.45 395 ALA A C 1
ATOM 3109 O O . ALA A 1 395 ? -7.094 32.076 49.888 1.00 31.45 395 ALA A O 1
ATOM 3110 N N . CYS A 1 396 ? -6.241 31.672 51.962 1.00 36.03 396 CYS A N 1
ATOM 3111 C CA . CYS A 1 396 ? -4.803 31.366 51.809 1.00 36.03 396 CYS A CA 1
ATOM 3112 C C . CYS A 1 396 ? -3.933 32.157 50.803 1.00 36.03 396 CYS A C 1
ATOM 3114 O O . CYS A 1 396 ? -4.053 32.045 49.588 1.00 36.03 396 CYS A O 1
ATOM 3116 N N . ALA A 1 397 ? -2.954 32.888 51.351 1.00 40.22 397 ALA A N 1
ATOM 3117 C CA . ALA A 1 397 ? -1.955 33.681 50.638 1.00 40.22 397 ALA A CA 1
ATOM 3118 C C . ALA A 1 397 ? -1.015 32.826 49.762 1.00 40.22 397 ALA A C 1
ATOM 3120 O O . ALA A 1 397 ? -0.292 31.968 50.268 1.00 40.22 397 ALA A O 1
ATOM 3121 N N . ALA A 1 398 ? -0.969 33.098 48.454 1.00 44.47 398 ALA A N 1
ATOM 3122 C CA . ALA A 1 398 ? 0.131 32.654 47.601 1.00 44.47 398 ALA A CA 1
ATOM 3123 C C . ALA A 1 398 ? 1.399 33.445 47.970 1.00 44.47 398 ALA A C 1
ATOM 3125 O O . ALA A 1 398 ? 1.367 34.674 48.023 1.00 44.47 398 ALA A O 1
ATOM 3126 N N . CYS A 1 399 ? 2.513 32.756 48.231 1.00 46.50 399 CYS A N 1
ATOM 3127 C CA . CYS A 1 399 ? 3.790 33.402 48.530 1.00 46.50 399 CYS A CA 1
ATOM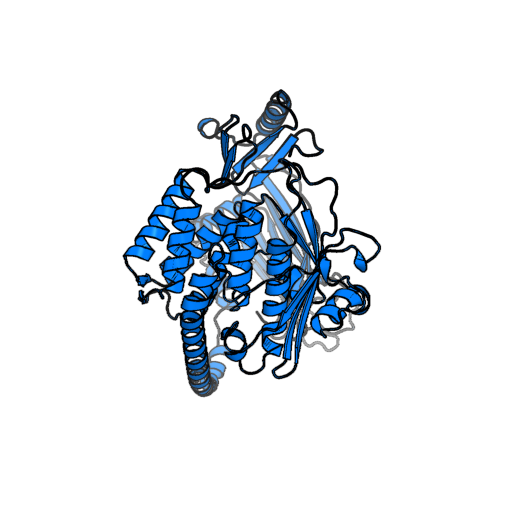 3128 C C . CYS A 1 399 ? 4.658 33.368 47.271 1.00 46.50 399 CYS A C 1
ATOM 3130 O O . CYS A 1 399 ? 5.100 32.298 46.848 1.00 46.50 399 CYS A O 1
ATOM 3132 N N . ILE A 1 400 ? 4.873 34.534 46.662 1.00 48.97 400 ILE A N 1
ATOM 3133 C CA . ILE A 1 400 ? 5.792 34.711 45.537 1.00 48.97 400 ILE A CA 1
ATOM 3134 C C . ILE A 1 400 ? 6.986 35.502 46.062 1.00 48.97 400 ILE A C 1
ATOM 3136 O O . ILE A 1 400 ? 6.831 36.639 46.506 1.00 48.97 400 ILE A O 1
ATOM 3140 N N . LYS A 1 401 ? 8.175 34.900 46.027 1.00 47.72 401 LYS A N 1
ATOM 3141 C CA . LYS A 1 401 ? 9.437 35.585 46.308 1.00 47.72 401 LYS A CA 1
ATOM 3142 C C . LYS A 1 401 ? 10.159 35.813 44.990 1.00 47.72 401 LYS A C 1
ATOM 3144 O O . LYS A 1 401 ? 10.480 34.864 44.278 1.00 47.72 401 LYS A O 1
ATOM 3149 N N . VAL A 1 402 ? 10.415 37.079 44.682 1.00 53.09 402 VAL A N 1
ATOM 3150 C CA . VAL A 1 402 ? 11.255 37.479 43.554 1.00 53.09 402 VAL A CA 1
ATOM 3151 C C . VAL A 1 402 ? 12.561 38.005 44.131 1.00 53.09 402 VAL A C 1
ATOM 3153 O O . VAL A 1 402 ? 12.558 38.982 44.876 1.00 53.09 402 VAL A O 1
ATOM 3156 N N . GLY A 1 403 ? 13.660 37.311 43.847 1.00 49.66 403 GLY A N 1
ATOM 3157 C CA . GLY A 1 403 ? 14.998 37.691 44.296 1.00 49.66 403 GLY A CA 1
ATOM 3158 C C . GLY A 1 403 ? 15.869 38.087 43.111 1.00 49.66 403 GLY A C 1
ATOM 3159 O O . GLY A 1 403 ? 15.904 37.372 42.109 1.00 49.66 403 GLY A O 1
ATOM 3160 N N . GLY A 1 404 ? 16.571 39.212 43.227 1.00 46.75 404 GLY A N 1
ATOM 3161 C CA . GLY A 1 404 ? 17.605 39.599 42.272 1.00 46.75 404 GLY A CA 1
ATOM 3162 C C . GLY A 1 404 ? 18.908 38.855 42.549 1.00 46.75 404 GLY A C 1
ATOM 3163 O O . GLY A 1 404 ? 19.350 38.798 43.697 1.00 46.75 404 GLY A O 1
ATOM 3164 N N . LEU A 1 405 ? 19.524 38.288 41.514 1.00 51.06 405 LEU A N 1
ATOM 3165 C CA . LEU A 1 405 ? 20.914 37.836 41.582 1.00 51.06 405 LEU A CA 1
ATOM 3166 C C . LEU A 1 405 ? 21.811 39.003 41.133 1.00 51.06 405 LEU A C 1
ATOM 3168 O O . LEU A 1 405 ? 21.622 39.479 40.012 1.00 51.06 405 LEU A O 1
ATOM 3172 N N . PRO A 1 406 ? 22.735 39.504 41.974 1.00 45.22 406 PRO A N 1
ATOM 3173 C CA . PRO A 1 406 ? 23.647 40.564 41.560 1.00 45.22 406 PRO A CA 1
ATOM 3174 C C . PRO A 1 406 ? 24.685 40.013 40.574 1.00 45.22 406 PRO A C 1
ATOM 3176 O O . PRO A 1 406 ? 25.307 38.983 40.847 1.00 45.22 406 PRO A O 1
ATOM 3179 N N . ASP A 1 407 ? 24.868 40.700 39.444 1.00 43.31 407 ASP A N 1
ATOM 3180 C CA . ASP A 1 407 ? 26.024 40.506 38.563 1.00 43.31 407 ASP A CA 1
ATOM 3181 C C . ASP A 1 407 ? 27.240 41.295 39.092 1.00 43.31 407 ASP A C 1
ATOM 3183 O O . ASP A 1 407 ? 27.108 42.110 40.011 1.00 43.31 407 ASP A O 1
ATOM 3187 N N . VAL A 1 408 ? 28.422 41.045 38.522 1.00 44.91 408 VAL A N 1
ATOM 3188 C CA . VAL A 1 408 ? 29.741 41.566 38.943 1.00 44.91 408 VAL A CA 1
ATOM 3189 C C . VAL A 1 408 ? 29.777 43.100 39.084 1.00 44.91 408 VAL A C 1
ATOM 3191 O O . VAL A 1 408 ? 30.554 43.603 39.893 1.00 44.91 408 VAL A O 1
ATOM 3194 N N . ASP A 1 409 ? 28.867 43.817 38.415 1.00 41.62 409 ASP A N 1
ATOM 3195 C CA . ASP A 1 409 ? 28.769 45.286 38.413 1.00 41.62 409 ASP A CA 1
ATOM 3196 C C . ASP A 1 409 ? 27.522 45.853 39.133 1.00 41.62 409 ASP A C 1
ATOM 3198 O O . ASP A 1 409 ? 27.176 47.022 38.977 1.00 41.62 409 ASP A O 1
ATOM 3202 N N . GLY A 1 410 ? 26.809 45.050 39.933 1.00 42.12 410 GLY A N 1
ATOM 3203 C CA . GLY A 1 410 ? 25.698 45.533 40.771 1.00 42.12 410 GLY A CA 1
ATOM 3204 C C . GLY A 1 410 ? 24.368 45.796 40.046 1.00 42.12 410 GLY A C 1
ATOM 3205 O O . GLY A 1 410 ? 23.393 46.180 40.693 1.00 42.12 410 GLY A O 1
ATOM 3206 N N . ALA A 1 411 ? 24.275 45.532 38.739 1.00 42.03 411 ALA A N 1
ATOM 3207 C CA . ALA A 1 411 ? 23.008 45.519 38.007 1.00 42.03 411 ALA A CA 1
ATOM 3208 C C . ALA A 1 411 ? 22.304 44.154 38.151 1.00 42.03 411 ALA A C 1
ATOM 3210 O O . ALA A 1 411 ? 22.888 43.098 37.900 1.00 42.03 411 ALA A O 1
ATOM 3211 N N . VAL A 1 412 ? 21.033 44.159 38.568 1.00 48.06 412 VAL A N 1
ATOM 3212 C CA . VAL A 1 412 ? 20.203 42.946 38.667 1.00 48.06 412 VAL A CA 1
ATOM 3213 C C . VAL A 1 412 ? 19.631 42.624 37.287 1.00 48.06 412 VAL A C 1
ATOM 3215 O O . VAL A 1 412 ? 18.589 43.155 36.914 1.00 48.06 412 VAL A O 1
ATOM 3218 N N . ASN A 1 413 ? 20.285 41.734 36.539 1.00 58.62 413 ASN A N 1
ATOM 3219 C CA . ASN A 1 413 ? 19.821 41.334 35.201 1.00 58.62 413 ASN A CA 1
ATOM 3220 C C . ASN A 1 413 ? 19.045 40.006 35.181 1.00 58.62 413 ASN A C 1
ATOM 3222 O O . ASN A 1 413 ? 18.429 39.670 34.172 1.00 58.62 413 ASN A O 1
ATOM 3226 N N . VAL A 1 414 ? 19.018 39.259 36.292 1.00 56.34 414 VAL A N 1
ATOM 3227 C CA . VAL A 1 414 ? 18.297 37.980 36.389 1.00 56.34 414 VAL A CA 1
ATOM 3228 C C . VAL A 1 414 ? 17.360 37.975 37.591 1.00 56.34 414 VAL A C 1
ATOM 3230 O O . VAL A 1 414 ? 17.787 38.108 38.741 1.00 56.34 414 VAL A O 1
ATOM 3233 N N . LEU A 1 415 ? 16.073 37.764 37.321 1.00 58.72 415 LEU A N 1
ATOM 3234 C CA . LEU A 1 415 ? 15.028 37.590 38.321 1.00 58.72 415 LEU A CA 1
ATOM 3235 C C . LEU A 1 415 ? 14.834 36.102 38.598 1.00 58.72 415 LEU A C 1
ATOM 3237 O O . LEU A 1 415 ? 14.404 35.349 37.724 1.00 58.72 415 LEU A O 1
ATOM 3241 N N . ARG A 1 416 ? 15.108 35.671 39.831 1.00 64.31 416 ARG A N 1
ATOM 3242 C CA . ARG A 1 416 ? 14.681 34.352 40.303 1.00 64.31 416 ARG A CA 1
ATOM 3243 C C . ARG A 1 416 ? 13.247 34.454 40.801 1.00 64.31 416 ARG A C 1
ATOM 3245 O O . ARG A 1 416 ? 12.973 35.220 41.725 1.00 64.31 416 ARG A O 1
ATOM 3252 N N . VAL A 1 417 ? 12.359 33.657 40.220 1.00 62.31 417 VAL A N 1
ATOM 3253 C CA . VAL A 1 417 ? 10.969 33.528 40.662 1.00 62.31 417 VAL A CA 1
ATOM 3254 C C . VAL A 1 417 ? 10.832 32.228 41.440 1.00 62.31 417 VAL A C 1
ATOM 3256 O O . VAL A 1 417 ? 11.084 31.155 40.899 1.00 62.31 417 VAL A O 1
ATOM 3259 N N . ASP A 1 418 ? 10.427 32.336 42.702 1.00 67.19 418 ASP A N 1
ATOM 3260 C CA . ASP A 1 418 ? 10.049 31.210 43.553 1.00 67.19 418 ASP A CA 1
ATOM 3261 C C . ASP A 1 418 ? 8.597 31.416 44.003 1.00 67.19 418 ASP A C 1
ATOM 3263 O O . ASP A 1 418 ? 8.281 32.375 44.715 1.00 67.19 418 ASP A O 1
ATOM 3267 N N . ALA A 1 419 ? 7.694 30.561 43.526 1.00 67.38 419 ALA A N 1
ATOM 3268 C CA . ALA A 1 419 ? 6.267 30.658 43.799 1.00 67.38 419 ALA A CA 1
ATOM 3269 C C . ALA A 1 419 ? 5.760 29.401 44.507 1.00 67.38 419 ALA A C 1
ATOM 3271 O O . ALA A 1 419 ? 5.946 28.282 44.025 1.00 67.38 419 ALA A O 1
ATOM 3272 N N . LYS A 1 420 ? 5.068 29.601 45.633 1.00 72.12 420 LYS A N 1
ATOM 3273 C CA . LYS A 1 420 ? 4.338 28.559 46.365 1.00 72.12 420 LYS A CA 1
ATOM 3274 C C . LYS A 1 420 ? 2.848 28.862 46.339 1.00 72.12 420 LYS A C 1
ATOM 3276 O O . LYS A 1 420 ? 2.415 29.887 46.873 1.00 72.12 420 LYS A O 1
ATOM 3281 N N . VAL A 1 421 ? 2.074 27.976 45.718 1.00 69.25 421 VAL A N 1
ATOM 3282 C CA . VAL A 1 421 ? 0.642 28.171 45.471 1.00 69.25 421 VAL A CA 1
ATOM 3283 C C . VAL A 1 421 ? -0.141 26.948 45.956 1.00 69.25 421 VAL A C 1
ATOM 3285 O O . VAL A 1 421 ? 0.102 25.847 45.460 1.00 69.25 421 VAL A O 1
ATOM 3288 N N . PRO A 1 422 ? -1.078 27.099 46.909 1.00 71.31 422 PRO A N 1
ATOM 3289 C CA . PRO A 1 422 ? -1.969 26.011 47.296 1.00 71.31 422 PRO A CA 1
ATOM 3290 C C . PRO A 1 422 ? -2.962 25.706 46.169 1.00 71.31 422 PRO A C 1
ATOM 3292 O O . PRO A 1 422 ? -3.506 26.612 45.538 1.00 71.31 422 PRO A O 1
ATOM 3295 N N . LEU A 1 423 ? -3.197 24.423 45.911 1.00 67.88 423 LEU A N 1
ATOM 3296 C CA . LEU A 1 423 ? -4.075 23.954 44.849 1.00 67.88 423 LEU A CA 1
ATOM 3297 C C . LEU A 1 423 ? -5.505 23.776 45.371 1.00 67.88 423 LEU A C 1
ATOM 3299 O O . LEU A 1 423 ? -5.779 22.893 46.182 1.00 67.88 423 LEU A O 1
ATOM 3303 N N . ASP A 1 424 ? -6.445 24.569 44.859 1.00 73.19 424 ASP A N 1
ATOM 3304 C CA . ASP A 1 424 ? -7.869 24.322 45.093 1.00 73.19 424 ASP A CA 1
ATOM 3305 C C . ASP A 1 424 ? -8.378 23.258 44.110 1.00 73.19 424 ASP A C 1
ATOM 3307 O O . ASP A 1 424 ? -8.802 23.549 42.987 1.00 73.19 424 ASP A O 1
ATOM 3311 N N . PHE A 1 425 ? -8.357 21.998 44.545 1.00 68.25 425 PHE A N 1
ATOM 3312 C CA . PHE A 1 425 ? -8.871 20.881 43.754 1.00 68.25 425 PHE A CA 1
ATOM 3313 C C . PHE A 1 425 ? -10.363 21.008 43.418 1.00 68.25 425 PHE A C 1
ATOM 3315 O O . PHE A 1 425 ? -10.802 20.465 42.405 1.00 68.25 425 PHE A O 1
ATOM 3322 N N . LYS A 1 426 ? -11.159 21.728 44.217 1.00 68.00 426 LYS A N 1
ATOM 3323 C CA . LYS A 1 426 ? -12.587 21.936 43.947 1.00 68.00 426 LYS A CA 1
ATOM 3324 C C . LYS A 1 426 ? -12.772 22.893 42.772 1.00 68.00 426 LYS A C 1
ATOM 3326 O O . LYS A 1 426 ? -13.552 22.601 41.863 1.00 68.00 426 LYS A O 1
ATOM 3331 N N . ALA A 1 427 ? -12.022 23.995 42.747 1.00 63.72 427 ALA A N 1
ATOM 3332 C CA . ALA A 1 427 ? -11.997 24.914 41.610 1.00 63.72 427 ALA A CA 1
ATOM 3333 C C . ALA A 1 427 ? -11.384 24.260 40.359 1.00 63.72 427 ALA A C 1
ATOM 3335 O O . ALA A 1 427 ? -11.926 24.400 39.259 1.00 63.72 427 ALA A O 1
ATOM 3336 N N . LEU A 1 428 ? -10.302 23.494 40.528 1.00 55.22 428 LEU A N 1
ATOM 3337 C CA . LEU A 1 428 ? -9.629 22.805 39.430 1.00 55.22 428 LEU A CA 1
ATOM 3338 C C . LEU A 1 428 ? -10.523 21.738 38.791 1.00 55.22 428 LEU A C 1
ATOM 3340 O O . LEU A 1 428 ? -10.641 21.707 37.572 1.00 55.22 428 LEU A O 1
ATOM 3344 N N . ASN A 1 429 ? -11.219 20.919 39.584 1.00 63.28 429 ASN A N 1
ATOM 3345 C CA . ASN A 1 429 ? -12.152 19.921 39.056 1.00 63.28 429 ASN A CA 1
ATOM 3346 C C . ASN A 1 429 ? -13.354 20.555 38.342 1.00 63.28 429 ASN A C 1
ATOM 3348 O O . ASN A 1 429 ? -13.856 19.986 37.378 1.00 63.28 429 ASN A O 1
ATOM 3352 N N . LYS A 1 430 ? -13.796 21.744 38.775 1.00 59.75 430 LYS A N 1
ATOM 3353 C CA . LYS A 1 430 ? -14.910 22.467 38.143 1.00 59.75 430 LYS A CA 1
ATOM 3354 C C . LYS A 1 430 ? -14.582 22.940 36.724 1.00 59.75 430 LYS A C 1
ATOM 3356 O O . LYS A 1 430 ? -15.463 22.950 35.871 1.00 59.75 430 LYS A O 1
ATOM 3361 N N . HIS A 1 431 ? -13.344 23.367 36.482 1.00 50.50 431 HIS A N 1
ATOM 3362 C CA . HIS A 1 431 ? -12.928 23.932 35.193 1.00 50.50 431 HIS A CA 1
ATOM 3363 C C . HIS A 1 431 ? -12.137 22.947 34.321 1.00 50.50 431 HIS A C 1
ATOM 3365 O O . HIS A 1 431 ? -12.198 23.031 33.098 1.00 50.50 431 HIS A O 1
ATOM 3371 N N . TYR A 1 432 ? -11.434 21.998 34.942 1.00 48.59 432 TYR A N 1
ATOM 3372 C CA . TYR A 1 432 ? -10.530 21.041 34.305 1.00 48.59 432 TYR A CA 1
ATOM 3373 C C . TYR A 1 432 ? -10.621 19.668 34.990 1.00 48.59 432 TYR A C 1
ATOM 3375 O O . TYR A 1 432 ? -9.633 19.141 35.501 1.00 48.59 432 TYR A O 1
ATOM 3383 N N . GLU A 1 433 ? -11.816 19.070 34.979 1.00 55.59 433 GLU A N 1
ATOM 3384 C CA . GLU A 1 433 ? -12.156 17.821 35.685 1.00 55.59 433 GLU A CA 1
ATOM 3385 C C . GLU A 1 433 ? -11.135 16.689 35.486 1.00 55.59 433 GLU A C 1
ATOM 3387 O O . GLU A 1 433 ? -10.746 16.024 36.442 1.00 55.59 433 GLU A O 1
ATOM 3392 N N . ARG A 1 434 ? -10.651 16.480 34.254 1.00 46.31 434 ARG A N 1
ATOM 3393 C CA . ARG A 1 434 ? -9.656 15.432 33.959 1.00 46.31 434 ARG A CA 1
ATOM 3394 C C . ARG A 1 434 ? -8.300 15.700 34.613 1.00 46.31 434 ARG A C 1
ATOM 3396 O O . ARG A 1 434 ? -7.669 14.763 35.087 1.00 46.31 434 ARG A O 1
ATOM 3403 N N . VAL A 1 435 ? -7.862 16.958 34.641 1.00 46.62 435 VAL A N 1
ATOM 3404 C CA . VAL A 1 435 ? -6.566 17.360 35.210 1.00 46.62 435 VAL A CA 1
ATOM 3405 C C . VAL A 1 435 ? -6.630 17.329 36.732 1.00 46.62 435 VAL A C 1
ATOM 3407 O O . VAL A 1 435 ? -5.727 16.797 37.367 1.00 46.62 435 VAL A O 1
ATOM 3410 N N . GLY A 1 436 ? -7.716 17.834 37.319 1.00 55.94 436 GLY A N 1
ATOM 3411 C CA . GLY A 1 436 ? -7.907 17.790 38.764 1.00 55.94 436 GLY A CA 1
ATOM 3412 C C . GLY A 1 436 ? -8.022 16.359 39.293 1.00 55.94 436 GLY A C 1
ATOM 3413 O O . GLY A 1 436 ? -7.326 16.028 40.249 1.00 55.94 436 GLY A O 1
ATOM 3414 N N . LYS A 1 437 ? -8.775 15.475 38.618 1.00 63.34 437 LYS A N 1
ATOM 3415 C CA . LYS A 1 437 ? -8.808 14.043 38.961 1.00 63.34 437 LYS A CA 1
ATOM 3416 C C . LYS A 1 437 ? -7.433 13.400 38.835 1.00 63.34 437 LYS A C 1
ATOM 3418 O O . LYS A 1 437 ? -7.059 12.637 39.709 1.00 63.34 437 LYS A O 1
ATOM 3423 N N . LEU A 1 438 ? -6.662 13.707 37.791 1.00 56.25 438 LEU A N 1
ATOM 3424 C CA . LEU A 1 438 ? -5.322 13.143 37.610 1.00 56.25 438 LEU A CA 1
ATOM 3425 C C . LEU A 1 438 ? -4.364 13.570 38.734 1.00 56.25 438 LEU A C 1
ATOM 3427 O O . LEU A 1 438 ? -3.732 12.720 39.351 1.00 56.25 438 LEU A O 1
ATOM 3431 N N . LEU A 1 439 ? -4.295 14.871 39.034 1.00 56.44 439 LEU A N 1
ATOM 3432 C CA . LEU A 1 439 ? -3.365 15.422 40.026 1.00 56.44 439 LEU A CA 1
ATOM 3433 C C . LEU A 1 439 ? -3.670 14.978 41.465 1.00 56.44 439 LEU A C 1
ATOM 3435 O O . LEU A 1 439 ? -2.759 14.949 42.282 1.00 56.44 439 LEU A O 1
ATOM 3439 N N . GLN A 1 440 ? -4.912 14.586 41.771 1.00 68.56 440 GLN A N 1
ATOM 3440 C CA . GLN A 1 440 ? -5.294 14.046 43.085 1.00 68.56 440 GLN A CA 1
ATOM 3441 C C . GLN A 1 440 ? -4.649 12.695 43.422 1.00 68.56 440 GLN A C 1
ATOM 3443 O O . GLN A 1 440 ? -4.617 12.325 44.591 1.00 68.56 440 GLN A O 1
ATOM 3448 N N . HIS A 1 441 ? -4.155 11.957 42.426 1.00 65.44 441 HIS A N 1
ATOM 3449 C CA . HIS A 1 441 ? -3.550 10.640 42.643 1.00 65.44 441 HIS A CA 1
ATOM 3450 C C . HIS A 1 441 ? -2.054 10.716 42.980 1.00 65.44 441 HIS A C 1
ATOM 3452 O O . HIS A 1 441 ? -1.449 9.686 43.275 1.00 65.44 441 HIS A O 1
ATOM 3458 N N . TYR A 1 442 ? -1.449 11.907 42.936 1.00 60.88 442 TYR A N 1
ATOM 3459 C CA . TYR A 1 442 ? -0.027 12.103 43.205 1.00 60.88 442 TYR A CA 1
ATOM 3460 C C . TYR A 1 442 ? 0.180 12.730 44.583 1.00 60.88 442 TYR A C 1
ATOM 3462 O O . TYR A 1 442 ? -0.321 13.820 44.855 1.00 60.88 442 TYR A O 1
ATOM 3470 N N . ASP A 1 443 ? 0.956 12.051 45.427 1.00 68.69 443 ASP A N 1
ATOM 3471 C CA . ASP A 1 443 ? 1.448 12.606 46.694 1.00 68.69 443 ASP A CA 1
ATOM 3472 C C . ASP A 1 443 ? 2.623 13.566 46.443 1.00 68.69 443 ASP A C 1
ATOM 3474 O O . ASP A 1 443 ? 2.722 14.646 47.028 1.00 68.69 443 ASP A O 1
ATOM 3478 N N . LEU A 1 444 ? 3.474 13.189 45.481 1.00 71.62 444 LEU A N 1
ATOM 3479 C CA . LEU A 1 444 ? 4.581 13.981 44.964 1.00 71.62 444 LEU A CA 1
ATOM 3480 C C . LEU A 1 444 ? 4.613 13.867 43.437 1.00 71.62 444 LEU A C 1
ATOM 3482 O O . LEU A 1 444 ? 4.622 12.766 42.893 1.00 71.62 444 LEU A O 1
ATOM 3486 N N . LEU A 1 445 ? 4.698 14.994 42.741 1.00 67.69 445 LEU A N 1
ATOM 3487 C CA . LEU A 1 445 ? 5.027 15.065 41.321 1.00 67.69 445 LEU A CA 1
ATOM 3488 C C . LEU A 1 445 ? 6.063 16.167 41.128 1.00 67.69 445 LEU A C 1
ATOM 3490 O O . LEU A 1 445 ? 5.737 17.345 41.228 1.00 67.69 445 LEU A O 1
ATOM 3494 N N . SER A 1 446 ? 7.303 15.793 40.831 1.00 72.19 446 SER A N 1
ATOM 3495 C CA . SER A 1 446 ? 8.384 16.730 40.543 1.00 72.19 446 SER A CA 1
ATOM 3496 C C . SER A 1 446 ? 8.860 16.572 39.107 1.00 72.19 446 SER A C 1
ATOM 3498 O O . SER A 1 446 ? 9.171 15.467 38.667 1.00 72.19 446 SER A O 1
ATOM 3500 N N . VAL A 1 447 ? 8.921 17.690 38.388 1.00 62.41 447 VAL A N 1
ATOM 3501 C CA . VAL A 1 447 ? 9.468 17.791 37.037 1.00 62.41 447 VAL A CA 1
ATOM 3502 C C . VAL A 1 447 ? 10.570 18.837 37.058 1.00 62.41 447 VAL A C 1
ATOM 3504 O O . VAL A 1 447 ? 10.327 19.995 37.404 1.00 62.41 447 VAL A O 1
ATOM 3507 N N . LYS A 1 448 ? 11.776 18.433 36.668 1.00 67.81 448 LYS A N 1
ATOM 3508 C CA . LYS A 1 448 ? 12.908 19.335 36.462 1.00 67.81 448 LYS A CA 1
ATOM 3509 C C . LYS A 1 448 ? 13.335 19.281 35.007 1.00 67.81 448 LYS A C 1
ATOM 3511 O O . LYS A 1 448 ? 13.500 18.197 34.454 1.00 67.81 448 LYS A O 1
ATOM 3516 N N . ALA A 1 449 ? 13.503 20.448 34.402 1.00 62.00 449 ALA A N 1
ATOM 3517 C CA . ALA A 1 449 ? 14.107 20.578 33.087 1.00 62.00 449 ALA A CA 1
ATOM 3518 C C . ALA A 1 449 ? 15.547 21.052 33.259 1.00 62.00 449 ALA A C 1
ATOM 3520 O O . ALA A 1 449 ? 15.769 22.159 33.750 1.00 62.00 449 ALA A O 1
ATOM 3521 N N . CYS A 1 450 ? 16.503 20.219 32.861 1.00 68.94 450 CYS A N 1
ATOM 3522 C CA . CYS A 1 450 ? 17.927 20.502 32.965 1.00 68.94 450 CYS A CA 1
ATOM 3523 C C . CYS A 1 450 ? 18.567 20.569 31.578 1.00 68.94 450 CYS A C 1
ATOM 3525 O O . CYS A 1 450 ? 18.110 19.912 30.647 1.00 68.94 450 CYS A O 1
ATOM 3527 N N . ASP A 1 451 ? 19.629 21.347 31.420 1.00 65.75 451 ASP A N 1
ATOM 3528 C CA . ASP A 1 451 ? 20.415 21.348 30.191 1.00 65.75 451 ASP A CA 1
ATOM 3529 C C . ASP A 1 451 ? 21.153 20.010 30.053 1.00 65.75 451 ASP A C 1
ATOM 3531 O O . ASP A 1 451 ? 21.762 19.522 31.009 1.00 65.75 451 ASP A O 1
ATOM 3535 N N . ALA A 1 452 ? 21.106 19.403 28.866 1.00 63.56 452 ALA A N 1
ATOM 3536 C CA . ALA A 1 452 ? 21.665 18.068 28.663 1.00 63.56 452 ALA A CA 1
ATOM 3537 C C . ALA A 1 452 ? 23.200 18.017 28.778 1.00 63.56 452 ALA A C 1
ATOM 3539 O O . ALA A 1 452 ? 23.749 16.949 29.044 1.00 63.56 452 ALA A O 1
ATOM 3540 N N . LYS A 1 453 ? 23.892 19.146 28.565 1.00 64.75 453 LYS A N 1
ATOM 3541 C CA . LYS A 1 453 ? 25.361 19.221 28.556 1.00 64.75 453 LYS A CA 1
ATOM 3542 C C . LYS A 1 453 ? 25.928 19.668 29.902 1.00 64.75 453 LYS A C 1
ATOM 3544 O O . LYS A 1 453 ? 26.947 19.147 30.339 1.00 64.75 453 LYS A O 1
ATOM 3549 N N . THR A 1 454 ? 25.287 20.641 30.537 1.00 65.12 454 THR A N 1
ATOM 3550 C CA . THR A 1 454 ? 25.773 21.313 31.750 1.00 65.12 454 THR A CA 1
ATOM 3551 C C . THR A 1 454 ? 25.063 20.851 33.018 1.00 65.12 454 THR A C 1
ATOM 3553 O O . THR A 1 454 ? 25.586 21.063 34.105 1.00 65.12 454 THR A O 1
ATOM 3556 N N . GLY A 1 455 ? 23.882 20.231 32.908 1.00 66.31 455 GLY A N 1
ATOM 3557 C CA . GLY A 1 455 ? 23.073 19.821 34.059 1.00 66.31 455 GLY A CA 1
ATOM 3558 C C . GLY A 1 455 ? 22.394 20.976 34.804 1.00 66.31 455 GLY A C 1
ATOM 3559 O O . GLY A 1 455 ? 21.656 20.720 35.754 1.00 66.31 455 GLY A O 1
ATOM 3560 N N . ALA A 1 456 ? 22.589 22.227 34.369 1.00 65.94 456 ALA A N 1
ATOM 3561 C CA . ALA A 1 456 ? 21.941 23.395 34.957 1.00 65.94 456 ALA A CA 1
ATOM 3562 C C . ALA A 1 456 ? 20.415 23.251 34.880 1.00 65.94 456 ALA A C 1
ATOM 3564 O O . ALA A 1 456 ? 19.904 22.765 33.879 1.00 65.94 456 ALA A O 1
ATOM 3565 N N . CYS A 1 457 ? 19.678 23.666 35.913 1.00 66.75 457 CYS A N 1
ATOM 3566 C CA . CYS A 1 457 ? 18.218 23.533 35.964 1.00 66.75 457 CYS A CA 1
ATOM 3567 C C . CYS A 1 457 ? 17.524 24.795 35.426 1.00 66.75 457 CYS A C 1
ATOM 3569 O O . CYS A 1 457 ? 17.645 25.864 36.018 1.00 66.75 457 CYS A O 1
ATOM 3571 N N . LEU A 1 458 ? 16.734 24.671 34.358 1.00 64.81 458 LEU A N 1
ATOM 3572 C CA . LEU A 1 458 ? 15.950 25.767 33.773 1.00 64.81 458 LEU A CA 1
ATOM 3573 C C . LEU A 1 458 ? 14.717 26.083 34.613 1.00 64.81 458 LEU A C 1
ATOM 3575 O O . LEU A 1 458 ? 14.348 27.235 34.834 1.00 64.81 458 LEU A O 1
ATOM 3579 N N . PHE A 1 459 ? 14.041 25.014 35.026 1.00 68.44 459 PHE A N 1
ATOM 3580 C CA . PHE A 1 459 ? 12.709 25.069 35.592 1.00 68.44 459 PHE A CA 1
ATOM 3581 C C . PHE A 1 459 ? 12.486 23.871 36.504 1.00 68.44 459 PHE A C 1
ATOM 3583 O O . PHE A 1 459 ? 12.775 22.732 36.135 1.00 68.44 459 PHE A O 1
ATOM 3590 N N . THR A 1 460 ? 11.930 24.136 37.680 1.00 68.25 460 THR A N 1
ATOM 3591 C CA . THR A 1 460 ? 11.419 23.112 38.586 1.00 68.25 460 THR A CA 1
ATOM 3592 C C . THR A 1 460 ? 9.935 23.343 38.826 1.00 68.25 460 THR A C 1
ATOM 3594 O O . THR A 1 460 ? 9.528 24.423 39.255 1.00 68.25 460 THR A O 1
ATOM 3597 N N . PHE A 1 461 ? 9.149 22.296 38.604 1.00 72.06 461 PHE A N 1
ATOM 3598 C CA . PHE A 1 461 ? 7.786 22.151 39.091 1.00 72.06 461 PHE A CA 1
ATOM 3599 C C . PHE A 1 461 ? 7.761 21.047 40.140 1.00 72.06 461 PHE A C 1
ATOM 3601 O O . PHE A 1 461 ? 8.316 19.969 39.930 1.00 72.06 461 PHE A O 1
ATOM 3608 N N . CYS A 1 462 ? 7.102 21.295 41.261 1.00 73.38 462 CYS A N 1
ATOM 3609 C CA . CYS A 1 462 ? 6.839 20.283 42.266 1.00 73.38 462 CYS A CA 1
ATOM 3610 C C . CYS A 1 462 ? 5.410 20.447 42.777 1.00 73.38 462 CYS A C 1
ATOM 3612 O O . CYS A 1 462 ? 5.037 21.527 43.217 1.00 73.38 462 CYS A O 1
ATOM 3614 N N . LEU A 1 463 ? 4.610 19.392 42.722 1.00 71.31 463 LEU A N 1
ATOM 3615 C CA . LEU A 1 463 ? 3.347 19.280 43.434 1.00 71.31 463 LEU A CA 1
ATOM 3616 C C . LEU A 1 463 ? 3.574 18.322 44.594 1.00 71.31 463 LEU A C 1
ATOM 3618 O O . LEU A 1 463 ? 3.910 17.164 44.364 1.00 71.31 463 LEU A O 1
ATOM 3622 N N . GLN A 1 464 ? 3.384 18.795 45.819 1.00 79.44 464 GLN A N 1
ATOM 3623 C CA . GLN A 1 464 ? 3.475 17.958 47.009 1.00 79.44 464 GLN A CA 1
ATOM 3624 C C . GLN A 1 464 ? 2.406 18.381 48.006 1.00 79.44 464 GLN A C 1
ATOM 3626 O O . GLN A 1 464 ? 2.278 19.571 48.294 1.00 79.44 464 GLN A O 1
ATOM 3631 N N . ASN A 1 465 ? 1.629 17.430 48.531 1.00 74.56 465 ASN A N 1
ATOM 3632 C CA . ASN A 1 465 ? 0.572 17.698 49.518 1.00 74.56 465 ASN A CA 1
ATOM 3633 C C . ASN A 1 465 ? -0.412 18.810 49.090 1.00 74.56 465 ASN A C 1
ATOM 3635 O O . ASN A 1 465 ? -0.826 19.640 49.899 1.00 74.56 465 ASN A O 1
ATOM 3639 N N . GLY A 1 466 ? -0.750 18.880 47.797 1.00 69.69 466 GLY A N 1
ATOM 3640 C CA . GLY A 1 466 ? -1.631 19.923 47.259 1.00 69.69 466 GLY A CA 1
ATOM 3641 C C . GLY A 1 466 ? -1.010 21.326 47.193 1.00 69.69 466 GLY A C 1
ATOM 3642 O O . GLY A 1 466 ? -1.729 22.290 46.948 1.00 69.69 466 GLY A O 1
ATOM 3643 N N . LEU A 1 467 ? 0.303 21.466 47.382 1.00 76.38 467 LEU A N 1
ATOM 3644 C CA . LEU A 1 467 ? 1.045 22.710 47.187 1.00 76.38 467 LEU A CA 1
ATOM 3645 C C . LEU A 1 467 ? 1.876 22.615 45.903 1.00 76.38 467 LEU A C 1
ATOM 3647 O O . LEU A 1 467 ? 2.695 21.709 45.759 1.00 76.38 467 LEU A O 1
ATOM 3651 N N . ILE A 1 468 ? 1.689 23.562 44.984 1.00 71.25 468 ILE A N 1
ATOM 3652 C CA . ILE A 1 468 ? 2.586 23.750 43.843 1.00 71.25 468 ILE A CA 1
ATOM 3653 C C . ILE A 1 468 ? 3.759 24.622 44.275 1.00 71.25 468 ILE A C 1
ATOM 3655 O O . ILE A 1 468 ? 3.570 25.732 44.774 1.00 71.25 468 ILE A O 1
ATOM 3659 N N . HIS A 1 469 ? 4.968 24.148 44.002 1.00 73.62 469 HIS A N 1
ATOM 3660 C CA . HIS A 1 469 ? 6.204 24.909 44.028 1.00 73.62 469 HIS A CA 1
ATOM 3661 C C . HIS A 1 469 ? 6.756 25.042 42.609 1.00 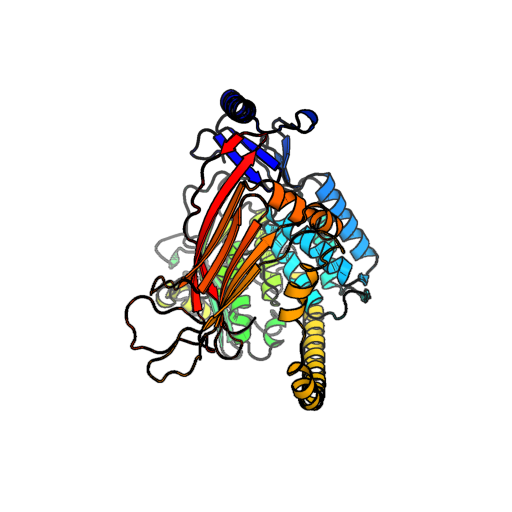73.62 469 HIS A C 1
ATOM 3663 O O . HIS A 1 469 ? 6.926 24.054 41.893 1.00 73.62 469 HIS A O 1
ATOM 3669 N N . LEU A 1 470 ? 7.002 26.279 42.196 1.00 67.69 470 LEU A N 1
ATOM 3670 C CA . LEU A 1 470 ? 7.505 26.647 40.878 1.00 67.69 470 LEU A CA 1
ATOM 3671 C C . LEU A 1 470 ? 8.762 27.496 41.056 1.00 67.69 470 LEU A C 1
ATOM 3673 O O . LEU A 1 470 ? 8.711 28.521 41.736 1.00 67.69 470 LEU A O 1
ATOM 3677 N N . CYS A 1 471 ? 9.867 27.092 40.431 1.00 71.56 471 CYS A N 1
ATOM 3678 C CA . CYS A 1 471 ? 11.122 27.841 40.457 1.00 71.56 471 CYS A CA 1
ATOM 3679 C C . CYS 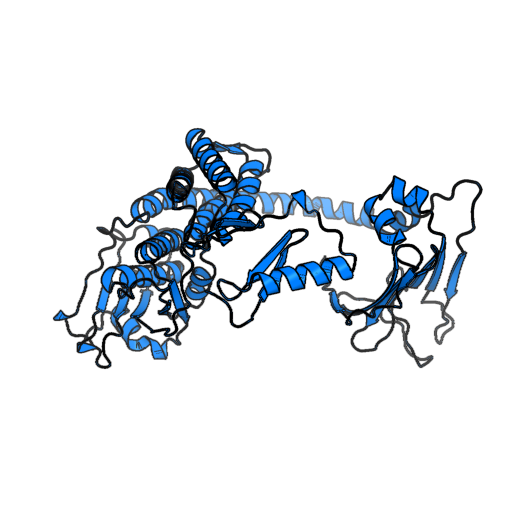A 1 471 ? 11.722 27.953 39.052 1.00 71.56 471 CYS A C 1
ATOM 3681 O O . CYS A 1 471 ? 11.907 26.938 38.380 1.00 71.56 471 CYS A O 1
ATOM 3683 N N . PHE A 1 472 ? 12.039 29.175 38.623 1.00 68.44 472 PHE A N 1
ATOM 3684 C CA . PHE A 1 472 ? 12.709 29.464 37.349 1.00 68.44 472 PHE A CA 1
ATOM 3685 C C . PHE A 1 472 ? 13.392 30.837 37.372 1.00 68.44 472 PHE A C 1
ATOM 3687 O O . PHE A 1 472 ? 13.167 31.647 38.276 1.00 68.44 472 PHE A O 1
ATOM 3694 N N . HIS A 1 473 ? 14.229 31.096 36.368 1.00 64.56 473 HIS A N 1
ATOM 3695 C CA . HIS A 1 473 ? 14.965 32.349 36.215 1.00 64.56 473 HIS A CA 1
ATOM 3696 C C . HIS A 1 473 ? 14.526 33.087 34.949 1.00 64.56 473 HIS A C 1
ATOM 3698 O O . HIS A 1 473 ? 14.303 32.464 33.910 1.00 64.56 473 HIS A O 1
ATOM 3704 N N . LEU A 1 474 ? 14.402 34.412 35.043 1.00 58.41 474 LEU A N 1
ATOM 3705 C CA . LEU A 1 474 ? 14.070 35.295 33.930 1.00 58.41 474 LEU A CA 1
ATOM 3706 C C . LEU A 1 474 ? 15.156 36.349 33.716 1.00 58.41 474 LEU A C 1
ATOM 3708 O O . LEU A 1 474 ? 15.610 36.961 34.678 1.00 58.41 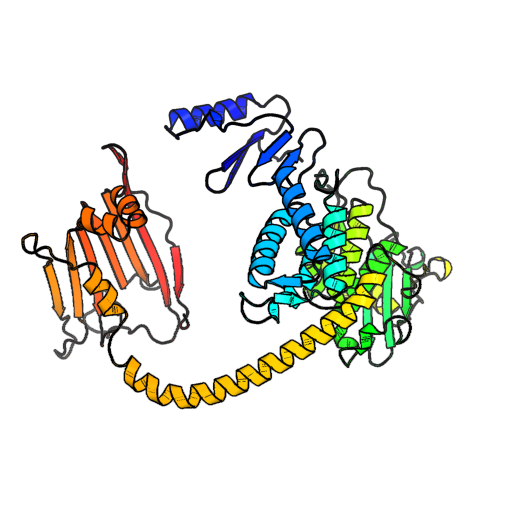474 LEU A O 1
ATOM 3712 N N . MET A 1 475 ? 15.488 36.618 32.458 1.00 54.25 475 MET A N 1
ATOM 3713 C CA . MET A 1 475 ? 16.279 37.770 32.019 1.00 54.25 475 MET A CA 1
ATOM 3714 C C . MET A 1 475 ? 15.534 38.429 30.857 1.00 54.25 475 MET A C 1
ATOM 3716 O O . MET A 1 475 ? 15.134 37.738 29.923 1.00 54.25 475 MET A O 1
ATOM 3720 N N . GLU A 1 476 ? 15.266 39.735 30.948 1.00 59.00 476 GLU A N 1
ATOM 3721 C CA . GLU A 1 476 ? 14.533 40.497 29.914 1.00 59.00 476 GLU A CA 1
ATOM 3722 C C . GLU A 1 476 ? 13.188 39.858 29.486 1.00 59.00 476 GLU A C 1
ATOM 3724 O O . GLU A 1 476 ? 12.763 39.927 28.335 1.00 59.00 476 GLU A O 1
ATOM 3729 N N . GLY A 1 477 ? 12.499 39.193 30.422 1.00 55.28 477 GLY A N 1
ATOM 3730 C CA . GLY A 1 477 ? 11.216 38.523 30.170 1.00 55.28 477 GLY A CA 1
ATOM 3731 C C . GLY A 1 477 ? 11.311 37.136 29.517 1.00 55.28 477 GLY A C 1
ATOM 3732 O O . GLY A 1 477 ? 10.271 36.519 29.285 1.00 55.28 477 GLY A O 1
ATOM 3733 N N . LYS A 1 478 ? 12.519 36.616 29.267 1.00 54.56 478 LYS A N 1
ATOM 3734 C CA . LYS A 1 478 ? 12.769 35.266 28.733 1.00 54.56 478 LYS A CA 1
ATOM 3735 C C . LYS A 1 478 ? 13.325 34.331 29.810 1.00 54.56 478 LYS A C 1
ATOM 3737 O O . LYS A 1 478 ? 13.995 34.787 30.733 1.00 54.56 478 LYS A O 1
ATOM 3742 N N . LEU A 1 479 ? 13.054 33.025 29.691 1.00 58.25 479 LEU A N 1
ATOM 3743 C CA . LEU A 1 479 ? 13.649 31.997 30.559 1.00 58.25 479 LEU A CA 1
ATOM 3744 C C . LEU A 1 479 ? 15.172 31.967 30.380 1.00 58.25 479 LEU A C 1
ATOM 3746 O O . LEU A 1 479 ? 15.666 31.995 29.252 1.00 58.25 479 LEU A O 1
ATOM 3750 N N . ALA A 1 480 ? 15.897 31.893 31.492 1.00 62.81 480 ALA A N 1
ATOM 3751 C CA . ALA A 1 480 ? 17.356 31.913 31.521 1.00 62.81 480 ALA A CA 1
ATOM 3752 C C . ALA A 1 480 ? 17.912 30.777 32.389 1.00 62.81 480 ALA A C 1
ATOM 3754 O O . ALA A 1 480 ? 17.271 30.335 33.344 1.00 62.81 480 ALA A O 1
ATOM 3755 N N . TRP A 1 481 ? 19.125 30.321 32.077 1.00 65.75 481 TRP A N 1
ATOM 3756 C CA . TRP A 1 481 ? 19.817 29.308 32.874 1.00 65.75 481 TRP A CA 1
ATOM 3757 C C . TRP A 1 481 ? 20.512 29.927 34.094 1.00 65.75 481 TRP A C 1
ATOM 3759 O O . TRP A 1 481 ? 21.253 30.903 33.940 1.00 65.75 481 TRP A O 1
ATOM 3769 N N . PRO A 1 482 ? 20.355 29.355 35.300 1.00 59.50 482 PRO A N 1
ATOM 3770 C CA . PRO A 1 482 ? 21.218 29.681 36.425 1.00 59.50 482 PRO A CA 1
ATOM 3771 C C . PRO A 1 482 ? 22.590 29.024 36.223 1.00 59.50 482 PRO A C 1
ATOM 3773 O O . PRO A 1 482 ? 22.680 27.822 35.983 1.00 59.50 482 PRO A O 1
ATOM 3776 N N . ARG A 1 483 ? 23.677 29.795 36.320 1.00 59.97 483 ARG A N 1
ATOM 3777 C CA . ARG A 1 483 ? 25.039 29.251 36.229 1.00 59.97 483 ARG A CA 1
ATOM 3778 C C . ARG A 1 483 ? 25.474 28.732 37.602 1.00 59.97 483 ARG A C 1
ATOM 3780 O O . ARG A 1 483 ? 25.594 29.510 38.546 1.00 59.97 483 ARG A O 1
ATOM 3787 N N . GLU A 1 484 ? 25.699 27.427 37.728 1.00 44.78 484 GLU A N 1
ATOM 3788 C CA . GLU A 1 484 ? 26.263 26.834 38.944 1.00 44.78 484 GLU A CA 1
ATOM 3789 C C . GLU A 1 484 ? 27.791 27.006 38.951 1.00 44.78 484 GLU A C 1
ATOM 3791 O O . GLU A 1 484 ? 28.473 26.633 38.001 1.00 44.78 484 GLU A O 1
ATOM 3796 N N . GLY A 1 485 ? 28.337 27.589 40.023 1.00 48.03 485 GLY A N 1
ATOM 3797 C CA . GLY A 1 485 ? 29.774 27.528 40.312 1.00 48.03 485 GLY A CA 1
ATOM 3798 C C . GLY A 1 485 ? 30.680 28.512 39.560 1.00 48.03 485 GLY A C 1
ATOM 3799 O O . GLY A 1 485 ? 31.585 28.099 38.848 1.00 48.03 485 GLY A O 1
ATOM 3800 N N . SER A 1 486 ? 30.478 29.820 39.732 1.00 34.22 486 SER A N 1
ATOM 3801 C CA . SER A 1 486 ? 31.518 30.874 39.827 1.00 34.22 486 SER A CA 1
ATOM 3802 C C . SER A 1 486 ? 30.870 32.240 39.580 1.00 34.22 486 SER A C 1
ATOM 3804 O O . SER A 1 486 ? 30.114 32.418 38.630 1.00 34.22 486 SER A O 1
ATOM 3806 N N . ARG A 1 487 ? 31.154 33.228 40.437 1.00 39.84 487 ARG A N 1
ATOM 3807 C CA . ARG A 1 487 ? 30.624 34.609 40.382 1.00 39.84 487 ARG A CA 1
ATOM 3808 C C . ARG A 1 487 ? 31.118 35.426 39.165 1.00 39.84 487 ARG A C 1
ATOM 3810 O O . ARG A 1 487 ? 31.383 36.610 39.313 1.00 39.84 487 ARG A O 1
ATOM 3817 N N . LYS A 1 488 ? 31.368 34.817 38.002 1.00 39.66 488 LYS A N 1
ATOM 3818 C CA . LYS A 1 488 ? 32.130 35.466 36.920 1.00 39.66 488 LYS A CA 1
ATOM 3819 C C . LYS A 1 488 ? 31.617 35.260 35.501 1.00 39.66 488 LYS A C 1
ATOM 3821 O O . LYS A 1 488 ? 32.364 35.540 34.569 1.00 39.66 488 LYS A O 1
ATOM 3826 N N . ALA A 1 489 ? 30.391 34.790 35.281 1.00 42.62 489 ALA A N 1
ATOM 3827 C CA . ALA A 1 489 ? 29.976 34.590 33.900 1.00 42.62 489 ALA A CA 1
ATOM 3828 C C . ALA A 1 489 ? 28.466 34.742 33.668 1.00 42.62 489 ALA A C 1
ATOM 3830 O O . ALA A 1 489 ? 27.653 34.135 34.365 1.00 42.62 489 ALA A O 1
ATOM 3831 N N . ALA A 1 490 ? 28.136 35.552 32.657 1.00 47.25 490 ALA A N 1
ATOM 3832 C CA . ALA A 1 490 ? 26.798 36.033 32.330 1.00 47.25 490 ALA A CA 1
ATOM 3833 C C . ALA A 1 490 ? 25.762 34.905 32.099 1.00 47.25 490 ALA A C 1
ATOM 3835 O O . ALA A 1 490 ? 26.139 33.804 31.664 1.00 47.25 490 ALA A O 1
ATOM 3836 N N . PRO A 1 491 ? 24.469 35.163 32.382 1.00 51.56 491 PRO A N 1
ATOM 3837 C CA . PRO A 1 491 ? 23.348 34.272 32.058 1.00 51.56 491 PRO A CA 1
ATOM 3838 C C . PRO A 1 491 ? 23.231 34.009 30.547 1.00 51.56 491 PRO A C 1
ATOM 3840 O O . PRO A 1 491 ? 23.356 34.920 29.732 1.00 51.56 491 PRO A O 1
ATOM 3843 N N . LEU A 1 492 ? 22.961 32.754 30.171 1.00 51.81 492 LEU A N 1
ATOM 3844 C CA . LEU A 1 492 ? 22.688 32.368 28.785 1.00 51.81 492 LEU A CA 1
ATOM 3845 C C . LEU A 1 492 ? 21.188 32.541 28.502 1.00 51.81 492 LEU A C 1
ATOM 3847 O O . LEU A 1 492 ? 20.355 31.871 29.120 1.00 51.81 492 LEU A O 1
ATOM 3851 N N . VAL A 1 493 ? 20.855 33.438 27.574 1.00 53.91 493 VAL A N 1
ATOM 3852 C CA . VAL A 1 493 ? 19.494 33.609 27.048 1.00 53.91 493 VAL A CA 1
ATOM 3853 C C . VAL A 1 493 ? 19.211 32.467 26.074 1.00 53.91 493 VAL A C 1
ATOM 3855 O O . VAL A 1 493 ? 20.046 32.167 25.223 1.00 53.91 493 VAL A O 1
ATOM 3858 N N . ILE A 1 494 ? 18.040 31.834 26.179 1.00 53.28 494 ILE A N 1
ATOM 3859 C CA . ILE A 1 494 ? 17.562 30.903 25.148 1.00 53.28 494 ILE A CA 1
ATOM 3860 C C . ILE A 1 494 ? 17.380 31.709 23.849 1.00 53.28 494 ILE A C 1
ATOM 3862 O O . ILE A 1 494 ? 16.437 32.496 23.733 1.00 53.28 494 ILE A O 1
ATOM 3866 N N . GLY A 1 495 ? 18.346 31.586 22.936 1.00 52.94 495 GLY A N 1
ATOM 3867 C CA . GLY A 1 495 ? 18.342 32.195 21.604 1.00 52.94 495 GLY A CA 1
ATOM 3868 C C . GLY A 1 495 ? 17.688 31.300 20.547 1.00 52.94 495 GLY A C 1
ATOM 3869 O O . GLY A 1 495 ? 17.150 30.244 20.869 1.00 52.94 495 GLY A O 1
ATOM 3870 N N . ASP A 1 496 ? 17.762 31.726 19.284 1.00 45.34 496 ASP A N 1
ATOM 3871 C CA . ASP A 1 496 ? 17.123 31.083 18.118 1.00 45.34 496 ASP A CA 1
ATOM 3872 C C . ASP A 1 496 ? 17.759 29.737 17.701 1.00 45.34 496 ASP A C 1
ATOM 3874 O O . ASP A 1 496 ? 17.303 29.085 16.762 1.00 45.34 496 ASP A O 1
ATOM 3878 N N . GLU A 1 497 ? 18.801 29.289 18.401 1.00 48.66 497 GLU A N 1
ATOM 3879 C CA . GLU A 1 497 ? 19.405 27.969 18.221 1.00 48.66 497 GLU A CA 1
ATOM 3880 C C . GLU A 1 497 ? 18.737 26.975 19.183 1.00 48.66 497 GLU A C 1
ATOM 3882 O O . GLU A 1 497 ? 18.726 27.180 20.397 1.00 48.66 497 GLU A O 1
ATOM 3887 N N . GLY A 1 498 ? 18.137 25.908 18.647 1.00 54.50 498 GLY A N 1
ATOM 3888 C CA . GLY A 1 498 ? 17.368 24.933 19.427 1.00 54.50 498 GLY A CA 1
ATOM 3889 C C . GLY A 1 498 ? 18.111 24.373 20.650 1.00 54.50 498 GLY A C 1
ATOM 3890 O O . GLY A 1 498 ? 19.324 24.161 20.634 1.00 54.50 498 GLY A O 1
ATOM 3891 N N . VAL A 1 499 ? 17.370 24.101 21.728 1.00 59.06 499 VAL A N 1
ATOM 3892 C CA . VAL A 1 499 ? 17.925 23.675 23.024 1.00 59.06 499 VAL A CA 1
ATOM 3893 C C . VAL A 1 499 ? 17.570 22.221 23.307 1.00 59.06 499 VAL A C 1
ATOM 3895 O O . VAL A 1 499 ? 16.426 21.795 23.153 1.00 59.06 499 VAL A O 1
ATOM 3898 N N . THR A 1 500 ? 18.556 21.446 23.760 1.00 54.44 500 THR A N 1
ATOM 3899 C CA . THR A 1 500 ? 18.357 20.055 24.182 1.00 54.44 500 THR A CA 1
ATOM 3900 C C . THR A 1 500 ? 18.226 19.977 25.698 1.00 54.44 500 THR A C 1
ATOM 3902 O O . THR A 1 500 ? 19.177 20.249 26.430 1.00 54.44 500 THR A O 1
ATOM 3905 N N . LEU A 1 501 ? 17.048 19.578 26.168 1.00 54.53 501 LEU A N 1
ATOM 3906 C CA . LEU A 1 501 ? 16.711 19.461 27.581 1.00 54.53 501 LEU A CA 1
ATOM 3907 C C . LEU A 1 501 ? 16.693 17.998 28.023 1.00 54.53 501 LEU A C 1
ATOM 3909 O O . LEU A 1 501 ? 16.242 17.116 27.296 1.00 54.53 501 LEU A O 1
ATOM 3913 N N . MET A 1 502 ? 17.120 17.757 29.254 1.00 51.78 502 MET A N 1
ATOM 3914 C CA . MET A 1 502 ? 16.906 16.522 29.994 1.00 51.78 502 MET A CA 1
ATOM 3915 C C . MET A 1 502 ? 15.801 16.749 31.019 1.00 51.78 502 MET A C 1
ATOM 3917 O O . MET A 1 502 ? 15.928 17.594 31.904 1.00 51.78 502 MET A O 1
ATOM 3921 N N . LEU A 1 503 ? 14.713 15.993 30.899 1.00 47.69 503 LEU A N 1
ATOM 3922 C CA . LEU A 1 503 ? 13.622 16.006 31.864 1.00 47.69 503 LEU A CA 1
ATOM 3923 C C . LEU A 1 503 ? 13.845 14.922 32.916 1.00 47.69 503 LEU A C 1
ATOM 3925 O O . LEU A 1 503 ? 13.898 13.729 32.600 1.00 47.69 503 LEU A O 1
ATOM 3929 N N . GLU A 1 504 ? 13.933 15.344 34.173 1.00 57.16 504 GLU A N 1
ATOM 3930 C CA . GLU A 1 504 ? 13.912 14.463 35.337 1.00 57.16 504 GLU A CA 1
ATOM 3931 C C . GLU A 1 504 ? 12.520 14.507 35.960 1.00 57.16 504 GLU A C 1
ATOM 3933 O O . GLU A 1 504 ? 12.053 15.564 36.394 1.00 57.16 504 GLU A O 1
ATOM 3938 N N . ILE A 1 505 ? 11.844 13.358 35.980 1.00 53.34 505 ILE A N 1
ATOM 3939 C CA . ILE A 1 505 ? 10.480 13.234 36.492 1.00 53.34 505 ILE A CA 1
ATOM 3940 C C . ILE A 1 505 ? 10.483 12.241 37.650 1.00 53.34 505 ILE A C 1
ATOM 3942 O O . ILE A 1 505 ? 10.825 11.071 37.476 1.00 53.34 505 ILE A O 1
ATOM 3946 N N . ASN A 1 506 ? 10.063 12.716 38.819 1.00 59.03 506 ASN A N 1
ATOM 3947 C CA . ASN A 1 506 ? 9.872 11.906 40.015 1.00 59.03 506 ASN A CA 1
ATOM 3948 C C . ASN A 1 506 ? 8.405 11.958 40.421 1.00 59.03 506 ASN A C 1
ATOM 3950 O O . ASN A 1 506 ? 7.830 13.043 40.525 1.00 59.03 506 ASN A O 1
ATOM 3954 N N . LEU A 1 507 ? 7.805 10.797 40.662 1.00 60.88 507 LEU A N 1
ATOM 3955 C CA . LEU A 1 507 ? 6.404 10.700 41.049 1.00 60.88 507 LEU A CA 1
ATOM 3956 C C . LEU A 1 507 ? 6.200 9.678 42.165 1.00 60.88 507 LEU A C 1
ATOM 3958 O O . LEU A 1 507 ? 6.724 8.570 42.083 1.00 60.88 507 LEU A O 1
ATOM 3962 N N . SER A 1 508 ? 5.406 10.056 43.164 1.00 60.62 508 SER A N 1
ATOM 3963 C CA . SER A 1 508 ? 4.868 9.184 44.211 1.00 60.62 508 SER A CA 1
ATOM 3964 C C . SER A 1 508 ? 3.348 9.202 44.117 1.00 60.62 508 SER A C 1
ATOM 3966 O O . SER A 1 508 ? 2.741 10.267 43.972 1.00 60.62 508 SER A O 1
ATOM 3968 N N . LEU A 1 509 ? 2.730 8.026 44.179 1.00 56.59 509 LEU A N 1
ATOM 3969 C CA . LEU A 1 509 ? 1.286 7.866 44.025 1.00 56.59 509 LEU A CA 1
ATOM 3970 C C . LEU A 1 509 ? 0.635 7.603 45.381 1.00 56.59 509 LEU A C 1
ATOM 3972 O O . LEU A 1 509 ? 1.102 6.756 46.144 1.00 56.59 509 LEU A O 1
ATOM 3976 N N . LEU A 1 510 ? -0.483 8.285 45.630 1.00 49.78 510 LEU A N 1
ATOM 3977 C CA . LEU A 1 510 ? -1.363 8.007 46.756 1.00 49.78 510 LEU A CA 1
ATOM 3978 C C . LEU A 1 510 ? -2.523 7.143 46.251 1.00 49.78 510 LEU A C 1
ATOM 3980 O O . LEU A 1 510 ? -3.462 7.639 45.626 1.00 49.78 510 LEU A O 1
ATOM 3984 N N . LEU A 1 511 ? -2.459 5.836 46.497 1.00 49.03 511 LEU A N 1
ATOM 3985 C CA . LEU A 1 511 ? -3.509 4.898 46.095 1.00 49.03 511 LEU A CA 1
ATOM 3986 C C . LEU A 1 511 ? -4.170 4.324 47.347 1.00 49.03 511 LEU A C 1
ATOM 3988 O O . LEU A 1 511 ? -3.543 3.601 48.113 1.00 49.03 511 LEU A O 1
ATOM 3992 N N . MET A 1 512 ? -5.443 4.670 47.567 1.00 42.47 512 MET A N 1
ATOM 3993 C CA . MET A 1 512 ? -6.258 4.167 48.687 1.00 42.47 512 MET A CA 1
ATOM 3994 C C . MET A 1 512 ? -5.593 4.290 50.075 1.00 42.47 512 MET A C 1
ATOM 3996 O O . MET A 1 512 ? -5.709 3.398 50.908 1.00 42.47 512 MET A O 1
ATOM 4000 N N . GLY A 1 513 ? -4.889 5.398 50.331 1.00 45.31 513 GLY A N 1
ATOM 4001 C CA . GLY A 1 513 ? -4.232 5.657 51.620 1.00 45.31 513 GLY A CA 1
ATOM 4002 C C . GLY A 1 513 ? -2.870 4.978 51.807 1.00 45.31 513 GLY A C 1
ATOM 4003 O O . GLY A 1 513 ? -2.259 5.148 52.859 1.00 45.31 513 GLY A O 1
ATOM 4004 N N . LEU A 1 514 ? -2.366 4.257 50.801 1.00 39.88 514 LEU A N 1
ATOM 4005 C CA . LEU A 1 514 ? -1.008 3.714 50.775 1.00 39.88 514 LEU A CA 1
ATOM 4006 C C . LEU A 1 514 ? -0.101 4.626 49.942 1.00 39.88 514 LEU A C 1
ATOM 4008 O O . LEU A 1 514 ? -0.443 4.995 48.814 1.00 39.88 514 LEU A O 1
ATOM 4012 N N . ASN A 1 515 ? 1.052 4.989 50.506 1.00 47.72 515 ASN A N 1
ATOM 4013 C CA . ASN A 1 515 ? 2.054 5.811 49.835 1.00 47.72 515 ASN A CA 1
ATOM 4014 C C . ASN A 1 515 ? 3.034 4.892 49.092 1.00 47.72 515 ASN A C 1
ATOM 4016 O O . ASN A 1 515 ? 3.797 4.157 49.723 1.00 47.72 515 ASN A O 1
ATOM 4020 N N . LEU A 1 516 ? 2.978 4.877 47.758 1.00 49.06 516 LEU A N 1
ATOM 4021 C CA . LEU A 1 516 ? 3.927 4.122 46.939 1.00 49.06 516 LEU A CA 1
ATOM 4022 C C . LEU A 1 516 ? 5.176 4.996 46.709 1.00 49.06 516 LEU A C 1
ATOM 4024 O O . LEU A 1 516 ? 5.043 6.072 46.117 1.00 49.06 516 LEU A O 1
ATOM 4028 N N . PRO A 1 517 ? 6.374 4.578 47.172 1.00 50.56 517 PRO A N 1
ATOM 4029 C CA . PRO A 1 517 ? 7.581 5.395 47.085 1.00 50.56 517 PRO A CA 1
ATOM 4030 C C . PRO A 1 517 ? 7.991 5.677 45.634 1.00 50.56 517 PRO A C 1
ATOM 4032 O O . PRO A 1 517 ? 7.676 4.916 44.718 1.00 50.56 517 PRO A O 1
ATOM 4035 N N . ALA A 1 518 ? 8.696 6.797 45.456 1.00 52.84 518 ALA A N 1
ATOM 4036 C CA . ALA A 1 518 ? 8.929 7.447 44.174 1.00 52.84 518 ALA A CA 1
ATOM 4037 C C . ALA A 1 518 ? 9.496 6.512 43.092 1.00 52.84 518 ALA A C 1
ATOM 4039 O O . ALA A 1 518 ? 10.592 5.968 43.234 1.00 52.84 518 ALA A O 1
ATOM 4040 N N . VAL A 1 519 ? 8.787 6.386 41.968 1.00 50.62 519 VAL A N 1
ATOM 4041 C CA . VAL A 1 519 ? 9.332 5.762 40.757 1.00 50.62 519 VAL A CA 1
ATOM 4042 C C . VAL A 1 519 ? 10.057 6.855 39.979 1.00 50.62 519 VAL A C 1
ATOM 4044 O O . VAL A 1 519 ? 9.420 7.726 39.384 1.00 50.62 519 VAL A O 1
ATOM 4047 N N . ALA A 1 520 ? 11.390 6.840 39.999 1.00 47.19 520 ALA A N 1
ATOM 4048 C CA . ALA A 1 520 ? 12.183 7.688 39.116 1.00 47.19 520 ALA A CA 1
ATOM 4049 C C . ALA A 1 520 ? 11.989 7.200 37.674 1.00 47.19 520 ALA A C 1
ATOM 4051 O O . ALA A 1 520 ? 12.348 6.067 37.339 1.00 47.19 520 ALA A O 1
ATOM 4052 N N . LEU A 1 521 ? 11.386 8.028 36.821 1.00 46.69 521 LEU A N 1
ATOM 4053 C CA . LEU A 1 521 ? 11.266 7.702 35.403 1.00 46.69 521 LEU A CA 1
ATOM 4054 C C . LEU A 1 521 ? 12.641 7.836 34.723 1.00 46.69 521 LEU A C 1
ATOM 4056 O O . LEU A 1 521 ? 13.442 8.686 35.124 1.00 46.69 521 LEU A O 1
ATOM 4060 N N . PRO A 1 522 ? 12.940 7.025 33.689 1.00 44.59 522 PRO A N 1
ATOM 4061 C CA . PRO A 1 522 ? 14.155 7.203 32.903 1.00 44.59 522 PRO A CA 1
ATOM 4062 C C . PRO A 1 522 ? 14.203 8.629 32.342 1.00 44.59 522 PRO A C 1
ATOM 4064 O O . PRO A 1 522 ? 13.191 9.138 31.856 1.00 44.59 522 PRO A O 1
ATOM 4067 N N . LYS A 1 523 ? 15.372 9.279 32.432 1.00 50.41 523 LYS A N 1
ATOM 4068 C CA . LYS A 1 523 ? 15.541 10.667 31.984 1.00 50.41 523 LYS A CA 1
ATOM 4069 C C . LYS A 1 523 ? 15.166 10.783 30.505 1.00 50.41 523 LYS A C 1
ATOM 4071 O O . LYS A 1 523 ? 15.677 10.027 29.679 1.00 50.41 523 LYS A O 1
ATOM 4076 N N . VAL A 1 524 ? 14.284 11.723 30.180 1.00 44.47 524 VAL A N 1
ATOM 4077 C CA . VAL A 1 524 ? 13.788 11.919 28.811 1.00 44.47 524 VAL A CA 1
ATOM 4078 C C . VAL A 1 524 ? 14.523 13.092 28.180 1.00 44.47 524 VAL A C 1
ATOM 4080 O O . VAL A 1 524 ? 14.471 14.203 28.704 1.00 44.47 524 VAL A O 1
ATOM 4083 N N . GLN A 1 525 ? 15.189 12.851 27.052 1.00 45.38 525 GLN A N 1
ATOM 4084 C CA . GLN A 1 525 ? 15.827 13.902 26.265 1.00 45.38 525 GLN A CA 1
ATOM 4085 C C . GLN A 1 525 ? 14.800 14.517 25.308 1.00 45.38 525 GLN A C 1
ATOM 4087 O O . GLN A 1 525 ? 14.165 13.807 24.529 1.00 45.38 525 GLN A O 1
ATOM 4092 N N . VAL A 1 526 ? 14.626 15.834 25.378 1.00 44.09 526 VAL A N 1
ATOM 4093 C CA . VAL A 1 526 ? 13.695 16.603 24.547 1.00 44.09 526 VAL A CA 1
ATOM 4094 C C . VAL A 1 526 ? 14.490 17.657 23.792 1.00 44.09 526 VAL A C 1
ATOM 4096 O O . VAL A 1 526 ? 15.140 18.500 24.406 1.00 44.09 526 VAL A O 1
ATOM 4099 N N . GLN A 1 527 ? 14.440 17.616 22.464 1.00 47.47 527 GLN A N 1
ATOM 4100 C CA . GLN A 1 527 ? 14.999 18.665 21.618 1.00 47.47 527 GLN A CA 1
ATOM 4101 C C . GLN A 1 527 ? 13.896 19.678 21.301 1.00 47.47 527 GLN A C 1
ATOM 4103 O O . GLN A 1 527 ? 12.843 19.311 20.781 1.00 47.47 527 GLN A O 1
ATOM 4108 N N . LEU A 1 528 ? 14.116 20.936 21.673 1.00 47.34 528 LEU A N 1
ATOM 4109 C CA . LEU A 1 528 ? 13.236 22.050 21.345 1.00 47.34 528 LEU A CA 1
ATOM 4110 C C . LEU A 1 528 ? 13.847 22.805 20.166 1.00 47.34 528 LEU A C 1
ATOM 4112 O O . LEU A 1 528 ? 14.812 23.546 20.346 1.00 47.34 528 LEU A O 1
ATOM 4116 N N . ASP A 1 529 ? 13.297 22.604 18.972 1.00 44.41 529 ASP A N 1
ATOM 4117 C CA . ASP A 1 529 ? 13.686 23.358 17.781 1.00 44.41 529 ASP A CA 1
ATOM 4118 C C . ASP A 1 529 ? 12.968 24.720 17.773 1.00 44.41 529 ASP A C 1
ATOM 4120 O O . ASP A 1 529 ? 11.780 24.813 18.099 1.00 44.41 529 ASP A O 1
ATOM 4124 N N . ALA A 1 530 ? 13.678 25.792 17.415 1.00 43.16 530 ALA A N 1
ATOM 4125 C CA . ALA A 1 530 ? 13.112 27.137 17.343 1.00 43.16 530 ALA A CA 1
ATOM 4126 C C . ALA A 1 530 ? 12.163 27.253 16.133 1.00 43.16 530 ALA A C 1
ATOM 4128 O O . ALA A 1 530 ? 12.578 27.597 15.029 1.00 43.16 530 ALA A O 1
ATOM 4129 N N . GLY A 1 531 ? 10.883 26.912 16.321 1.00 43.69 531 GLY A N 1
ATOM 4130 C CA . GLY A 1 531 ? 9.888 27.014 15.248 1.00 43.69 531 GLY A CA 1
ATOM 4131 C C . GLY A 1 531 ? 8.528 26.355 15.494 1.00 43.69 531 GLY A C 1
ATOM 4132 O O . GLY A 1 531 ? 7.973 25.801 14.545 1.00 43.69 531 GLY A O 1
ATOM 4133 N N . ALA A 1 532 ? 7.986 26.396 16.718 1.00 27.61 532 ALA A N 1
ATOM 4134 C CA . ALA A 1 532 ? 6.628 25.917 17.014 1.00 27.61 532 ALA A CA 1
ATOM 4135 C C . ALA A 1 532 ? 5.804 26.936 17.808 1.00 27.61 532 ALA A C 1
ATOM 4137 O O . ALA A 1 532 ? 6.297 27.399 18.863 1.00 27.61 532 ALA A O 1
#

Secondary structure (DSSP, 8-state):
---SSSEEEEEETTEEEEEESSTTTHHHHHHHHHHHHHTT----GGG---SSEEEETTEEEETTTTEEEE-HHHHHHHHHHHHHHHHH-EEEHHHHHHHHHHHHHHTTSSGGGGGGHHHHHHHHHH---TT-EEEPPHHHHHHHHHHHHHHSGGGGEEE-PPEEEEEEEEEEEEEEEETTEEEEEEEE-S-SSGGGS-EEEEEE-TTT-GGGGGGSSGGGGHHHHHHHHHHHHHHHS-----TTSEEEEEEEES-HHHHHHHHHT---STTHHHHHHHHHHHHHHTTEEEEEEE--GGG-HHHHHHHTT--TTS-GGGB----TTT--TTTHHHHHHHHHHHHHHHHHHHHHHHHHHHHHHHHHHHHHHHHHHHHTS--SHHHHHHHS----TTS---EEEEEEEPPTTS---EEEEEEEEE--HHHHHHH-HHHHHHHTTEEEEEEEEEETTT--EEEEEEEETTEEEEEEEEETTEEE----S-TT-PPPB--SS-EEEEEEEEEEEEETTEEEEEEEPPPEEEEE-S--

Sequence (532 aa):
MWGKRALWQLIFVDDLLWLPKQKGDVAKIMMAIFLYVLLGVPVSWKKFIGGLEFSWVGFALNIRIAALGLSASRAAWAINWLESIAAQGHVRVGDMRAALGRMSFALSALGHLRPFLGPIYAWVAVLDNTTRRYQLSKAIILVLLFLAKALKGQGRLAPVGVRATCEKELFRTDARAEGDEVWTGGWAMDHSDTKQCRWFSERLDHKTAPWLYTSGESYRQIASLELLATLAAVVVFDVPDASKCCFRCSAATDNKGNSHVLSRLLTTKFPLNAFLMELAMQLQTRGAELHLFWLPRLQNVEADSLTNNDTARFDPSMRLRFDLSCFTGIVLHDLLETGSQLYQEIRKSKKAKVEKGAAETIAEDSGRKDLIALWGKMKVAVRLLLVCVKIPRGACAACIKVGGLPDVDGAVNVLRVDAKVPLDFKALNKHYERVGKLLQHYDLLSVKACDAKTGACLFTFCLQNGLIHLCFHLMEGKLAWPREGSRKAAPLVIGDEGVTLMLEINLSLLLMGLNLPAVALPKVQVQLDAGA

Radius of gyration: 31.57 Å; chains: 1; bounding box: 57×73×80 Å

Foldseek 3Di:
DQDPDQWDWDDDPPDIDIDGRDDPSVVVVVVVVVVCVVVVPDDPPVPDDDDQWDDDPQKIHHNPQQKIFGDPVLLVVLLCVLVVCLVVQKDQLLVLVVSLVSVCVRCVRVLLLALLSQQSCLLSVLDDDNGDMDGDFPLNSLSSNVSSVCSPDCSRIDHDFDPPPDADAFKEKAWDFDAQWTKIWMWTPPDPQQQPIAIEMDTDGCVQCVVCPLVPGNVVCRLLRRLVSVLQCCVWVPDDCPDGGAHEHEYEYQDPVNQVCLVNLYHNDPPSSLSSSLSSVSCRVSSYRYHYDHDHPVVRVQNVCSNVVNCVRYHPVSYDDDRSNPDPTPRNVVNNVRVSVSVVVSVVSVVVVVVVVVVVVVVVVVVVVVVVVVVVDDDDPVVVVVLQPPPDVPDDDKDWDWDFDAAPVRDRQKIKIKIKDAADLVSCCVVPVVVSVVLVFFQKKWKWKAAPPQRFTQWIWMQHPRITIIIHMDGPRAGWTDDPDDSHDDIDGPDQAKTKIWMWIWTWTCDPNDIRHIDTDDIDIDIGHNDD